Protein 6IUQ (pdb70)

Radius of gyration: 29.86 Å; Cα contacts (8 Å, |Δi|>4): 1003; chains: 2; bounding box: 59×80×82 Å

Solvent-accessible surface area: 28101 Å² total

InterPro domains:
  IPR005123 Oxoglutarate/iron-dependent dioxygenase domain [PS51471] (136-233)
  IPR006620 Prolyl 4-hydroxylase, alpha subunit [SM00702] (35-232)
  IPR044862 Prolyl 4-hydroxylase alpha subunit, Fe(2+) 2OG dioxygenase domain [PF13640] (144-231)
  IPR051559 Hypoxia-inducible factor prolyl hydroxylases [PTHR12907] (19-246)

B-factor: mean 32.0, std 11.7, range [10.01, 155.34]

Nearest PDB structures (foldseek):
  6iuq-assembly1_A  TM=1.003E+00  e=2.948E-60  Phytophthora capsici LT1534
  6zbo-assembly3_C  TM=8.404E-01  e=3.182E-13  Homo sapiens
  4j25-assembly1_A  TM=8.307E-01  e=2.463E-11  Pseudomonas putida KT2440
  4j25-assembly3_C  TM=8.058E-01  e=2.183E-11  Pseudomonas putida KT2440
  4j25-assembly4_D  TM=7.288E-01  e=6.876E-11  Pseudomonas putida KT2440

Organism: NCBI:txid763924

Sequence (579 aa):
KFPGVYKESFTRDYERLHNKISKEVCDQLDDKGYVVIDDCFGHGWASALLEERWLNENDHFKPIFEVDLHDAALRTKVPELDALFHSTELLQALTTHLPQYDLQFSTSDRTLKLQRNAGHGGCFPCHYDNPGAPNKRKVTCLLYLNEGWKEGDGGEVQLFPFLQQPVTVAPKDRVVLFQSDWLHRVLPSHAERYVLTIWLDGAKVNAPEDAQLRLTQSDLADWFGFLERLRRSPVQRLLSRGVYEEEYYESLECQCVELLKSHETHVENVKRNGPLYGFIQRLRDVRANNKFPGVYKESFTRDYERLHNKISKEVCDQLDDKGYVVIDDCFGHGWASALLEERWLNENDHFKPIFEVDLHDAALRTKVPELDALFHSTELLQALTTHLPQYDLQFSTSDRTLKLQRNAGHGGCFPCHYDNPGAPNKRKVTCLLYLNEGWKEGDGGEVQLFPFLQQPVTVAPKDRVVLFQSDWLHRVLPSHAERYVLTIWLDGAKVNAPEDAQLRLTQSDLADWFGFLERLRRSPVQRLLSRGVYEEEYYESLECQCVELLKSHETHVENVKRNGPLYGFIQRLRDVRAN

Secondary structure (DSSP, 8-state):
------SS-----HHHHHHHS-HHHHHHHHHHSEEEETT-S-HHHHHHHHH--HHHHTT--B--EEEE---HHHHTT-HHHHHHHH--HHHHHHHHH-GGG-B--SGGGEEEEEEEE-SS------B-SS-STT--EEEEEEEE--TT--TTSB--EEE--TTS--EEE----EEEEEES---EEEPPBSS-EEEEEEEEEBTTTT-GGGG-----GGGGG-HHHHHHHHHT-GGGGGTHHHHTHHHHHHH-----HHHHHHHHHHHHHHHHSHHHHHHHHHHHHHH--/-------SS-----HHHHHHHS-HHHHHHHHHHSEEEESSSS-HHHHHHHHH--HHHHTT--B--EEEE---HHHHTT-HHHHHHHH--HHHHHHHHH-GGG-B--SGGGEEEEEEEE-S-------B-SS-STT--EEEEEEEE--TT--TTSB-PEEE--TTS--EEE----EEEEEETT--EEEPPBSS-EEEEEEEEEBTTTT-GGGG-----GGGGG-HHHHHHHHHTSGGGGGTHHHHTHHHHHHH-----HHHHHHHHHHHHHHHHSHHHHHHHHHHHHHH--

Structure (mmCIF, N/CA/C/O backbone):
data_6IUQ
#
_entry.id   6IUQ
#
_cell.length_a   61.724
_cell.length_b   63.782
_cell.length_c   72.845
_cell.angle_alpha   80.18
_cell.angle_beta   65.27
_cell.angle_gamma   71.17
#
_symmetry.space_group_name_H-M   'P 1'
#
loop_
_entity.id
_entity.type
_entity.pdbx_description
1 polymer 'Prolyl 4-hydroxylase'
2 non-polymer 'FE (II) ION'
3 water water
#
loop_
_atom_site.group_PDB
_atom_site.id
_atom_site.type_symbol
_atom_site.label_atom_id
_atom_site.label_alt_id
_atom_site.label_comp_id
_atom_site.label_asym_id
_atom_site.label_entity_id
_atom_site.label_seq_id
_atom_site.pdbx_PDB_ins_code
_atom_site.Cartn_x
_atom_site.Cartn_y
_atom_site.Cartn_z
_atom_site.occupancy
_atom_site.B_iso_or_equiv
_atom_site.auth_seq_id
_atom_site.auth_comp_id
_atom_site.auth_asym_id
_atom_site.auth_atom_id
_atom_site.pdbx_PDB_model_num
ATOM 1 N N . LYS A 1 4 ? 46.825 6.127 19.193 1.00 46.29 3 LYS A N 1
ATOM 2 C CA . LYS A 1 4 ? 46.292 5.454 20.381 1.00 40.61 3 LYS A CA 1
ATOM 3 C C . LYS A 1 4 ? 47.308 5.328 21.520 1.00 39.53 3 LYS A C 1
ATOM 4 O O . LYS A 1 4 ? 46.935 5.467 22.679 1.00 41.61 3 LYS A O 1
ATOM 10 N N . PHE A 1 5 ? 48.576 5.043 21.225 1.00 40.49 4 PHE A N 1
ATOM 11 C CA . PHE A 1 5 ? 49.582 5.196 22.277 1.00 36.65 4 PHE A CA 1
ATOM 12 C C . PHE A 1 5 ? 49.618 6.673 22.608 1.00 33.56 4 PHE A C 1
ATOM 13 O O . PHE A 1 5 ? 49.797 7.493 21.713 1.00 37.12 4 PHE A O 1
ATOM 21 N N . PRO A 1 6 ? 49.434 7.011 23.894 1.00 36.36 5 PRO A N 1
ATOM 22 C CA . PRO A 1 6 ? 49.307 8.389 24.386 1.00 36.38 5 PRO A CA 1
ATOM 23 C C . PRO A 1 6 ? 50.389 9.319 23.862 1.00 42.61 5 PRO A C 1
ATOM 24 O O . PRO A 1 6 ? 50.071 10.463 23.540 1.00 44.28 5 PRO A O 1
ATOM 28 N N . GLY A 1 7 ? 51.630 8.847 23.762 1.00 35.35 6 GLY A N 1
ATOM 29 C CA . GLY A 1 7 ? 52.670 9.631 23.112 1.00 35.64 6 GLY A CA 1
ATOM 30 C C . GLY A 1 7 ? 53.652 10.318 24.047 1.00 44.72 6 GLY A C 1
ATOM 31 O O . GLY A 1 7 ? 54.452 11.162 23.622 1.00 41.37 6 GLY A O 1
ATOM 32 N N . VAL A 1 8 ? 53.604 9.957 25.325 1.00 39.98 7 VAL A N 1
ATOM 33 C CA . VAL A 1 8 ? 54.507 10.551 26.297 1.00 45.96 7 VAL A CA 1
ATOM 34 C C . VAL A 1 8 ? 55.405 9.460 26.860 1.00 45.04 7 VAL A C 1
ATOM 35 O O . VAL A 1 8 ? 54.930 8.402 27.274 1.00 45.10 7 VAL A O 1
ATOM 39 N N . TYR A 1 9 ? 56.707 9.719 26.861 1.00 43.09 8 TYR A N 1
ATOM 40 C CA . TYR A 1 9 ? 57.676 8.697 27.222 1.00 42.25 8 TYR A CA 1
ATOM 41 C C . TYR A 1 9 ? 58.364 9.062 28.524 1.00 43.60 8 TYR A C 1
ATOM 42 O O . TYR A 1 9 ? 58.617 10.234 28.792 1.00 42.07 8 TYR A O 1
ATOM 51 N N . LYS A 1 10 ? 58.674 8.049 29.325 1.00 40.03 9 LYS A N 1
ATOM 52 C CA . LYS A 1 10 ? 59.293 8.262 30.631 1.00 43.96 9 LYS A CA 1
ATOM 53 C C . LYS A 1 10 ? 60.681 8.901 30.560 1.00 40.23 9 LYS A C 1
ATOM 54 O O . LYS A 1 10 ? 61.192 9.402 31.564 1.00 46.21 9 LYS A O 1
ATOM 60 N N . GLU A 1 11 ? 61.287 8.881 29.379 1.00 36.55 10 GLU A N 1
ATOM 61 C CA . GLU A 1 11 ? 62.657 9.351 29.221 1.00 36.39 10 GLU A CA 1
ATOM 62 C C . GLU A 1 11 ? 62.870 9.937 27.831 1.00 34.56 10 GLU A C 1
ATOM 63 O O . GLU A 1 11 ? 62.275 9.485 26.860 1.00 38.22 10 GLU A O 1
ATOM 69 N N . SER A 1 12 ? 63.710 10.953 27.732 1.00 32.14 11 SER A N 1
ATOM 70 C CA . SER A 1 12 ? 63.956 11.560 26.444 1.00 40.81 11 SER A CA 1
ATOM 71 C C . SER A 1 12 ? 64.773 10.586 25.593 1.00 36.00 11 SER A C 1
ATOM 72 O O . SER A 1 12 ? 65.581 9.831 26.124 1.00 40.45 11 SER A O 1
ATOM 75 N N . PHE A 1 13 ? 64.549 10.574 24.284 1.00 30.04 12 PHE A N 1
ATOM 76 C CA . PHE A 1 13 ? 65.298 9.659 23.426 1.00 33.60 12 PHE A CA 1
ATOM 77 C C . PHE A 1 13 ? 65.459 10.175 22.008 1.00 31.81 12 PHE A C 1
ATOM 78 O O . PHE A 1 13 ? 64.774 11.095 21.583 1.00 33.15 12 PHE A O 1
ATOM 86 N N . THR A 1 14 ? 66.367 9.548 21.278 1.00 35.58 13 THR A N 1
ATOM 87 C CA . THR A 1 14 ? 66.574 9.857 19.874 1.00 35.94 13 THR A CA 1
ATOM 88 C C . THR A 1 14 ? 66.387 8.610 19.028 1.00 35.76 13 THR A C 1
ATOM 89 O O . THR A 1 14 ? 67.054 7.596 19.250 1.00 35.21 13 THR A O 1
ATOM 93 N N . ARG A 1 15 ? 65.472 8.678 18.069 1.00 35.39 14 ARG A N 1
ATOM 94 C CA . ARG A 1 15 ? 65.372 7.642 17.062 1.00 30.27 14 ARG A CA 1
ATOM 95 C C . ARG A 1 15 ? 66.646 7.722 16.223 1.00 32.95 14 ARG A C 1
ATOM 96 O O . ARG A 1 15 ? 66.699 8.466 15.250 1.00 38.09 14 ARG A O 1
ATOM 104 N N . ASP A 1 16 ? 67.672 6.969 16.617 1.00 34.66 15 ASP A N 1
ATOM 105 C CA . ASP A 1 16 ? 69.021 7.169 16.074 1.00 37.09 15 ASP A CA 1
ATOM 106 C C . ASP A 1 16 ? 69.443 6.076 15.087 1.00 31.31 15 ASP A C 1
ATOM 107 O O . ASP A 1 16 ? 70.208 5.169 15.440 1.00 27.33 15 ASP A O 1
ATOM 112 N N . TYR A 1 17 ? 68.963 6.206 13.851 1.00 26.52 16 TYR A N 1
ATOM 113 C CA . TYR A 1 17 ? 69.207 5.240 12.787 1.00 26.49 16 TYR A CA 1
ATOM 114 C C . TYR A 1 17 ? 70.669 5.017 12.476 1.00 27.57 16 TYR A C 1
ATOM 115 O O . TYR A 1 17 ? 71.069 3.905 12.180 1.00 27.78 16 TYR A O 1
ATOM 124 N N . GLU A 1 18 ? 71.454 6.085 12.497 1.00 28.36 17 GLU A N 1
ATOM 125 C CA . GLU A 1 18 ? 72.877 5.986 12.212 1.00 32.87 17 GLU A CA 1
ATOM 126 C C . GLU A 1 18 ? 73.625 5.190 13.283 1.00 28.35 17 GLU A C 1
ATOM 127 O O . GLU A 1 18 ? 74.526 4.416 12.967 1.00 32.34 17 GLU A O 1
ATOM 133 N N . ARG A 1 19 ? 73.257 5.378 14.546 1.00 26.25 18 ARG A N 1
ATOM 134 C CA . ARG A 1 19 ? 73.827 4.572 15.626 1.00 26.65 18 ARG A CA 1
ATOM 135 C C . ARG A 1 19 ? 73.588 3.087 15.316 1.00 30.04 18 ARG A C 1
ATOM 136 O O . ARG A 1 19 ? 74.509 2.270 15.375 1.00 29.70 18 ARG A O 1
ATOM 144 N N . LEU A 1 20 ? 72.351 2.760 14.947 1.00 27.28 19 LEU A N 1
ATOM 145 C CA . LEU A 1 20 ? 71.970 1.389 14.648 1.00 26.31 19 LEU A CA 1
ATOM 146 C C . LEU A 1 20 ? 72.807 0.853 13.505 1.00 29.02 19 LEU A C 1
ATOM 147 O O . LEU A 1 20 ? 73.410 -0.218 13.608 1.00 26.70 19 LEU A O 1
ATOM 152 N N . HIS A 1 21 ? 72.875 1.616 12.423 1.00 27.43 20 HIS A N 1
ATOM 153 C CA . HIS A 1 21 ? 73.686 1.217 11.289 1.00 29.34 20 HIS A CA 1
ATOM 154 C C . HIS A 1 21 ? 75.147 1.011 11.687 1.00 32.09 20 HIS A C 1
ATOM 155 O O . HIS A 1 21 ? 75.768 0.027 11.277 1.00 39.39 20 HIS A O 1
ATOM 162 N N . ASN A 1 22 ? 75.703 1.917 12.492 1.00 32.39 21 ASN A N 1
ATOM 163 C CA . ASN A 1 22 ? 77.107 1.778 12.887 1.00 32.18 21 ASN A CA 1
ATOM 164 C C . ASN A 1 22 ? 77.327 0.615 13.856 1.00 27.14 21 ASN A C 1
ATOM 165 O O . ASN A 1 22 ? 78.408 0.031 13.903 1.00 26.54 21 ASN A O 1
ATOM 170 N N . LYS A 1 23 ? 76.318 0.283 14.650 1.00 24.78 22 LYS A N 1
ATOM 171 C CA . LYS A 1 23 ? 76.463 -0.868 15.545 1.00 27.94 22 LYS A CA 1
ATOM 172 C C . LYS A 1 23 ? 76.554 -2.157 14.738 1.00 22.94 22 LYS A C 1
ATOM 173 O O . LYS A 1 23 ? 77.271 -3.066 15.117 1.00 22.33 22 LYS A O 1
ATOM 179 N N . ILE A 1 24 ? 75.847 -2.227 13.614 1.00 21.60 23 ILE A N 1
ATOM 180 C CA . ILE A 1 24 ? 75.929 -3.415 12.776 1.00 22.36 23 ILE A CA 1
ATOM 181 C C . ILE A 1 24 ? 77.109 -3.293 11.821 1.00 23.39 23 ILE A C 1
ATOM 182 O O . ILE A 1 24 ? 76.945 -3.061 10.623 1.00 27.13 23 ILE A O 1
ATOM 187 N N . SER A 1 25 ? 78.301 -3.477 12.376 1.00 26.66 24 SER A N 1
ATOM 188 C CA . SER A 1 25 ? 79.555 -3.209 11.678 1.00 27.26 24 SER A CA 1
ATOM 189 C C . SER A 1 25 ? 80.077 -4.403 10.904 1.00 28.91 24 SER A C 1
ATOM 190 O O . SER A 1 25 ? 79.559 -5.516 11.025 1.00 26.71 24 SER A O 1
ATOM 193 N N . LYS A 1 26 ? 81.104 -4.156 10.097 1.00 34.57 25 LYS A N 1
ATOM 194 C CA . LYS A 1 26 ? 81.838 -5.202 9.385 1.00 32.24 25 LYS A CA 1
ATOM 195 C C . LYS A 1 26 ? 82.331 -6.297 10.338 1.00 31.38 25 LYS A C 1
ATOM 196 O O . LYS A 1 26 ? 82.222 -7.485 10.052 1.00 29.89 25 LYS A O 1
ATOM 202 N N . GLU A 1 27 ? 82.861 -5.889 11.482 1.00 29.72 26 GLU A N 1
ATOM 203 C CA . GLU A 1 27 ? 83.367 -6.832 12.474 1.00 33.95 26 GLU A CA 1
ATOM 204 C C . GLU A 1 27 ? 82.257 -7.699 13.061 1.00 30.02 26 GLU A C 1
ATOM 205 O O . GLU A 1 27 ? 82.416 -8.913 13.231 1.00 22.87 26 GLU A O 1
ATOM 211 N N . VAL A 1 28 ? 81.139 -7.055 13.378 1.00 26.28 27 VAL A N 1
ATOM 212 C CA . VAL A 1 28 ? 79.964 -7.737 13.884 1.00 21.61 27 VAL A CA 1
ATOM 213 C C . VAL A 1 28 ? 79.482 -8.760 12.843 1.00 22.87 27 VAL A C 1
ATOM 214 O O . VAL A 1 28 ? 79.253 -9.929 13.160 1.00 26.52 27 VAL A O 1
ATOM 218 N N . CYS A 1 29 ? 79.392 -8.339 11.589 1.00 23.39 28 CYS A N 1
ATOM 219 C CA . CYS A 1 29 ? 78.955 -9.237 10.528 1.00 25.45 28 CYS A CA 1
ATOM 220 C C . CYS A 1 29 ? 79.939 -10.375 10.295 1.00 23.09 28 CYS A C 1
ATOM 221 O O . CYS A 1 29 ? 79.516 -11.500 10.033 1.00 23.87 28 CYS A O 1
ATOM 224 N N . ASP A 1 30 ? 81.238 -10.108 10.399 1.00 24.88 29 ASP A N 1
ATOM 225 C CA . ASP A 1 30 ? 82.225 -11.175 10.231 1.00 25.12 29 ASP A CA 1
ATOM 226 C C . ASP A 1 30 ? 82.091 -12.210 11.345 1.00 25.65 29 ASP A C 1
ATOM 227 O O . ASP A 1 30 ? 82.288 -13.404 11.111 1.00 25.31 29 ASP A O 1
ATOM 232 N N . GLN A 1 31 ? 81.766 -11.758 12.554 1.00 21.53 30 GLN A N 1
ATOM 233 C CA . GLN A 1 31 ? 81.582 -12.689 13.662 1.00 21.15 30 GLN A CA 1
ATOM 234 C C . GLN A 1 31 ? 80.322 -13.525 13.478 1.00 24.93 30 GLN A C 1
ATOM 235 O O . GLN A 1 31 ? 80.325 -14.730 13.724 1.00 20.59 30 GLN A O 1
ATOM 241 N N . LEU A 1 32 ? 79.241 -12.874 13.052 1.00 24.13 31 LEU A N 1
ATOM 242 C CA . LEU A 1 32 ? 77.993 -13.570 12.793 1.00 18.80 31 LEU A CA 1
ATOM 243 C C . LEU A 1 32 ? 78.234 -14.679 11.781 1.00 19.40 31 LEU A C 1
ATOM 244 O O . LEU A 1 32 ? 77.845 -15.834 11.980 1.00 17.50 31 LEU A O 1
ATOM 249 N N . ASP A 1 33 ? 78.915 -14.329 10.704 1.00 18.09 32 ASP A N 1
ATOM 250 C CA . ASP A 1 33 ? 79.200 -15.286 9.659 1.00 19.03 32 ASP A CA 1
ATOM 251 C C . ASP A 1 33 ? 80.148 -16.409 10.101 1.00 21.42 32 ASP A C 1
ATOM 252 O O . ASP A 1 33 ? 79.988 -17.558 9.698 1.00 20.41 32 ASP A O 1
ATOM 257 N N . ASP A 1 34 ? 81.136 -16.081 10.925 1.00 21.48 33 ASP A N 1
ATOM 258 C CA . ASP A 1 34 ? 82.120 -17.072 11.353 1.00 21.82 33 ASP A CA 1
ATOM 259 C C . ASP A 1 34 ? 81.595 -17.926 12.518 1.00 24.84 33 ASP A C 1
ATOM 260 O O . ASP A 1 34 ? 81.495 -19.157 12.410 1.00 24.27 33 ASP A O 1
ATOM 265 N N . LYS A 1 35 ? 81.239 -17.271 13.617 1.00 22.91 34 LYS A N 1
ATOM 266 C CA . LYS A 1 35 ? 80.838 -17.971 14.828 1.00 24.54 34 LYS A CA 1
ATOM 267 C C . LYS A 1 35 ? 79.378 -18.445 14.800 1.00 19.65 34 LYS A C 1
ATOM 268 O O . LYS A 1 35 ? 79.020 -19.383 15.494 1.00 16.44 34 LYS A O 1
ATOM 274 N N . GLY A 1 36 ? 78.542 -17.801 13.995 1.00 20.26 35 GLY A N 1
ATOM 275 C CA . GLY A 1 36 ? 77.153 -18.208 13.882 1.00 14.51 35 GLY A CA 1
ATOM 276 C C . GLY A 1 36 ? 76.223 -17.295 14.658 1.00 15.80 35 GLY A C 1
ATOM 277 O O . GLY A 1 36 ? 75.018 -17.307 14.459 1.00 15.84 35 GLY A O 1
ATOM 278 N N . TYR A 1 37 ? 76.800 -16.481 15.534 1.00 17.57 36 TYR A N 1
ATOM 279 C CA . TYR A 1 37 ? 76.048 -15.564 16.364 1.00 13.05 36 TYR A CA 1
ATOM 280 C C . TYR A 1 37 ? 76.911 -14.379 16.696 1.00 18.84 36 TYR A C 1
ATOM 281 O O . TYR A 1 37 ? 78.133 -14.463 16.632 1.00 19.20 36 TYR A O 1
ATOM 290 N N . VAL A 1 38 ? 76.284 -13.300 17.143 1.00 18.06 37 VAL A N 1
ATOM 291 C CA . VAL A 1 38 ? 77.031 -12.189 17.688 1.00 17.39 37 VAL A CA 1
ATOM 292 C C . VAL A 1 38 ? 76.138 -11.391 18.651 1.00 19.90 37 VAL A C 1
ATOM 293 O O . VAL A 1 38 ? 74.929 -11.289 18.441 1.00 16.64 37 VAL A O 1
ATOM 297 N N . VAL A 1 39 ? 76.736 -10.883 19.732 1.00 16.44 38 VAL A N 1
ATOM 298 C CA . VAL A 1 39 ? 76.031 -10.134 20.762 1.00 15.54 38 VAL A CA 1
ATOM 299 C C . VAL A 1 39 ? 76.427 -8.651 20.724 1.00 23.16 38 VAL A C 1
ATOM 300 O O . VAL A 1 39 ? 77.605 -8.328 20.636 1.00 21.71 38 VAL A O 1
ATOM 304 N N . ILE A 1 40 ? 75.444 -7.755 20.763 1.00 20.52 39 ILE A N 1
ATOM 305 C CA . ILE A 1 40 ? 75.706 -6.320 20.743 1.00 20.12 39 ILE A CA 1
ATOM 306 C C . ILE A 1 40 ? 75.040 -5.624 21.928 1.00 22.20 39 ILE A C 1
ATOM 307 O O . ILE A 1 40 ? 73.810 -5.549 21.998 1.00 24.43 39 ILE A O 1
ATOM 312 N N . ASP A 1 41 ? 75.849 -5.123 22.855 1.00 16.66 40 ASP A N 1
ATOM 313 C CA . ASP A 1 41 ? 75.332 -4.441 24.027 1.00 24.08 40 ASP A CA 1
ATOM 314 C C . ASP A 1 41 ? 75.071 -2.978 23.722 1.00 25.90 40 ASP A C 1
ATOM 315 O O . ASP A 1 41 ? 75.755 -2.384 22.886 1.00 23.71 40 ASP A O 1
ATOM 320 N N . ASP A 1 42 ? 74.057 -2.432 24.394 1.00 25.93 41 ASP A N 1
ATOM 321 C CA . ASP A 1 42 ? 73.655 -1.033 24.297 1.00 25.05 41 ASP A CA 1
ATOM 322 C C . ASP A 1 42 ? 73.498 -0.573 22.845 1.00 25.08 41 ASP A C 1
ATOM 323 O O . ASP A 1 42 ? 74.001 0.469 22.432 1.00 28.08 41 ASP A O 1
ATOM 328 N N . CYS A 1 43 ? 72.767 -1.364 22.077 1.00 25.88 42 CYS A N 1
ATOM 329 C CA . CYS A 1 43 ? 72.699 -1.180 20.639 1.00 25.89 42 CYS A CA 1
ATOM 330 C C . CYS A 1 43 ? 71.877 0.066 20.252 1.00 24.26 42 CYS A C 1
ATOM 331 O O . CYS A 1 43 ? 72.373 0.925 19.539 1.00 29.24 42 CYS A O 1
ATOM 334 N N . PHE A 1 44 ? 70.643 0.185 20.738 1.00 22.32 43 PHE A N 1
ATOM 335 C CA . PHE A 1 44 ? 69.792 1.316 20.368 1.00 23.92 43 PHE A CA 1
ATOM 336 C C . PHE A 1 44 ? 70.051 2.544 21.235 1.00 28.05 43 PHE A C 1
ATOM 337 O O . PHE A 1 44 ? 69.760 3.674 20.829 1.00 28.07 43 PHE A O 1
ATOM 345 N N . GLY A 1 45 ? 70.598 2.322 22.426 1.00 25.02 44 GLY A N 1
ATOM 346 C CA . GLY A 1 45 ? 70.720 3.380 23.410 1.00 25.72 44 GLY A CA 1
ATOM 347 C C . GLY A 1 45 ? 69.557 3.265 24.376 1.00 30.74 44 GLY A C 1
ATOM 348 O O . GLY A 1 45 ? 68.481 2.768 24.025 1.00 27.78 44 GLY A O 1
ATOM 349 N N . HIS A 1 46 ? 69.763 3.730 25.596 1.00 29.44 45 HIS A N 1
ATOM 350 C CA . HIS A 1 46 ? 68.825 3.460 26.667 1.00 28.94 45 HIS A CA 1
ATOM 351 C C . HIS A 1 46 ? 67.471 4.134 26.489 1.00 28.48 45 HIS A C 1
ATOM 352 O O . HIS A 1 46 ? 66.430 3.537 26.784 1.00 28.38 45 HIS A O 1
ATOM 359 N N . GLY A 1 47 ? 67.473 5.375 26.017 1.00 26.56 46 GLY A N 1
ATOM 360 C CA . GLY A 1 47 ? 66.223 6.097 25.833 1.00 24.35 46 GLY A CA 1
ATOM 361 C C . GLY A 1 47 ? 65.367 5.410 24.788 1.00 25.06 46 GLY A C 1
ATOM 362 O O . GLY A 1 47 ? 64.194 5.117 25.020 1.00 24.36 46 GLY A O 1
ATOM 363 N N . TRP A 1 48 ? 65.975 5.130 23.641 1.00 24.75 47 TRP A N 1
ATOM 364 C CA . TRP A 1 48 ? 65.274 4.533 22.507 1.00 24.77 47 TRP A CA 1
ATOM 365 C C . TRP A 1 48 ? 64.748 3.132 22.854 1.00 25.58 47 TRP A C 1
ATOM 366 O O . TRP A 1 48 ? 63.576 2.834 22.616 1.00 23.16 47 TRP A O 1
ATOM 377 N N . ALA A 1 49 ? 65.591 2.287 23.442 1.00 23.07 48 ALA A N 1
ATOM 378 C CA . ALA A 1 49 ? 65.133 0.995 23.958 1.00 23.37 48 ALA A CA 1
ATOM 379 C C . ALA A 1 49 ? 63.982 1.126 24.965 1.00 25.17 48 ALA A C 1
ATOM 380 O O . ALA A 1 49 ? 63.028 0.343 24.926 1.00 27.06 48 ALA A O 1
ATOM 382 N N . SER A 1 50 ? 64.057 2.105 25.860 1.00 23.86 49 SER A N 1
ATOM 383 C CA . SER A 1 50 ? 62.964 2.343 26.812 1.00 25.78 49 SER A CA 1
ATOM 384 C C . SER A 1 50 ? 61.654 2.716 26.128 1.00 24.30 49 SER A C 1
ATOM 385 O O . SER A 1 50 ? 60.576 2.247 26.517 1.00 27.22 49 SER A O 1
ATOM 388 N N . ALA A 1 51 ? 61.752 3.598 25.139 1.00 22.61 50 ALA A N 1
ATOM 389 C CA . ALA A 1 51 ? 60.599 4.000 24.337 1.00 23.09 50 ALA A CA 1
ATOM 390 C C . ALA A 1 51 ? 59.893 2.801 23.685 1.00 23.57 50 ALA A C 1
ATOM 391 O O . ALA A 1 51 ? 58.671 2.709 23.716 1.00 22.27 50 ALA A O 1
ATOM 393 N N . LEU A 1 52 ? 60.664 1.888 23.099 1.00 24.06 51 LEU A N 1
ATOM 394 C CA . LEU A 1 52 ? 60.102 0.712 22.431 1.00 21.09 51 LEU A CA 1
ATOM 395 C C . LEU A 1 52 ? 59.398 -0.180 23.460 1.00 30.00 51 LEU A C 1
ATOM 396 O O . LEU A 1 52 ? 58.300 -0.690 23.199 1.00 26.49 51 LEU A O 1
ATOM 401 N N . LEU A 1 53 ? 60.023 -0.339 24.632 1.00 25.06 52 LEU A N 1
ATOM 402 C CA . LEU A 1 53 ? 59.453 -1.134 25.730 1.00 29.47 52 LEU A CA 1
ATOM 403 C C . LEU A 1 53 ? 58.131 -0.538 26.218 1.00 26.64 52 LEU A C 1
ATOM 404 O O . LEU A 1 53 ? 57.166 -1.268 26.431 1.00 31.09 52 LEU A O 1
ATOM 409 N N . GLU A 1 54 ? 58.086 0.782 26.387 1.00 24.07 53 GLU A N 1
ATOM 410 C CA . GLU A 1 54 ? 56.855 1.449 26.814 1.00 28.33 53 GLU A CA 1
ATOM 411 C C . GLU A 1 54 ? 55.716 1.146 25.843 1.00 30.03 53 GLU A C 1
ATOM 412 O O . GLU A 1 54 ? 54.618 0.771 26.264 1.00 30.17 53 GLU A O 1
ATOM 418 N N . GLU A 1 55 ? 55.984 1.257 24.544 1.00 27.55 54 GLU A N 1
ATOM 419 C CA . GLU A 1 55 ? 54.959 0.957 23.552 1.00 27.65 54 GLU A CA 1
ATOM 420 C C . GLU A 1 55 ? 54.522 -0.503 23.634 1.00 29.68 54 GLU A C 1
ATOM 421 O O . GLU A 1 55 ? 53.351 -0.822 23.466 1.00 30.27 54 GLU A O 1
ATOM 435 N N . ARG A 1 57 ? 54.542 -2.441 26.376 1.00 32.49 56 ARG A N 1
ATOM 436 C CA . ARG A 1 57 ? 53.740 -2.581 27.579 1.00 37.18 56 ARG A CA 1
ATOM 437 C C . ARG A 1 57 ? 52.329 -2.044 27.340 1.00 38.99 56 ARG A C 1
ATOM 438 O O . ARG A 1 57 ? 51.349 -2.603 27.822 1.00 41.41 56 ARG A O 1
ATOM 446 N N . TRP A 1 58 ? 52.235 -0.953 26.588 1.00 35.75 57 TRP A N 1
ATOM 447 C CA . TRP A 1 58 ? 50.945 -0.393 26.244 1.00 34.39 57 TRP A CA 1
ATOM 448 C C . TRP A 1 58 ? 50.121 -1.375 25.423 1.00 40.44 57 TRP A C 1
ATOM 449 O O . TRP A 1 58 ? 48.937 -1.574 25.685 1.00 43.92 57 TRP A O 1
ATOM 460 N N . LEU A 1 59 ? 50.748 -1.982 24.423 1.00 38.26 58 LEU A N 1
ATOM 461 C CA . LEU A 1 59 ? 50.076 -2.975 23.599 1.00 40.86 58 LEU A CA 1
ATOM 462 C C . LEU A 1 59 ? 49.531 -4.096 24.464 1.00 43.25 58 LEU A C 1
ATOM 463 O O . LEU A 1 59 ? 48.440 -4.617 24.220 1.00 42.03 58 LEU A O 1
ATOM 468 N N . ASN A 1 60 ? 50.303 -4.453 25.483 1.00 42.72 59 ASN A N 1
ATOM 469 C CA . ASN A 1 60 ? 49.915 -5.506 26.409 1.00 49.29 59 ASN A CA 1
ATOM 470 C C . ASN A 1 60 ? 48.774 -5.106 27.362 1.00 48.05 59 ASN A C 1
ATOM 471 O O . ASN A 1 60 ? 47.947 -5.946 27.731 1.00 48.67 59 ASN A O 1
ATOM 476 N N . GLU A 1 61 ? 48.746 -3.838 27.768 1.00 43.05 60 GLU A N 1
ATOM 477 C CA . GLU A 1 61 ? 47.664 -3.315 28.605 1.00 46.34 60 GLU A CA 1
ATOM 478 C C . GLU A 1 61 ? 46.358 -3.273 27.831 1.00 47.22 60 GLU A C 1
ATOM 479 O O . GLU A 1 61 ? 45.280 -3.430 28.395 1.00 50.13 60 GLU A O 1
ATOM 485 N N . ASN A 1 62 ? 46.452 -3.037 26.531 1.00 45.00 61 ASN A N 1
ATOM 486 C CA . ASN A 1 62 ? 45.255 -2.924 25.727 1.00 42.52 61 ASN A CA 1
ATOM 487 C C . ASN A 1 62 ? 44.992 -4.210 24.963 1.00 47.66 61 ASN A C 1
ATOM 488 O O . ASN A 1 62 ? 44.444 -4.212 23.860 1.00 49.24 61 ASN A O 1
ATOM 493 N N . ASP A 1 63 ? 45.394 -5.307 25.594 1.00 46.67 62 ASP A N 1
ATOM 494 C CA . ASP A 1 63 ? 45.022 -6.655 25.193 1.00 48.75 62 ASP A CA 1
ATOM 495 C C . ASP A 1 63 ? 45.283 -6.971 23.724 1.00 54.99 62 ASP A C 1
ATOM 496 O O . ASP A 1 63 ? 44.481 -7.641 23.075 1.00 60.22 62 ASP A O 1
ATOM 501 N N . HIS A 1 64 ? 46.421 -6.511 23.210 1.00 53.08 63 HIS A N 1
ATOM 502 C CA . HIS A 1 64 ? 46.814 -6.836 21.844 1.00 48.35 63 HIS A CA 1
ATOM 503 C C . HIS A 1 64 ? 47.730 -8.064 21.784 1.00 48.32 63 HIS A C 1
ATOM 504 O O . HIS A 1 64 ? 47.878 -8.674 20.727 1.00 50.52 63 HIS A O 1
ATOM 511 N N . PHE A 1 65 ? 48.300 -8.446 22.915 1.00 45.98 64 PHE A N 1
ATOM 512 C CA . PHE A 1 65 ? 49.115 -9.639 22.967 1.00 46.33 64 PHE A CA 1
ATOM 513 C C . PHE A 1 65 ? 48.105 -10.749 23.026 1.00 53.88 64 PHE A C 1
ATOM 514 O O . PHE A 1 65 ? 47.191 -10.738 23.805 1.00 52.83 64 PHE A O 1
ATOM 522 N N . LYS A 1 66 ? 48.377 -11.806 22.294 1.00 49.40 65 LYS A N 1
ATOM 523 C CA . LYS A 1 66 ? 47.490 -12.934 22.263 1.00 52.64 65 LYS A CA 1
ATOM 524 C C . LYS A 1 66 ? 48.204 -14.228 22.479 1.00 62.07 65 LYS A C 1
ATOM 525 O O . LYS A 1 66 ? 49.287 -14.390 21.983 1.00 59.00 65 LYS A O 1
ATOM 531 N N . PRO A 1 67 ? 47.634 -15.154 23.240 1.00 68.53 66 PRO A N 1
ATOM 532 C CA . PRO A 1 67 ? 48.292 -16.467 23.346 1.00 62.40 66 PRO A CA 1
ATOM 533 C C . PRO A 1 67 ? 48.569 -17.099 22.002 1.00 57.29 66 PRO A C 1
ATOM 534 O O . PRO A 1 67 ? 49.498 -17.874 21.954 1.00 55.89 66 PRO A O 1
ATOM 538 N N . ILE A 1 93 ? 53.173 -16.960 28.221 1.00 48.66 92 ILE A N 1
ATOM 539 C CA . ILE A 1 93 ? 53.747 -16.567 26.930 1.00 57.99 92 ILE A CA 1
ATOM 540 C C . ILE A 1 93 ? 52.772 -15.997 25.908 1.00 56.06 92 ILE A C 1
ATOM 541 O O . ILE A 1 93 ? 51.933 -16.682 25.396 1.00 56.65 92 ILE A O 1
ATOM 546 N N . PHE A 1 94 ? 52.952 -14.737 25.576 1.00 50.17 93 PHE A N 1
ATOM 547 C CA . PHE A 1 94 ? 52.022 -14.045 24.684 1.00 48.97 93 PHE A CA 1
ATOM 548 C C . PHE A 1 94 ? 52.774 -13.277 23.587 1.00 49.53 93 PHE A C 1
ATOM 549 O O . PHE A 1 94 ? 53.867 -12.747 23.813 1.00 41.38 93 PHE A O 1
ATOM 557 N N . GLU A 1 95 ? 52.180 -13.215 22.401 1.00 45.14 94 GLU A N 1
ATOM 558 C CA . GLU A 1 95 ? 52.867 -12.680 21.239 1.00 42.12 94 GLU A CA 1
ATOM 559 C C . GLU A 1 95 ? 51.982 -11.779 20.392 1.00 40.54 94 GLU A C 1
ATOM 560 O O . GLU A 1 95 ? 50.764 -11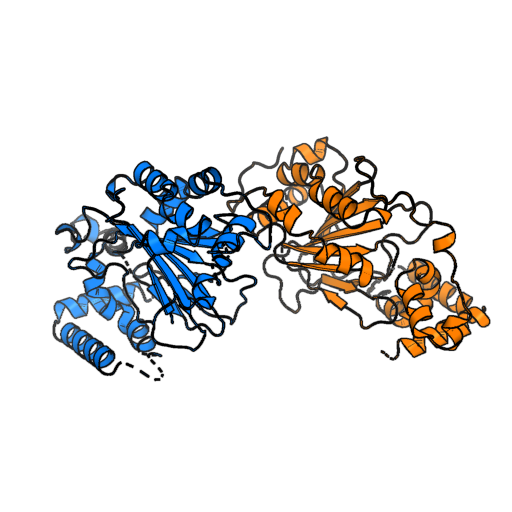.890 20.420 1.00 41.00 94 GLU A O 1
ATOM 566 N N . VAL A 1 96 ? 52.608 -10.879 19.643 1.00 36.84 95 VAL A N 1
ATOM 567 C CA . VAL A 1 96 ? 51.901 -10.112 18.630 1.00 34.49 95 VAL A CA 1
ATOM 568 C C . VAL A 1 96 ? 52.817 -9.898 17.418 1.00 36.22 95 VAL A C 1
ATOM 569 O O . VAL A 1 96 ? 54.012 -9.676 17.549 1.00 38.09 95 VAL A O 1
ATOM 573 N N . ASP A 1 97 ? 52.249 -10.031 16.233 1.00 39.95 96 ASP A N 1
ATOM 574 C CA . ASP A 1 97 ? 52.965 -9.794 15.000 1.00 39.74 96 ASP A CA 1
ATOM 575 C C . ASP A 1 97 ? 52.626 -8.384 14.536 1.00 39.53 96 ASP A C 1
ATOM 576 O O . ASP A 1 97 ? 51.471 -7.976 14.604 1.00 48.41 96 ASP A O 1
ATOM 581 N N . LEU A 1 98 ? 53.619 -7.629 14.085 1.00 36.67 97 LEU A N 1
ATOM 582 C CA . LEU A 1 98 ? 53.364 -6.244 13.688 1.00 36.80 97 LEU A CA 1
ATOM 583 C C . LEU A 1 98 ? 53.229 -6.075 12.171 1.00 38.97 97 LEU A C 1
ATOM 584 O O . LEU A 1 98 ? 53.467 -4.988 11.642 1.00 39.64 97 LEU A O 1
ATOM 589 N N . HIS A 1 99 ? 52.836 -7.145 11.478 1.00 38.53 98 HIS A N 1
ATOM 590 C CA . HIS A 1 99 ? 52.620 -7.098 10.030 1.00 41.38 98 HIS A CA 1
ATOM 591 C C . HIS A 1 99 ? 51.416 -6.210 9.685 1.00 41.55 98 HIS A C 1
ATOM 592 O O . HIS A 1 99 ? 51.339 -5.636 8.599 1.00 36.99 98 HIS A O 1
ATOM 599 N N . ASP A 1 100 ? 50.495 -6.105 10.637 1.00 45.97 99 ASP A N 1
ATOM 600 C CA . ASP A 1 100 ? 49.267 -5.316 10.510 1.00 46.50 99 ASP A CA 1
ATOM 601 C C . ASP A 1 100 ? 49.512 -3.815 10.651 1.00 45.52 99 ASP A C 1
ATOM 602 O O . ASP A 1 100 ? 49.809 -3.352 11.748 1.00 45.27 99 ASP A O 1
ATOM 607 N N . ALA A 1 101 ? 49.379 -3.063 9.553 1.00 43.78 100 ALA A N 1
ATOM 608 C CA . ALA A 1 101 ? 49.551 -1.604 9.570 1.00 42.85 100 ALA A CA 1
ATOM 609 C C . ALA A 1 101 ? 48.577 -0.906 10.523 1.00 47.98 100 ALA A C 1
ATOM 610 O O . ALA A 1 101 ? 48.882 0.161 11.063 1.00 42.73 100 ALA A O 1
ATOM 612 N N . ALA A 1 102 ? 47.406 -1.508 10.713 1.00 45.60 101 ALA A N 1
ATOM 613 C CA . ALA A 1 102 ? 46.387 -0.959 11.594 1.00 49.70 101 ALA A CA 1
ATOM 614 C C . ALA A 1 102 ? 46.898 -0.924 13.022 1.00 48.40 101 ALA A C 1
ATOM 615 O O . ALA A 1 102 ? 46.636 0.014 13.773 1.00 49.36 101 ALA A O 1
ATOM 617 N N . LEU A 1 103 ? 47.630 -1.969 13.382 1.00 47.91 102 LEU A N 1
ATOM 618 C CA . LEU A 1 103 ? 48.209 -2.106 14.707 1.00 42.93 102 LEU A CA 1
ATOM 619 C C . LEU A 1 103 ? 49.413 -1.179 14.850 1.00 44.68 102 LEU A C 1
ATOM 620 O O . LEU A 1 103 ? 49.589 -0.500 15.866 1.00 39.55 102 LEU A O 1
ATOM 625 N N . ARG A 1 104 ? 50.224 -1.143 13.801 1.00 42.23 103 ARG A N 1
ATOM 626 C CA . ARG A 1 104 ? 51.481 -0.424 13.834 1.00 40.90 103 ARG A CA 1
ATOM 627 C C . ARG A 1 104 ? 51.274 1.060 13.998 1.00 40.74 103 ARG A C 1
ATOM 628 O O . ARG A 1 104 ? 52.079 1.736 14.637 1.00 40.73 103 ARG A O 1
ATOM 636 N N . THR A 1 105 ? 50.182 1.560 13.428 1.00 46.03 104 THR A N 1
ATOM 637 C CA . THR A 1 105 ? 49.822 2.975 13.529 1.00 42.66 104 THR A CA 1
ATOM 638 C C . THR A 1 105 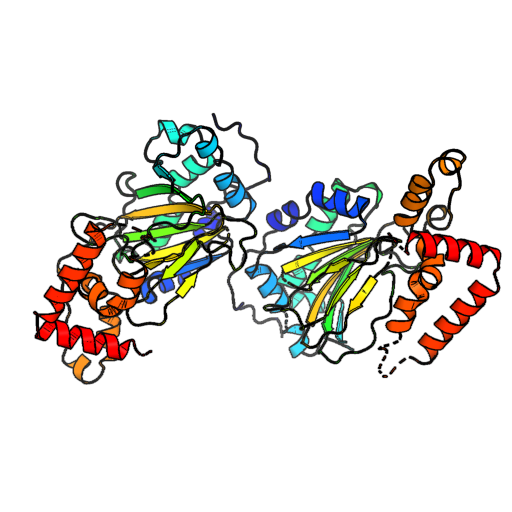? 49.597 3.417 14.978 1.00 37.64 104 THR A C 1
ATOM 639 O O . THR A 1 105 ? 49.702 4.603 15.296 1.00 38.33 104 THR A O 1
ATOM 643 N N . LYS A 1 106 ? 49.310 2.468 15.863 1.00 37.81 105 LYS A N 1
ATOM 644 C CA . LYS A 1 106 ? 49.127 2.804 17.271 1.00 37.37 105 LYS A CA 1
ATOM 645 C C . LYS A 1 106 ? 50.446 3.039 17.993 1.00 36.94 105 LYS A C 1
ATOM 646 O O . LYS A 1 106 ? 50.456 3.668 19.042 1.00 33.94 105 LYS A O 1
ATOM 652 N N . VAL A 1 107 ? 51.554 2.539 17.437 1.00 40.49 106 VAL A N 1
ATOM 653 C CA . VAL A 1 107 ? 52.846 2.557 18.140 1.00 26.63 106 VAL A CA 1
ATOM 654 C C . VAL A 1 107 ? 54.002 3.065 17.273 1.00 28.11 106 VAL A C 1
ATOM 655 O O . VAL A 1 107 ? 54.739 2.282 16.662 1.00 27.57 106 VAL A O 1
ATOM 659 N N . PRO A 1 108 ? 54.183 4.392 17.244 1.00 30.89 107 PRO A N 1
ATOM 660 C CA . PRO A 1 108 ? 55.096 5.074 16.311 1.00 28.19 107 PRO A CA 1
ATOM 661 C C . PRO A 1 108 ? 56.553 4.596 16.323 1.00 29.40 107 PRO A C 1
ATOM 662 O O . PRO A 1 108 ? 57.165 4.489 15.245 1.00 25.87 107 PRO A O 1
ATOM 666 N N . GLU A 1 109 ? 57.119 4.335 17.498 1.00 24.78 108 GLU A N 1
ATOM 667 C CA . GLU A 1 109 ? 58.497 3.870 17.532 1.00 24.69 108 GLU A CA 1
ATOM 668 C C . GLU A 1 109 ? 58.588 2.432 17.027 1.00 22.14 108 GLU A C 1
ATOM 669 O O . GLU A 1 109 ? 59.558 2.058 16.366 1.00 17.93 108 GLU A O 1
ATOM 675 N N . LEU A 1 110 ? 57.592 1.614 17.345 1.00 23.59 109 LEU A N 1
ATOM 676 C CA . LEU A 1 110 ? 57.598 0.247 16.828 1.00 24.42 109 LEU A CA 1
ATOM 677 C C . LEU A 1 110 ? 57.329 0.254 15.328 1.00 26.67 109 LEU A C 1
ATOM 678 O O . LEU A 1 110 ? 57.888 -0.561 14.603 1.00 24.70 109 LEU A O 1
ATOM 683 N N . ASP A 1 111 ? 56.500 1.189 14.859 1.00 26.61 110 ASP A N 1
ATOM 684 C CA . ASP A 1 111 ? 56.208 1.301 13.435 1.00 23.54 110 ASP A CA 1
ATOM 685 C C . ASP A 1 111 ? 57.462 1.731 12.673 1.00 23.16 110 ASP A C 1
ATOM 686 O O . ASP A 1 111 ? 57.799 1.160 11.645 1.00 26.40 110 ASP A O 1
ATOM 691 N N . ALA A 1 112 ? 58.160 2.733 13.187 1.00 22.53 111 ALA A N 1
ATOM 692 C CA . ALA A 1 112 ? 59.434 3.159 12.616 1.00 23.90 111 ALA A CA 1
ATOM 693 C C . ALA A 1 112 ? 60.483 2.047 12.648 1.00 24.23 111 ALA A C 1
ATOM 694 O O . ALA A 1 112 ? 61.310 1.936 11.742 1.00 22.96 111 ALA A O 1
ATOM 696 N N . LEU A 1 113 ? 60.467 1.224 13.689 1.00 20.63 112 LEU A N 1
ATOM 697 C CA . LEU A 1 113 ? 61.412 0.114 13.718 1.00 23.32 112 LEU A CA 1
ATOM 698 C C . LEU A 1 113 ? 61.020 -0.882 12.638 1.00 21.32 112 LEU A C 1
ATOM 699 O O . LEU A 1 113 ? 61.873 -1.425 11.970 1.00 15.89 112 LEU A O 1
ATOM 704 N N . PHE A 1 114 ? 59.725 -1.088 12.441 1.00 21.74 113 PHE A N 1
ATOM 705 C CA . PHE A 1 114 ? 59.282 -2.018 11.410 1.00 25.29 113 PHE A CA 1
ATOM 706 C C . PHE A 1 114 ? 59.743 -1.573 10.022 1.00 22.47 113 PHE A C 1
ATOM 707 O O . PHE A 1 114 ? 60.122 -2.391 9.212 1.00 21.05 113 PHE A O 1
ATOM 715 N N . HIS A 1 115 ? 59.724 -0.273 9.768 1.00 24.52 114 HIS A N 1
ATOM 716 C CA . HIS A 1 115 ? 60.064 0.271 8.459 1.00 22.36 114 HIS A CA 1
ATOM 717 C C . HIS A 1 115 ? 61.547 0.544 8.286 1.00 23.13 114 HIS A C 1
ATOM 718 O O . HIS A 1 115 ? 62.023 0.810 7.185 1.00 24.35 114 HIS A O 1
ATOM 725 N N . SER A 1 116 ? 62.289 0.490 9.376 1.00 23.69 115 SER A N 1
ATOM 726 C CA . SER A 1 116 ? 63.725 0.706 9.285 1.00 26.86 115 SER A CA 1
ATOM 727 C C . SER A 1 116 ? 64.410 -0.379 8.450 1.00 26.24 115 SER A C 1
ATOM 728 O O . SER A 1 116 ? 64.067 -1.561 8.534 1.00 27.23 115 SER A O 1
ATOM 731 N N . THR A 1 117 ? 65.371 0.026 7.630 1.00 25.08 116 THR A N 1
ATOM 732 C CA . THR A 1 117 ? 66.125 -0.927 6.823 1.00 28.21 116 THR A CA 1
ATOM 733 C C . THR A 1 117 ? 67.608 -0.940 7.156 1.00 25.85 116 THR A C 1
ATOM 734 O O . THR A 1 117 ? 68.412 -1.464 6.370 1.00 26.38 116 THR A O 1
ATOM 738 N N . GLU A 1 118 ? 67.975 -0.356 8.296 1.00 24.49 117 GLU A N 1
ATOM 739 C CA . GLU A 1 118 ? 69.387 -0.248 8.673 1.00 24.44 117 GLU A CA 1
ATOM 740 C C . GLU A 1 118 ? 70.015 -1.633 8.796 1.00 26.16 117 GLU A C 1
ATOM 741 O O . GLU A 1 118 ? 71.102 -1.886 8.266 1.00 29.53 117 GLU A O 1
ATOM 747 N N . LEU A 1 119 ? 69.298 -2.538 9.453 1.00 15.39 118 LEU A N 1
ATOM 748 C CA . LEU A 1 119 ? 69.763 -3.893 9.635 1.00 24.85 118 LEU A CA 1
ATOM 749 C C . LEU A 1 119 ? 69.940 -4.590 8.293 1.00 26.76 118 LEU A C 1
ATOM 750 O O . LEU A 1 119 ? 70.983 -5.174 8.027 1.00 24.06 118 LEU A O 1
ATOM 755 N N . LEU A 1 120 ? 68.919 -4.500 7.443 1.00 26.08 119 LEU A N 1
ATOM 756 C CA . LEU A 1 120 ? 68.974 -5.078 6.108 1.00 24.74 119 LEU A CA 1
ATOM 757 C C . LEU A 1 120 ? 70.128 -4.506 5.304 1.00 23.02 119 LEU A C 1
ATOM 758 O O . LEU A 1 120 ? 70.799 -5.244 4.604 1.00 26.19 119 LEU A O 1
ATOM 763 N N . GLN A 1 121 ? 70.363 -3.198 5.410 1.00 21.46 120 GLN A N 1
ATOM 764 C CA . GLN A 1 121 ? 71.423 -2.556 4.636 1.00 25.16 120 GLN A CA 1
ATOM 765 C C . GLN A 1 121 ? 72.805 -3.047 5.074 1.00 25.36 120 GLN A C 1
ATOM 766 O O . GLN A 1 121 ? 73.612 -3.429 4.241 1.00 23.36 120 GLN A O 1
ATOM 772 N N . ALA A 1 122 ? 73.075 -3.034 6.380 1.00 22.39 121 ALA A N 1
ATOM 773 C CA . ALA A 1 122 ? 74.380 -3.457 6.885 1.00 22.20 121 ALA A CA 1
ATOM 774 C C . ALA A 1 122 ? 74.655 -4.881 6.497 1.00 24.97 121 ALA A C 1
ATOM 775 O O . ALA A 1 122 ? 75.708 -5.179 5.932 1.00 30.60 121 ALA A O 1
ATOM 777 N N . LEU A 1 123 ? 73.697 -5.763 6.761 1.00 22.12 122 LEU A N 1
ATOM 778 C CA . LEU A 1 123 ? 73.892 -7.178 6.442 1.00 23.68 122 LEU A CA 1
ATOM 779 C C . LEU A 1 123 ? 74.071 -7.407 4.941 1.00 23.95 122 LEU A C 1
ATOM 780 O O . LEU A 1 123 ? 74.950 -8.159 4.544 1.00 23.52 122 LEU A O 1
ATOM 785 N N . THR A 1 124 ? 73.267 -6.763 4.097 1.00 21.97 123 THR A N 1
ATOM 786 C CA . THR A 1 124 ? 73.418 -7.001 2.663 1.00 27.98 123 THR A CA 1
ATOM 787 C C . THR A 1 124 ? 74.704 -6.359 2.134 1.00 28.41 123 THR A C 1
ATOM 788 O O . THR A 1 124 ? 75.255 -6.831 1.156 1.00 28.37 123 THR A O 1
ATOM 792 N N . THR A 1 125 ? 75.204 -5.316 2.795 1.00 27.58 124 THR A N 1
ATOM 793 C CA . THR A 1 125 ? 76.481 -4.741 2.396 1.00 25.95 124 THR A CA 1
ATOM 794 C C . THR A 1 125 ? 77.622 -5.698 2.759 1.00 32.03 124 THR A C 1
ATOM 795 O O . THR A 1 125 ? 78.456 -6.019 1.920 1.00 36.96 124 THR A O 1
ATOM 799 N N . HIS A 1 126 ? 77.658 -6.154 4.011 1.00 27.24 125 HIS A N 1
ATOM 800 C CA . HIS A 1 126 ? 78.780 -6.957 4.482 1.00 26.23 125 HIS A CA 1
ATOM 801 C C . HIS A 1 126 ? 78.631 -8.443 4.195 1.00 22.70 125 HIS A C 1
ATOM 802 O O . HIS A 1 126 ? 79.632 -9.149 4.109 1.00 27.73 125 HIS A O 1
ATOM 809 N N . LEU A 1 127 ? 77.397 -8.916 4.037 1.00 26.76 126 LEU A N 1
ATOM 810 C CA . LEU A 1 127 ? 77.145 -10.331 3.740 1.00 22.46 126 LEU A CA 1
ATOM 811 C C . LEU A 1 127 ? 76.203 -10.547 2.559 1.00 27.84 126 LEU A C 1
ATOM 812 O O . LEU A 1 127 ? 75.134 -11.135 2.716 1.00 27.96 126 LEU A O 1
ATOM 817 N N . PRO A 1 128 ? 76.613 -10.106 1.358 1.00 32.32 127 PRO A N 1
ATOM 818 C CA . PRO A 1 128 ? 75.757 -10.194 0.166 1.00 26.77 127 PRO A CA 1
ATOM 819 C C . PRO A 1 128 ? 75.327 -11.624 -0.142 1.00 28.03 127 PRO A C 1
ATOM 820 O O . PRO A 1 128 ? 74.282 -11.836 -0.744 1.00 25.21 127 PRO A O 1
ATOM 824 N N . GLN A 1 129 ? 76.129 -12.599 0.265 1.00 29.61 128 GLN A N 1
ATOM 825 C CA . GLN A 1 129 ? 75.850 -13.981 -0.096 1.00 30.23 128 GLN A CA 1
ATOM 826 C C . GLN A 1 129 ? 74.566 -14.528 0.540 1.00 31.58 128 GLN A C 1
ATOM 827 O O . GLN A 1 129 ? 74.025 -15.525 0.059 1.00 30.15 128 GLN A O 1
ATOM 833 N N . TYR A 1 130 ? 74.071 -13.887 1.601 1.00 24.85 129 TYR A N 1
ATOM 834 C CA . TYR A 1 130 ? 72.871 -14.387 2.280 1.00 26.39 129 TYR A CA 1
ATOM 835 C C . TYR A 1 130 ? 71.610 -14.065 1.483 1.00 24.26 129 TYR A C 1
ATOM 836 O O . TYR A 1 130 ? 70.553 -14.653 1.722 1.00 23.19 129 TYR A O 1
ATOM 845 N N . ASP A 1 131 ? 71.721 -13.098 0.580 1.00 24.89 130 ASP A N 1
ATOM 846 C CA . ASP A 1 131 ? 70.629 -12.753 -0.323 1.00 27.48 130 ASP A CA 1
ATOM 847 C C . ASP A 1 131 ? 69.366 -12.336 0.425 1.00 25.30 130 ASP A C 1
ATOM 848 O O . ASP A 1 131 ? 68.276 -12.826 0.135 1.00 27.63 130 ASP A O 1
ATOM 853 N N . LEU A 1 132 ? 69.512 -11.437 1.393 1.00 21.28 131 LEU A N 1
ATOM 854 C CA . LEU A 1 132 ? 68.377 -11.022 2.210 1.00 24.66 131 LEU A CA 1
ATOM 855 C C . LEU A 1 132 ? 67.420 -10.137 1.404 1.00 26.88 131 LEU A C 1
ATOM 856 O O . LEU A 1 132 ? 67.809 -9.486 0.438 1.00 29.76 131 LEU A O 1
ATOM 861 N N . GLN A 1 133 ? 66.162 -10.124 1.813 1.00 30.36 132 GLN A N 1
ATOM 862 C CA . GLN A 1 133 ? 65.127 -9.468 1.046 1.00 29.85 132 GLN A CA 1
ATOM 863 C C . GLN A 1 133 ? 64.562 -8.226 1.734 1.00 30.54 132 GLN A C 1
ATOM 864 O O . GLN A 1 133 ? 64.280 -8.234 2.934 1.00 25.35 132 GLN A O 1
ATOM 870 N N . PHE A 1 134 ? 64.368 -7.168 0.951 1.00 32.27 133 PHE A N 1
ATOM 871 C CA . PHE A 1 134 ? 63.844 -5.917 1.460 1.00 24.39 133 PHE A CA 1
ATOM 872 C C . PHE A 1 134 ? 62.316 -5.852 1.499 1.00 30.12 133 PHE A C 1
ATOM 873 O O . PHE A 1 134 ? 61.732 -5.017 2.197 1.00 24.99 133 PHE A O 1
ATOM 881 N N . SER A 1 135 ? 61.664 -6.746 0.773 1.00 27.87 134 SER A N 1
ATOM 882 C CA . SER A 1 135 ? 60.214 -6.720 0.707 1.00 29.24 134 SER A CA 1
ATOM 883 C C . SER A 1 135 ? 59.627 -6.919 2.100 1.00 29.66 134 SER A C 1
ATOM 884 O O . SER A 1 135 ? 60.193 -7.642 2.915 1.00 35.57 134 SER A O 1
ATOM 887 N N . THR A 1 136 ? 58.497 -6.282 2.377 1.00 26.85 135 THR A N 1
ATOM 888 C CA . THR A 1 136 ? 57.922 -6.342 3.711 1.00 29.69 135 THR A CA 1
ATOM 889 C C . THR A 1 136 ? 57.349 -7.720 3.967 1.00 38.84 135 THR A C 1
ATOM 890 O O . THR A 1 136 ? 57.035 -8.075 5.105 1.00 42.58 135 THR A O 1
ATOM 894 N N . SER A 1 137 ? 57.220 -8.493 2.896 1.00 38.85 136 SER A N 1
ATOM 895 C CA . SER A 1 137 ? 56.731 -9.861 2.982 1.00 46.49 136 SER A CA 1
ATOM 896 C C . SER A 1 137 ? 57.798 -10.789 3.558 1.00 46.44 136 SER A C 1
ATOM 897 O O . SER A 1 137 ? 57.477 -11.848 4.105 1.00 47.65 136 SER A O 1
ATOM 900 N N . ASP A 1 138 ? 59.062 -10.382 3.430 1.00 34.18 137 ASP A N 1
ATOM 901 C CA . ASP A 1 138 ? 60.190 -11.222 3.809 1.00 34.25 137 ASP A CA 1
ATOM 902 C C . ASP A 1 138 ? 60.878 -10.754 5.102 1.00 37.52 137 ASP A C 1
ATOM 903 O O . ASP A 1 138 ? 62.073 -10.994 5.312 1.00 32.27 137 ASP A O 1
ATOM 908 N N . ARG A 1 139 ? 60.127 -10.054 5.945 1.00 34.35 138 ARG A N 1
ATOM 909 C CA . ARG A 1 139 ? 60.584 -9.702 7.282 1.00 36.02 138 ARG A CA 1
ATOM 910 C C . ARG A 1 139 ? 59.404 -9.980 8.207 1.00 33.28 138 ARG A C 1
ATOM 911 O O . ARG A 1 139 ? 58.245 -9.847 7.808 1.00 35.11 138 ARG A O 1
ATOM 919 N N . THR A 1 140 ? 59.702 -10.397 9.429 1.00 29.51 139 THR A N 1
ATOM 920 C CA . THR A 1 140 ? 58.681 -10.602 10.448 1.00 27.85 139 THR A CA 1
ATOM 921 C C . THR A 1 140 ? 59.137 -9.872 11.677 1.00 25.99 139 THR A C 1
ATOM 922 O O . THR A 1 140 ? 60.292 -10.005 12.067 1.00 28.04 139 THR A O 1
ATOM 926 N N . LEU A 1 141 ? 58.250 -9.118 12.305 1.00 25.68 140 LEU A N 1
ATOM 927 C CA . LEU A 1 141 ? 58.599 -8.478 13.560 1.00 27.90 140 LEU A CA 1
ATOM 928 C C . LEU A 1 141 ? 57.643 -8.961 14.640 1.00 28.91 140 LEU A C 1
ATOM 929 O O . LEU A 1 141 ? 56.461 -8.623 14.640 1.00 30.44 140 LEU A O 1
ATOM 934 N N . LYS A 1 142 ? 58.158 -9.758 15.564 1.00 28.04 141 LYS A N 1
ATOM 935 C CA . LYS A 1 142 ? 57.316 -10.359 16.593 1.00 29.14 141 LYS A CA 1
ATOM 936 C C . LYS A 1 142 ? 57.638 -9.794 17.988 1.00 33.27 141 LYS A C 1
ATOM 937 O O . LYS A 1 142 ? 58.804 -9.625 18.350 1.00 29.14 141 LYS A O 1
ATOM 943 N N . LEU A 1 143 ? 56.593 -9.473 18.748 1.00 30.23 142 LEU A N 1
ATOM 944 C CA . LEU A 1 143 ? 56.736 -9.092 20.144 1.00 28.88 142 LEU A CA 1
ATOM 945 C C . LEU A 1 143 ? 56.336 -10.259 21.034 1.00 34.31 142 LEU A C 1
ATOM 946 O O . LEU A 1 143 ? 55.369 -10.956 20.748 1.00 30.96 142 LEU A O 1
ATOM 951 N N . GLN A 1 144 ? 57.086 -10.475 22.110 1.00 33.80 143 GLN A N 1
ATOM 952 C CA . GLN A 1 144 ? 56.807 -11.585 23.003 1.00 32.41 143 GLN A CA 1
ATOM 953 C C . GLN A 1 144 ? 56.906 -11.188 24.465 1.00 34.94 143 GLN A C 1
ATOM 954 O O . GLN A 1 144 ? 57.896 -10.595 24.892 1.00 32.94 143 GLN A O 1
ATOM 960 N N . ARG A 1 145 ? 55.864 -11.513 25.227 1.00 36.15 144 ARG A N 1
ATOM 961 C CA . ARG A 1 145 ? 55.904 -11.378 26.674 1.00 38.83 144 ARG A CA 1
ATOM 962 C C . ARG A 1 145 ? 55.859 -12.767 27.297 1.00 41.93 144 ARG A C 1
ATOM 963 O O . ARG A 1 145 ? 55.000 -13.586 26.966 1.00 41.85 144 ARG A O 1
ATOM 971 N N . ASN A 1 146 ? 56.816 -13.037 28.172 1.00 37.65 145 ASN A N 1
ATOM 972 C CA . ASN A 1 146 ? 56.833 -14.263 28.947 1.00 42.89 145 ASN A CA 1
ATOM 973 C C . ASN A 1 146 ? 56.552 -13.911 30.400 1.00 45.98 145 ASN A C 1
ATOM 974 O O . ASN A 1 146 ? 57.337 -13.197 31.033 1.00 39.54 145 ASN A O 1
ATOM 979 N N . ALA A 1 147 ? 55.430 -14.412 30.914 1.00 46.08 146 ALA A N 1
ATOM 980 C CA . ALA A 1 147 ? 54.967 -14.100 32.263 1.00 50.78 146 ALA A CA 1
ATOM 981 C C . ALA A 1 147 ? 56.003 -14.369 33.346 1.00 55.82 146 ALA A C 1
ATOM 982 O O . ALA A 1 147 ? 56.055 -13.648 34.351 1.00 58.22 146 ALA A O 1
ATOM 984 N N . GLY A 1 148 ? 56.829 -15.394 33.132 1.00 55.30 147 GLY A N 1
ATOM 985 C CA . GLY A 1 148 ? 57.805 -15.828 34.120 1.00 55.70 147 GLY A CA 1
ATOM 986 C C . GLY A 1 148 ? 57.284 -17.047 34.839 1.00 64.73 147 GLY A C 1
ATOM 987 O O . GLY A 1 148 ? 57.396 -17.167 36.038 1.00 74.27 147 GLY A O 1
ATOM 988 N N . HIS A 1 149 ? 56.665 -17.965 34.139 1.00 57.84 148 HIS A N 1
ATOM 989 C CA . HIS A 1 149 ? 56.088 -19.096 34.834 1.00 66.88 148 HIS A CA 1
ATOM 990 C C . HIS A 1 149 ? 56.663 -20.450 34.449 1.00 66.59 148 HIS A C 1
ATOM 991 O O . HIS A 1 149 ? 55.942 -21.411 34.296 1.00 68.41 148 HIS A O 1
ATOM 998 N N . GLY A 1 150 ? 57.955 -20.540 34.236 1.00 63.28 149 GLY A N 1
ATOM 999 C CA . GLY A 1 150 ? 58.427 -21.791 33.674 1.00 62.09 149 GLY A CA 1
ATOM 1000 C C . GLY A 1 150 ? 57.760 -21.918 32.306 1.00 60.78 149 GLY A C 1
ATOM 1001 O O . GLY A 1 150 ? 57.469 -20.892 31.693 1.00 60.98 149 GLY A O 1
ATOM 1002 N N . GLY A 1 151 ? 57.501 -23.139 31.832 1.00 53.00 150 GLY A N 1
ATOM 1003 C CA . GLY A 1 151 ? 56.906 -23.351 30.514 1.00 43.38 150 GLY A CA 1
ATOM 1004 C C . GLY A 1 151 ? 57.635 -24.355 29.622 1.00 45.89 150 GLY A C 1
ATOM 1005 O O . GLY A 1 151 ? 58.456 -25.145 30.103 1.00 44.28 150 GLY A O 1
ATOM 1006 N N . CYS A 1 152 ? 57.339 -24.330 28.320 1.00 40.92 151 CYS A N 1
ATOM 1007 C CA . CYS A 1 152 ? 57.956 -25.262 27.361 1.00 42.84 151 CYS A CA 1
ATOM 1008 C C . CYS A 1 152 ? 58.840 -24.554 26.318 1.00 39.70 151 CYS A C 1
ATOM 1009 O O . CYS A 1 152 ? 58.353 -23.747 25.533 1.00 38.91 151 CYS A O 1
ATOM 1012 N N . PHE A 1 153 ? 60.132 -24.877 26.309 1.00 36.93 152 PHE A N 1
ATOM 1013 C CA . PHE A 1 153 ? 61.081 -24.269 25.376 1.00 37.08 152 PHE A CA 1
ATOM 1014 C C . PHE A 1 153 ? 61.996 -25.321 24.755 1.00 33.72 152 PHE A C 1
ATOM 1015 O O . PHE A 1 153 ? 63.110 -25.550 25.220 1.00 29.60 152 PHE A O 1
ATOM 1023 N N . PRO A 1 154 ? 61.535 -25.971 23.694 1.00 28.04 153 PRO A N 1
ATOM 1024 C CA . PRO A 1 154 ? 62.401 -27.030 23.175 1.00 26.15 153 PRO A CA 1
ATOM 1025 C C . PRO A 1 154 ? 63.651 -26.494 22.480 1.00 25.79 153 PRO A C 1
ATOM 1026 O O . PRO A 1 154 ? 63.698 -25.315 22.082 1.00 21.84 153 PRO A O 1
ATOM 1030 N N . CYS A 1 155 ? 64.681 -27.338 22.390 1.00 22.35 154 CYS A N 1
ATOM 1031 C CA . CYS A 1 155 ? 65.844 -27.037 21.550 1.00 19.62 154 CYS A CA 1
ATOM 1032 C C . CYS A 1 155 ? 65.376 -26.964 20.122 1.00 18.28 154 CYS A C 1
ATOM 1033 O O . CYS A 1 155 ? 64.599 -27.822 19.702 1.00 17.14 154 CYS A O 1
ATOM 1036 N N . HIS A 1 156 ? 65.820 -25.958 19.368 1.00 15.68 155 HIS A N 1
ATOM 1037 C CA . HIS A 1 156 ? 65.362 -25.852 17.992 1.00 15.42 155 HIS A CA 1
ATOM 1038 C C . HIS A 1 156 ? 66.264 -24.970 17.154 1.00 15.17 155 HIS A C 1
ATOM 1039 O O . HIS A 1 156 ? 67.091 -24.233 17.689 1.00 16.31 155 HIS A O 1
ATOM 1046 N N . TYR A 1 157 ? 66.060 -25.030 15.840 1.00 14.27 156 TYR A N 1
ATOM 1047 C CA . TYR A 1 157 ? 66.576 -24.035 14.894 1.00 14.11 156 TYR A CA 1
ATOM 1048 C C . TYR A 1 157 ? 65.409 -23.132 14.475 1.00 16.04 156 TYR A C 1
ATOM 1049 O O . TYR A 1 157 ? 64.298 -23.619 14.295 1.00 15.77 156 TYR A O 1
ATOM 1058 N N . ASP A 1 158 ? 65.650 -21.827 14.346 1.00 18.22 157 ASP A N 1
ATOM 1059 C CA . ASP A 1 158 ? 64.610 -20.880 13.919 1.00 19.11 157 ASP A CA 1
ATOM 1060 C C . ASP A 1 158 ? 64.091 -21.177 12.515 1.00 14.78 157 ASP A C 1
ATOM 1061 O O . ASP A 1 158 ? 62.928 -20.916 12.210 1.00 14.55 157 ASP A O 1
ATOM 1066 N N . ASN A 1 159 ? 64.961 -21.736 11.676 1.00 15.23 158 ASN A N 1
ATOM 1067 C CA . ASN A 1 159 ? 64.581 -22.333 10.407 1.00 16.30 158 ASN A CA 1
ATOM 1068 C C . ASN A 1 159 ? 64.911 -23.818 10.480 1.00 17.97 158 ASN A C 1
ATOM 1069 O O . ASN A 1 159 ? 66.060 -24.202 10.287 1.00 18.41 158 ASN A O 1
ATOM 1074 N N . PRO A 1 160 ? 63.900 -24.653 10.766 1.00 21.15 159 PRO A N 1
ATOM 1075 C CA . PRO A 1 160 ? 64.070 -26.119 10.869 1.00 18.93 159 PRO A CA 1
ATOM 1076 C C . PRO A 1 160 ? 64.117 -26.842 9.523 1.00 21.97 159 PRO A C 1
ATOM 1077 O O . PRO A 1 160 ? 64.434 -28.020 9.457 1.00 30.27 159 PRO A O 1
ATOM 1081 N N . GLY A 1 161 ? 63.831 -26.118 8.472 1.00 26.66 160 GLY A N 1
ATOM 1082 C CA . GLY A 1 161 ? 63.868 -26.594 7.127 1.00 17.78 160 GLY A CA 1
ATOM 1083 C C . GLY A 1 161 ? 62.585 -26.314 6.430 1.00 24.71 160 GLY A C 1
ATOM 1084 O O . GLY A 1 161 ? 61.882 -25.412 6.743 1.00 23.11 160 GLY A O 1
ATOM 1085 N N . ALA A 1 162 ? 62.342 -27.118 5.421 1.00 30.00 161 ALA A N 1
ATOM 1086 C CA . ALA A 1 162 ? 61.104 -27.191 4.638 1.00 30.00 161 ALA A CA 1
ATOM 1087 C C . ALA A 1 162 ? 60.879 -26.023 3.829 1.00 30.00 161 ALA A C 1
ATOM 1088 O O . ALA A 1 162 ? 61.643 -25.790 2.937 1.00 30.00 161 ALA A O 1
ATOM 1090 N N . PRO A 1 163 ? 59.802 -25.330 4.144 1.00 30.00 162 PRO A N 1
ATOM 1091 C CA . PRO A 1 163 ? 59.400 -24.103 3.494 1.00 30.00 162 PRO A CA 1
ATOM 1092 C C . PRO A 1 163 ? 59.871 -22.887 4.282 1.00 30.00 162 PRO A C 1
ATOM 1093 O O . PRO A 1 163 ? 59.810 -21.835 3.715 1.00 30.00 162 PRO A O 1
ATOM 1097 N N . ASN A 1 164 ? 60.312 -23.026 5.528 1.00 30.11 163 ASN A N 1
ATOM 1098 C CA . ASN A 1 164 ? 60.777 -21.868 6.277 1.00 26.22 163 ASN A CA 1
ATOM 1099 C C . ASN A 1 164 ? 61.821 -21.048 5.517 1.00 21.94 163 ASN A C 1
ATOM 1100 O O . ASN A 1 164 ? 62.723 -21.557 4.982 1.00 18.45 163 ASN A O 1
ATOM 1105 N N . LYS A 1 165 ? 61.652 -19.751 5.500 1.00 21.95 164 LYS A N 1
ATOM 1106 C CA . LYS A 1 165 ? 62.489 -18.837 4.773 1.00 27.06 164 LYS A CA 1
ATOM 1107 C C . LYS A 1 165 ? 63.492 -18.016 5.569 1.00 25.18 164 LYS A C 1
ATOM 1108 O O . LYS A 1 165 ? 64.267 -17.309 5.000 1.00 21.04 164 LYS A O 1
ATOM 1114 N N . ARG A 1 166 ? 63.475 -18.148 6.875 1.00 20.62 165 ARG A N 1
ATOM 1115 C CA . ARG A 1 166 ? 64.332 -17.361 7.757 1.00 19.91 165 ARG A CA 1
ATOM 1116 C C . ARG A 1 166 ? 65.807 -17.648 7.592 1.00 17.74 165 ARG A C 1
ATOM 1117 O O . ARG A 1 166 ? 66.232 -18.799 7.529 1.00 17.30 165 ARG A O 1
ATOM 1125 N N . LYS A 1 167 ? 66.583 -16.573 7.518 1.00 22.21 166 LYS A N 1
ATOM 1126 C CA . LYS A 1 167 ? 68.032 -16.652 7.392 1.00 17.82 166 LYS A CA 1
ATOM 1127 C C . LYS A 1 167 ? 68.736 -16.046 8.625 1.00 15.82 166 LYS A C 1
ATOM 1128 O O . LYS A 1 167 ? 69.592 -16.684 9.213 1.00 20.66 166 LYS A O 1
ATOM 1134 N N . VAL A 1 168 ? 68.390 -14.822 9.003 1.00 13.30 167 VAL A N 1
ATOM 1135 C CA . VAL A 1 168 ? 68.972 -14.174 10.184 1.00 13.88 167 VAL A CA 1
ATOM 1136 C C . VAL A 1 168 ? 67.951 -13.923 11.283 1.00 14.97 167 VAL A C 1
ATOM 1137 O O . VAL A 1 168 ? 66.880 -13.377 11.031 1.00 17.06 167 VAL A O 1
ATOM 1141 N N . THR A 1 169 ? 68.278 -14.329 12.506 1.00 16.19 168 THR A N 1
ATOM 1142 C CA . THR A 1 169 ? 67.450 -14.019 13.657 1.00 15.77 168 THR A CA 1
ATOM 1143 C C . THR A 1 169 ? 68.024 -12.829 14.408 1.00 18.73 168 THR A C 1
ATOM 1144 O O . THR A 1 169 ? 69.219 -12.784 14.688 1.00 16.46 168 THR A O 1
ATOM 1148 N N . CYS A 1 170 ? 67.166 -11.861 14.721 1.00 20.89 169 CYS A N 1
ATOM 1149 C CA . CYS A 1 170 ? 67.591 -10.671 15.431 1.00 20.73 169 CYS A CA 1
ATOM 1150 C C . CYS A 1 170 ? 66.739 -10.464 16.667 1.00 23.63 169 CYS A C 1
ATOM 1151 O O . CYS A 1 170 ? 65.534 -10.207 16.574 1.00 28.15 169 CYS A O 1
ATOM 1154 N N . LEU A 1 171 ? 67.374 -10.593 17.825 1.00 19.57 170 LEU A N 1
ATOM 1155 C CA . LEU A 1 171 ? 66.678 -10.494 19.101 1.00 19.57 170 LEU A CA 1
ATOM 1156 C C . LEU A 1 171 ? 67.050 -9.206 19.825 1.00 18.93 170 LEU A C 1
ATOM 1157 O O . LEU A 1 171 ? 68.226 -8.927 20.031 1.00 20.13 170 LEU A O 1
ATOM 1162 N N . LEU A 1 172 ? 66.048 -8.418 20.196 1.00 15.91 171 LEU A N 1
ATOM 1163 C CA . LEU A 1 172 ? 66.257 -7.261 21.051 1.00 16.79 171 LEU A CA 1
ATOM 1164 C C . LEU A 1 172 ? 65.660 -7.499 22.428 1.00 23.20 171 LEU A C 1
ATOM 1165 O O . LEU A 1 172 ? 64.440 -7.673 22.572 1.00 19.21 171 LEU A O 1
ATOM 1170 N N . TYR A 1 173 ? 66.528 -7.507 23.437 1.00 21.36 172 TYR A N 1
ATOM 1171 C CA . TYR A 1 173 ? 66.111 -7.765 24.807 1.00 21.78 172 TYR A CA 1
ATOM 1172 C C . TYR A 1 173 ? 65.858 -6.457 25.562 1.00 25.91 172 TYR A C 1
ATOM 1173 O O . TYR A 1 173 ? 66.547 -5.452 25.360 1.00 21.13 172 TYR A O 1
ATOM 1182 N N . LEU A 1 174 ? 64.856 -6.487 26.433 1.00 25.67 173 LEU A N 1
ATOM 1183 C CA . LEU A 1 174 ? 64.310 -5.275 27.008 1.00 31.33 173 LEU A CA 1
ATOM 1184 C C . LEU A 1 174 ? 63.928 -5.458 28.474 1.00 33.10 173 LEU A C 1
ATOM 1185 O O . LEU A 1 174 ? 62.848 -5.054 28.893 1.00 34.11 173 LEU A O 1
ATOM 1190 N N . ASN A 1 175 ? 64.821 -6.068 29.248 1.00 31.10 174 ASN A N 1
ATOM 1191 C CA . ASN A 1 175 ? 64.579 -6.288 30.670 1.00 31.74 174 ASN A CA 1
ATOM 1192 C C . ASN A 1 175 ? 65.579 -5.499 31.520 1.00 33.69 174 ASN A C 1
ATOM 1193 O O . ASN A 1 175 ? 66.756 -5.870 31.617 1.00 31.74 174 ASN A O 1
ATOM 1198 N N . GLU A 1 176 ? 65.131 -4.400 32.123 1.00 41.26 175 GLU A N 1
ATOM 1199 C CA . GLU A 1 176 ? 66.069 -3.522 32.829 1.00 38.70 175 GLU A CA 1
ATOM 1200 C C . GLU A 1 176 ? 66.431 -4.043 34.211 1.00 40.65 175 GLU A C 1
ATOM 1201 O O . GLU A 1 176 ? 65.581 -4.526 34.955 1.00 39.24 175 GLU A O 1
ATOM 1207 N N . GLY A 1 177 ? 67.713 -3.953 34.538 1.00 40.78 176 GLY A N 1
ATOM 1208 C CA . GLY A 1 177 ? 68.196 -4.446 35.809 1.00 47.22 176 GLY A CA 1
ATOM 1209 C C . GLY A 1 177 ? 68.003 -5.943 35.937 1.00 48.73 176 GLY A C 1
ATOM 1210 O O . GLY A 1 177 ? 67.751 -6.438 37.041 1.00 50.94 176 GLY A O 1
ATOM 1211 N N . TRP A 1 178 ? 68.094 -6.659 34.813 1.00 46.40 177 TRP A N 1
ATOM 1212 C CA . TRP A 1 178 ? 68.113 -8.119 34.836 1.00 38.04 177 TRP A CA 1
ATOM 1213 C C . TRP A 1 178 ? 69.224 -8.542 35.789 1.00 34.51 177 TRP A C 1
ATOM 1214 O O . TRP A 1 178 ? 70.281 -7.916 35.818 1.00 36.65 177 TRP A O 1
ATOM 1225 N N . LYS A 1 179 ? 68.979 -9.580 36.584 1.00 31.91 178 LYS A N 1
ATOM 1226 C CA . LYS A 1 179 ? 69.973 -10.052 37.543 1.00 38.46 178 LYS A CA 1
ATOM 1227 C C . LYS A 1 179 ? 70.090 -11.562 37.437 1.00 38.90 178 LYS A C 1
ATOM 1228 O O . LYS A 1 179 ? 69.148 -12.233 36.998 1.00 34.88 178 LYS A O 1
ATOM 1234 N N . GLU A 1 180 ? 71.247 -12.089 37.832 1.00 40.59 179 GLU A N 1
ATOM 1235 C CA . GLU A 1 180 ? 71.444 -13.532 37.915 1.00 44.48 179 GLU A CA 1
ATOM 1236 C C . GLU A 1 180 ? 70.303 -14.161 38.706 1.00 43.45 179 GLU A C 1
ATOM 1237 O O . GLU A 1 180 ? 69.939 -13.668 39.772 1.00 44.65 179 GLU A O 1
ATOM 1243 N N . GLY A 1 181 ? 69.705 -15.213 38.156 1.00 41.93 180 GLY A N 1
ATOM 1244 C CA . GLY A 1 181 ? 68.555 -15.837 38.783 1.00 35.11 180 GLY A CA 1
ATOM 1245 C C . GLY A 1 181 ? 67.237 -15.431 38.153 1.00 38.10 180 GLY A C 1
ATOM 1246 O O . GLY A 1 181 ? 66.247 -16.159 38.277 1.00 38.91 180 GLY A O 1
ATOM 1247 N N . ASP A 1 182 ? 67.203 -14.280 37.478 1.00 36.94 181 ASP A N 1
ATOM 1248 C CA . ASP A 1 182 ? 65.995 -13.883 36.746 1.00 32.29 181 ASP A CA 1
ATOM 1249 C C . ASP A 1 182 ? 65.701 -14.883 35.639 1.00 33.28 181 ASP A C 1
ATOM 1250 O O . ASP A 1 182 ? 64.557 -15.027 35.219 1.00 35.90 181 ASP A O 1
ATOM 1255 N N . GLY A 1 183 ? 66.740 -15.572 35.169 1.00 32.84 182 GLY A N 1
ATOM 1256 C CA . GLY A 1 183 ? 66.583 -16.554 34.109 1.00 30.12 182 GLY A CA 1
ATOM 1257 C C . GLY A 1 183 ? 66.235 -15.883 32.795 1.00 31.42 182 GLY A C 1
ATOM 1258 O O . GLY A 1 183 ? 66.500 -14.688 32.607 1.00 27.91 182 GLY A O 1
ATOM 1259 N N . GLY A 1 184 ? 65.623 -16.643 31.894 1.00 32.63 183 GLY A N 1
ATOM 1260 C CA . GLY A 1 184 ? 65.265 -16.134 30.585 1.00 29.93 183 GLY A CA 1
ATOM 1261 C C . GLY A 1 184 ? 66.402 -15.967 29.582 1.00 26.92 183 GLY A C 1
ATOM 1262 O O . GLY A 1 184 ? 66.195 -15.367 28.520 1.00 22.76 183 GLY A O 1
ATOM 1263 N N . GLU A 1 185 ? 67.589 -16.487 29.900 1.00 22.70 184 GLU A N 1
ATOM 1264 C CA . GLU A 1 185 ? 68.704 -16.434 28.961 1.00 24.83 184 GLU A CA 1
ATOM 1265 C C . GLU A 1 185 ? 68.420 -17.273 27.722 1.00 25.21 184 GLU A C 1
ATOM 1266 O O . GLU A 1 185 ? 67.646 -18.247 27.762 1.00 22.76 184 GLU A O 1
ATOM 1272 N N . VAL A 1 186 ? 69.052 -16.888 26.621 1.00 19.94 185 VAL A N 1
ATOM 1273 C CA . VAL A 1 186 ? 69.058 -17.727 25.445 1.00 21.59 185 VAL A CA 1
ATOM 1274 C C . VAL A 1 186 ? 70.367 -18.492 25.496 1.00 19.18 185 VAL A C 1
ATOM 1275 O O . VAL A 1 186 ? 71.424 -17.907 25.742 1.00 17.90 185 VAL A O 1
ATOM 1279 N N . GLN A 1 187 ? 70.275 -19.814 25.357 1.00 18.25 186 GLN A N 1
ATOM 1280 C CA . GLN A 1 187 ? 71.454 -20.666 25.323 1.00 15.57 186 GLN A CA 1
ATOM 1281 C C . GLN A 1 187 ? 71.681 -21.100 23.887 1.00 17.00 186 GLN A C 1
ATOM 1282 O O . GLN A 1 187 ? 70.804 -21.711 23.264 1.00 18.41 186 GLN A O 1
ATOM 1288 N N . LEU A 1 188 ? 72.853 -20.751 23.362 1.00 17.11 187 LEU A N 1
ATOM 1289 C CA . LEU A 1 188 ? 73.243 -21.071 22.003 1.00 20.77 187 LEU A CA 1
ATOM 1290 C C . LEU A 1 188 ? 74.123 -22.299 22.015 1.00 20.11 187 LEU A C 1
ATOM 1291 O O . LEU A 1 188 ? 74.906 -22.488 22.948 1.00 18.33 187 LEU A O 1
ATOM 1296 N N . PHE A 1 189 ? 74.000 -23.125 20.976 1.00 15.07 188 PHE A N 1
ATOM 1297 C CA . PHE A 1 189 ? 74.855 -24.300 20.832 1.00 20.15 188 PHE A CA 1
ATOM 1298 C C . PHE A 1 189 ? 75.584 -24.287 19.495 1.00 17.26 188 PHE A C 1
ATOM 1299 O O . PHE A 1 189 ? 75.201 -25.018 18.582 1.00 19.46 188 PHE A O 1
ATOM 1307 N N . PRO A 1 190 ? 76.615 -23.444 19.362 1.00 21.55 189 PRO A N 1
ATOM 1308 C CA . PRO A 1 190 ? 77.441 -23.532 18.147 1.00 23.01 189 PRO A CA 1
ATOM 1309 C C . PRO A 1 190 ? 77.900 -24.987 18.006 1.00 22.14 189 PRO A C 1
ATOM 1310 O O . PRO A 1 190 ? 78.429 -25.535 18.979 1.00 20.66 189 PRO A O 1
ATOM 1314 N N . PHE A 1 191 ? 77.665 -25.602 16.848 1.00 16.57 190 PHE A N 1
ATOM 1315 C CA . PHE A 1 191 ? 77.623 -27.061 16.755 1.00 20.09 190 PHE A CA 1
ATOM 1316 C C . PHE A 1 191 ? 78.954 -27.687 17.190 1.00 23.39 190 PHE A C 1
ATOM 1317 O O . PHE A 1 191 ? 80.015 -27.365 16.642 1.00 22.14 190 PHE A O 1
ATOM 1325 N N . LEU A 1 192 ? 78.869 -28.564 18.196 1.00 22.21 191 LEU A N 1
ATOM 1326 C CA . LEU A 1 192 ? 80.010 -29.279 18.795 1.00 25.27 191 LEU A CA 1
ATOM 1327 C C . LEU A 1 192 ? 80.952 -28.392 19.626 1.00 23.81 191 LEU A C 1
ATOM 1328 O O . LEU A 1 192 ? 81.976 -28.868 20.072 1.00 24.51 191 LEU A O 1
ATOM 1333 N N . GLN A 1 193 ? 80.614 -27.122 19.844 1.00 25.99 192 GLN A N 1
ATOM 1334 C CA . GLN A 1 193 ? 81.444 -26.246 20.678 1.00 21.39 192 GLN A CA 1
ATOM 1335 C C . GLN A 1 193 ? 80.876 -26.178 22.071 1.00 23.34 192 GLN A C 1
ATOM 1336 O O . GLN A 1 193 ? 79.871 -26.802 22.362 1.00 26.64 192 GLN A O 1
ATOM 1342 N N . GLN A 1 194 ? 81.503 -25.393 22.931 1.00 22.45 193 GLN A N 1
ATOM 1343 C CA . GLN A 1 194 ? 80.931 -25.098 24.231 1.00 31.29 193 GLN A CA 1
ATOM 1344 C C . GLN A 1 194 ? 79.694 -24.245 24.039 1.00 30.51 193 GLN A C 1
ATOM 1345 O O . GLN A 1 194 ? 79.696 -23.347 23.203 1.00 25.09 193 GLN A O 1
ATOM 1351 N N . PRO A 1 195 ? 78.633 -24.525 24.800 1.00 26.28 194 PRO A N 1
ATOM 1352 C CA . PRO A 1 195 ? 77.421 -23.702 24.724 1.00 24.88 194 PRO A CA 1
ATOM 1353 C C . PRO A 1 195 ? 77.688 -22.270 25.185 1.00 28.32 194 PRO A C 1
ATOM 1354 O O . PRO A 1 195 ? 78.623 -22.005 25.950 1.00 29.64 194 PRO A O 1
ATOM 1358 N N . VAL A 1 196 ? 76.845 -21.355 24.730 1.00 23.70 195 VAL A N 1
ATOM 1359 C CA . VAL A 1 196 ? 76.950 -19.969 25.125 1.00 25.05 195 VAL A CA 1
ATOM 1360 C C . VAL A 1 196 ? 75.633 -19.476 25.721 1.00 24.81 195 VAL A C 1
ATOM 1361 O O . VAL A 1 196 ? 74.576 -19.537 25.088 1.00 23.06 195 VAL A O 1
ATOM 1365 N N . THR A 1 197 ? 75.704 -18.985 26.950 1.00 27.04 196 THR A N 1
ATOM 1366 C CA . THR A 1 197 ? 74.514 -18.499 27.616 1.00 24.24 196 THR A CA 1
ATOM 1367 C C . THR A 1 197 ? 74.540 -16.976 27.652 1.00 24.71 196 THR A C 1
ATOM 1368 O O . THR A 1 197 ? 75.502 -16.366 28.114 1.00 26.71 196 THR A O 1
ATOM 1372 N N . VAL A 1 198 ? 73.479 -16.381 27.123 1.00 19.80 197 VAL A N 1
ATOM 1373 C CA . VAL A 1 198 ? 73.394 -14.948 26.913 1.00 23.52 197 VAL A CA 1
ATOM 1374 C C . VAL A 1 198 ? 72.226 -14.361 27.712 1.00 21.53 197 VAL A C 1
ATOM 1375 O O . VAL A 1 198 ? 71.063 -14.667 27.444 1.00 21.71 197 VAL A O 1
ATOM 1379 N N . ALA A 1 199 ? 72.535 -13.537 28.705 1.00 23.96 198 ALA A N 1
ATOM 1380 C CA . ALA A 1 199 ? 71.501 -12.930 29.535 1.00 24.56 198 ALA A CA 1
ATOM 1381 C C . ALA A 1 199 ? 70.673 -11.956 28.707 1.00 20.75 198 ALA A C 1
ATOM 1382 O O . ALA A 1 199 ? 71.210 -11.263 27.851 1.00 25.30 198 ALA A O 1
ATOM 1384 N N . PRO A 1 200 ? 69.364 -11.890 28.954 1.00 20.04 199 PRO A N 1
ATOM 1385 C CA . PRO A 1 200 ? 68.521 -10.980 28.171 1.00 25.99 199 PRO A CA 1
ATOM 1386 C C . PRO A 1 200 ? 68.534 -9.537 28.711 1.00 24.92 199 PRO A C 1
ATOM 1387 O O . PRO A 1 200 ? 67.503 -9.000 29.104 1.00 21.59 199 PRO A O 1
ATOM 1391 N N . LYS A 1 201 ? 69.705 -8.914 28.722 1.00 23.88 200 LYS A N 1
ATOM 1392 C CA . LYS A 1 201 ? 69.823 -7.563 29.251 1.00 25.22 200 LYS A CA 1
ATOM 1393 C C . LYS A 1 201 ? 69.176 -6.516 28.361 1.00 26.52 200 LYS A C 1
ATOM 1394 O O . LYS A 1 201 ? 69.131 -6.660 27.136 1.00 24.15 200 LYS A O 1
ATOM 1408 N N . ASP A 1 203 ? 68.418 -3.597 26.094 1.00 20.97 202 ASP A N 1
ATOM 1409 C CA . ASP A 1 203 ? 69.105 -2.971 24.970 1.00 23.62 202 ASP A CA 1
ATOM 1410 C C . ASP A 1 203 ? 70.266 -3.833 24.452 1.00 24.83 202 ASP A C 1
ATOM 1411 O O . ASP A 1 203 ? 71.199 -3.340 23.812 1.00 26.30 202 ASP A O 1
ATOM 1416 N N . ARG A 1 204 ? 70.192 -5.131 24.714 1.00 20.84 203 ARG A N 1
ATOM 1417 C CA . ARG A 1 204 ? 71.120 -6.078 24.119 1.00 22.17 203 ARG A CA 1
ATOM 1418 C C . ARG A 1 204 ? 70.516 -6.715 22.873 1.00 18.79 203 ARG A C 1
ATOM 1419 O O . ARG A 1 204 ? 69.371 -7.160 22.886 1.00 21.23 203 ARG A O 1
ATOM 1427 N N . VAL A 1 205 ? 71.303 -6.761 21.807 1.00 17.18 204 VAL A N 1
ATOM 1428 C CA . VAL A 1 205 ? 70.898 -7.378 20.553 1.00 19.18 204 VAL A CA 1
ATOM 1429 C C . VAL A 1 205 ? 71.696 -8.667 20.309 1.00 19.79 204 VAL A C 1
ATOM 1430 O O . VAL A 1 205 ? 72.928 -8.670 20.420 1.00 18.92 204 VAL A O 1
ATOM 1434 N N . VAL A 1 206 ? 71.000 -9.762 20.004 1.00 18.99 205 VAL A N 1
ATOM 1435 C CA . VAL A 1 206 ? 71.667 -10.984 19.551 1.00 14.44 205 VAL A CA 1
ATOM 1436 C C . VAL A 1 206 ? 71.271 -11.248 18.101 1.00 17.66 205 VAL A C 1
ATOM 1437 O O . VAL A 1 206 ? 70.093 -11.188 17.757 1.00 18.69 205 VAL A O 1
ATOM 1441 N N . LEU A 1 207 ? 72.261 -11.479 17.248 1.00 15.41 206 LEU A N 1
ATOM 1442 C CA . LEU A 1 207 ? 72.025 -11.909 15.882 1.00 15.27 206 LEU A CA 1
ATOM 1443 C C . LEU A 1 207 ? 72.565 -13.298 15.806 1.00 18.58 206 LEU A C 1
ATOM 1444 O O . LEU A 1 207 ? 73.658 -13.550 16.336 1.00 13.90 206 LEU A O 1
ATOM 1449 N N . PHE A 1 208 ? 71.813 -14.200 15.175 1.00 11.82 207 PHE A N 1
ATOM 1450 C CA . PHE A 1 208 ? 72.360 -15.503 14.867 1.00 11.98 207 PHE A CA 1
ATOM 1451 C C . PHE A 1 208 ? 71.757 -16.124 13.593 1.00 14.81 207 PHE A C 1
ATOM 1452 O O . PHE A 1 208 ? 70.803 -15.609 13.024 1.00 12.08 207 PHE A O 1
ATOM 1460 N N . GLN A 1 209 ? 72.366 -17.205 13.127 1.00 13.46 208 GLN A N 1
ATOM 1461 C CA . GLN A 1 209 ? 71.932 -17.876 11.903 1.00 14.94 208 GLN A CA 1
ATOM 1462 C C . GLN A 1 209 ? 70.644 -18.660 12.141 1.00 16.92 208 GLN A C 1
ATOM 1463 O O . GLN A 1 209 ? 70.625 -19.576 12.945 1.00 16.11 208 GLN A O 1
ATOM 1469 N N . SER A 1 210 ? 69.567 -18.311 11.453 1.00 13.40 209 SER A N 1
ATOM 1470 C CA . SER A 1 210 ? 68.321 -19.032 11.655 1.00 16.02 209 SER A CA 1
ATOM 1471 C C . SER A 1 210 ? 68.442 -20.508 11.225 1.00 18.87 209 SER A C 1
ATOM 1472 O O . SER A 1 210 ? 67.872 -21.384 11.887 1.00 14.34 209 SER A O 1
ATOM 1475 N N . ASP A 1 211 ? 69.198 -20.795 10.155 1.00 16.58 210 ASP A N 1
ATOM 1476 C CA . ASP A 1 211 ? 69.259 -22.168 9.644 1.00 16.33 210 ASP A CA 1
ATOM 1477 C C . ASP A 1 211 ? 70.436 -23.014 10.138 1.00 19.06 210 ASP A C 1
ATOM 1478 O O . ASP A 1 211 ? 70.473 -24.212 9.848 1.00 21.53 210 ASP A O 1
ATOM 1483 N N . TRP A 1 212 ? 71.385 -22.453 10.880 1.00 16.88 211 TRP A N 1
ATOM 1484 C CA . TRP A 1 212 ? 72.374 -23.341 11.498 1.00 16.63 211 TRP A CA 1
ATOM 1485 C C . TRP A 1 212 ? 72.857 -22.971 12.889 1.00 17.45 211 TRP A C 1
ATOM 1486 O O . TRP A 1 212 ? 73.978 -23.317 13.251 1.00 20.58 211 TRP A O 1
ATOM 1505 N N . LEU A 1 214 ? 71.677 -23.836 16.618 1.00 15.14 213 LEU A N 1
ATOM 1506 C CA . LEU A 1 214 ? 70.815 -24.518 17.583 1.00 18.30 213 LEU A CA 1
ATOM 1507 C C . LEU A 1 214 ? 70.712 -23.666 18.845 1.00 15.72 213 LEU A C 1
ATOM 1508 O O . LEU A 1 214 ? 71.709 -23.076 19.287 1.00 18.35 213 LEU A O 1
ATOM 1513 N N . HIS A 1 215 ? 69.516 -23.562 19.418 1.00 13.91 214 HIS A N 1
ATOM 1514 C CA . HIS A 1 215 ? 69.357 -22.774 20.650 1.00 15.46 214 HIS A CA 1
ATOM 1515 C C . HIS A 1 215 ? 68.114 -23.180 21.412 1.00 14.40 214 HIS A C 1
ATOM 1516 O O . HIS A 1 215 ? 67.297 -23.951 20.926 1.00 15.07 214 HIS A O 1
ATOM 1523 N N . ARG A 1 216 ? 68.009 -22.673 22.631 1.00 17.24 215 ARG A N 1
ATOM 1524 C CA . ARG A 1 216 ? 66.802 -22.784 23.425 1.00 16.28 215 ARG A CA 1
ATOM 1525 C C . ARG A 1 216 ? 66.778 -21.593 24.354 1.00 21.82 215 ARG A C 1
ATOM 1526 O O . ARG A 1 216 ? 67.803 -20.923 24.577 1.00 19.66 215 ARG A O 1
ATOM 1534 N N . VAL A 1 217 ? 65.602 -21.337 24.911 1.00 27.99 216 VAL A N 1
ATOM 1535 C CA . VAL A 1 217 ? 65.437 -20.312 25.920 1.00 19.04 216 VAL A CA 1
ATOM 1536 C C . VAL A 1 217 ? 65.338 -20.986 27.293 1.00 26.02 216 VAL A C 1
ATOM 1537 O O . VAL A 1 217 ? 64.618 -21.964 27.453 1.00 26.29 216 VAL A O 1
ATOM 1541 N N . LEU A 1 218 ? 66.082 -20.483 28.278 1.00 26.80 217 LEU A N 1
ATOM 1542 C CA . LEU A 1 218 ? 66.013 -21.028 29.639 1.00 30.03 217 LEU A CA 1
ATOM 1543 C C . LEU A 1 218 ? 64.802 -20.444 30.371 1.00 30.20 217 LEU A C 1
ATOM 1544 O O . LEU A 1 218 ? 64.300 -19.381 29.993 1.00 28.11 217 LEU A O 1
ATOM 1549 N N . PRO A 1 219 ? 64.298 -21.165 31.391 1.00 36.19 218 PRO A N 1
ATOM 1550 C CA . PRO A 1 219 ? 63.126 -20.707 32.148 1.00 29.25 218 PRO A CA 1
ATOM 1551 C C . PRO A 1 219 ? 63.355 -19.354 32.783 1.00 32.88 218 PRO A C 1
ATOM 1552 O O . PRO A 1 219 ? 64.438 -19.078 33.299 1.00 32.30 218 PRO A O 1
ATOM 1556 N N . SER A 1 220 ? 62.321 -18.528 32.746 1.00 35.13 219 SER A N 1
ATOM 1557 C CA . SER A 1 220 ? 62.349 -17.221 33.352 1.00 40.05 219 SER A CA 1
ATOM 1558 C C . SER A 1 220 ? 61.565 -17.239 34.662 1.00 43.31 219 SER A C 1
ATOM 1559 O O . SER A 1 220 ? 60.506 -17.860 34.753 1.00 45.08 219 SER A O 1
ATOM 1562 N N . HIS A 1 221 ? 62.090 -16.548 35.668 1.00 42.66 220 HIS A N 1
ATOM 1563 C CA . HIS A 1 221 ? 61.420 -16.431 36.954 1.00 46.53 220 HIS A CA 1
ATOM 1564 C C . HIS A 1 221 ? 60.892 -15.021 37.149 1.00 48.46 220 HIS A C 1
ATOM 1565 O O . HIS A 1 221 ? 60.424 -14.667 38.227 1.00 62.18 220 HIS A O 1
ATOM 1572 N N . ALA A 1 222 ? 60.971 -14.226 36.088 1.00 46.00 221 ALA A N 1
ATOM 1573 C CA . ALA A 1 222 ? 60.493 -12.849 36.092 1.00 47.12 221 ALA A CA 1
ATOM 1574 C C . ALA A 1 222 ? 59.852 -12.544 34.746 1.00 47.10 221 ALA A C 1
ATOM 1575 O O . ALA A 1 222 ? 60.040 -13.299 33.790 1.00 46.45 221 ALA A O 1
ATOM 1577 N N . GLU A 1 223 ? 59.083 -11.458 34.680 1.00 48.61 222 GLU A N 1
ATOM 1578 C CA . GLU A 1 223 ? 58.507 -10.992 33.420 1.00 46.33 222 GLU A CA 1
ATOM 1579 C C . GLU A 1 223 ? 59.640 -10.700 32.430 1.00 43.13 222 GLU A C 1
ATOM 1580 O O . GLU A 1 223 ? 60.656 -10.111 32.799 1.00 38.58 222 GLU A O 1
ATOM 1586 N N . ARG A 1 224 ? 59.461 -11.135 31.186 1.00 35.70 223 ARG A N 1
ATOM 1587 C CA . ARG A 1 224 ? 60.502 -11.060 30.162 1.00 37.44 223 ARG A CA 1
ATOM 1588 C C . ARG A 1 224 ? 59.888 -10.599 28.847 1.00 34.46 223 ARG A C 1
ATOM 1589 O O . ARG A 1 224 ? 58.990 -11.251 28.307 1.00 31.78 223 ARG A O 1
ATOM 1597 N N . TYR A 1 225 ? 60.362 -9.462 28.349 1.00 33.90 224 TYR A N 1
ATOM 1598 C CA . TYR A 1 225 ? 59.968 -8.969 27.033 1.00 29.19 224 TYR A CA 1
ATOM 1599 C C . TYR A 1 225 ? 61.106 -9.156 26.049 1.00 30.56 224 TYR A C 1
ATOM 1600 O O . TYR A 1 225 ? 62.278 -8.952 26.393 1.00 28.67 224 TYR A O 1
ATOM 1609 N N . VAL A 1 226 ? 60.759 -9.547 24.826 1.00 25.30 225 VAL A N 1
ATOM 1610 C CA . VAL A 1 226 ? 61.738 -9.633 23.761 1.00 26.12 225 VAL A CA 1
ATOM 1611 C C . VAL A 1 226 ? 61.113 -9.225 22.429 1.00 25.32 225 VAL A C 1
ATOM 1612 O O . VAL A 1 226 ? 59.955 -9.516 22.151 1.00 29.97 225 VAL A O 1
ATOM 1616 N N . LEU A 1 227 ? 61.876 -8.513 21.615 1.00 24.42 226 LEU A N 1
ATOM 1617 C CA . LEU A 1 227 ? 61.428 -8.146 20.280 1.00 23.61 226 LEU A CA 1
ATOM 1618 C C . LEU A 1 227 ? 62.241 -8.959 19.293 1.00 21.87 226 LEU A C 1
ATOM 1619 O O . LEU A 1 227 ? 63.459 -8.974 19.361 1.00 22.81 226 LEU A O 1
ATOM 1624 N N . THR A 1 228 ? 61.572 -9.657 18.386 1.00 23.90 227 THR A N 1
ATOM 1625 C CA . THR A 1 228 ? 62.276 -10.483 17.412 1.00 23.49 227 THR A CA 1
ATOM 1626 C C . THR A 1 228 ? 62.069 -9.991 15.991 1.00 21.44 227 THR A C 1
ATOM 1627 O O . THR A 1 228 ? 60.955 -9.747 15.582 1.00 24.17 227 THR A O 1
ATOM 1631 N N . ILE A 1 229 ? 63.156 -9.851 15.246 1.00 18.62 228 ILE A N 1
ATOM 1632 C CA . ILE A 1 229 ? 63.086 -9.587 13.817 1.00 21.62 228 ILE A CA 1
ATOM 1633 C C . ILE A 1 229 ? 63.741 -10.743 13.064 1.00 18.54 228 ILE A C 1
ATOM 1634 O O . ILE A 1 229 ? 64.866 -11.156 13.386 1.00 21.88 228 ILE A O 1
ATOM 1639 N N . TRP A 1 230 ? 63.035 -11.298 12.097 1.00 16.87 229 TRP A N 1
ATOM 1640 C CA . TRP A 1 230 ? 63.604 -12.335 11.258 1.00 15.75 229 TRP A CA 1
ATOM 1641 C C . TRP A 1 230 ? 63.770 -11.807 9.862 1.00 16.12 229 TRP A C 1
ATOM 1642 O O . TRP A 1 230 ? 62.853 -11.219 9.309 1.00 19.83 229 TRP A O 1
ATOM 1653 N N . LEU A 1 231 ? 64.944 -12.027 9.286 1.00 19.20 230 LEU A N 1
ATOM 1654 C CA . LEU A 1 231 ? 65.186 -11.644 7.905 1.00 17.11 230 LEU A CA 1
ATOM 1655 C C . LEU A 1 231 ? 65.257 -12.880 7.017 1.00 20.56 230 LEU A C 1
ATOM 1656 O O . LEU A 1 231 ? 66.049 -13.796 7.278 1.00 22.70 230 LEU A O 1
ATOM 1661 N N . ASP A 1 232 ? 64.423 -12.936 5.981 1.00 19.85 231 ASP A N 1
ATOM 1662 C CA . ASP A 1 232 ? 64.430 -14.106 5.088 1.00 25.10 231 ASP A CA 1
ATOM 1663 C C . ASP A 1 232 ? 65.552 -14.077 4.051 1.00 23.51 231 ASP A C 1
ATOM 1664 O O . ASP A 1 232 ? 65.996 -13.019 3.632 1.00 26.04 231 ASP A O 1
ATOM 1669 N N . GLY A 1 233 ? 66.001 -15.259 3.636 1.00 23.15 232 GLY A N 1
ATOM 1670 C CA . GLY A 1 233 ? 67.001 -15.371 2.594 1.00 25.69 232 GLY A CA 1
ATOM 1671 C C . GLY A 1 233 ? 66.437 -16.130 1.405 1.00 28.19 232 GLY A C 1
ATOM 1672 O O . GLY A 1 233 ? 65.708 -17.115 1.574 1.00 30.14 232 GLY A O 1
ATOM 1673 N N . ALA A 1 234 ? 66.775 -15.686 0.199 1.00 28.08 233 ALA A N 1
ATOM 1674 C CA . ALA A 1 234 ? 66.253 -16.313 -1.011 1.00 30.67 233 ALA A CA 1
ATOM 1675 C C . ALA A 1 234 ? 66.816 -17.730 -1.250 1.00 32.13 233 ALA A C 1
ATOM 1676 O O . ALA A 1 234 ? 66.206 -18.530 -1.957 1.00 40.34 233 ALA A O 1
ATOM 1678 N N . LYS A 1 235 ? 67.972 -18.035 -0.666 1.00 29.86 234 LYS A N 1
ATOM 1679 C CA . LYS A 1 235 ? 68.695 -19.273 -0.984 1.00 33.81 234 LYS A CA 1
ATOM 1680 C C . LYS A 1 235 ? 68.713 -20.267 0.157 1.00 35.70 234 LYS A C 1
ATOM 1681 O O . LYS A 1 235 ? 69.491 -21.222 0.140 1.00 34.94 234 LYS A O 1
ATOM 1687 N N . VAL A 1 236 ? 67.863 -20.045 1.150 1.00 30.64 235 VAL A N 1
ATOM 1688 C CA . VAL A 1 236 ? 67.863 -20.901 2.320 1.00 29.33 235 VAL A CA 1
ATOM 1689 C C . VAL A 1 236 ? 67.198 -22.251 1.992 1.00 29.41 235 VAL A C 1
ATOM 1690 O O . VAL A 1 236 ? 66.355 -22.343 1.102 1.00 32.39 235 VAL A O 1
ATOM 1694 N N . ASN A 1 237 ? 67.616 -23.294 2.703 1.00 30.67 236 ASN A N 1
ATOM 1695 C CA . ASN A 1 237 ? 67.143 -24.667 2.497 1.00 34.43 236 ASN A CA 1
ATOM 1696 C C . ASN A 1 237 ? 67.410 -25.199 1.076 1.00 32.35 236 ASN A C 1
ATOM 1697 O O . ASN A 1 237 ? 66.651 -25.994 0.545 1.00 32.78 236 ASN A O 1
ATOM 1702 N N . ALA A 1 238 ? 68.530 -24.763 0.511 1.00 28.49 237 ALA A N 1
ATOM 1703 C CA . ALA A 1 238 ? 69.026 -25.203 -0.784 1.00 39.15 237 ALA A CA 1
ATOM 1704 C C . ALA A 1 238 ? 69.484 -26.663 -0.753 1.00 38.93 237 ALA A C 1
ATOM 1705 O O . ALA A 1 238 ? 69.710 -27.220 0.324 1.00 33.59 237 ALA A O 1
ATOM 1707 N N . PRO A 1 239 ? 69.624 -27.285 -1.940 1.00 43.64 238 PRO A N 1
ATOM 1708 C CA . PRO A 1 239 ? 70.137 -28.663 -2.032 1.00 47.07 238 PRO A CA 1
ATOM 1709 C C . PRO A 1 239 ? 71.537 -28.845 -1.425 1.00 39.89 238 PRO A C 1
ATOM 1710 O O . PRO A 1 239 ? 71.748 -29.835 -0.712 1.00 33.18 238 PRO A O 1
ATOM 1714 N N . GLU A 1 240 ? 72.464 -27.922 -1.681 1.00 28.32 239 GLU A N 1
ATOM 1715 C CA . GLU A 1 240 ? 73.811 -28.072 -1.136 1.00 37.13 239 GLU A CA 1
ATOM 1716 C C . GLU A 1 240 ? 73.825 -27.906 0.384 1.00 39.69 239 GLU A C 1
ATOM 1717 O O . GLU A 1 240 ? 74.789 -28.296 1.046 1.00 38.56 239 GLU A O 1
ATOM 1723 N N . ASP A 1 241 ? 72.760 -27.335 0.938 1.00 37.70 240 ASP A N 1
ATOM 1724 C CA . ASP A 1 241 ? 72.630 -27.246 2.389 1.00 37.65 240 ASP A CA 1
ATOM 1725 C C . ASP A 1 241 ? 72.191 -28.575 2.983 1.00 32.66 240 ASP A C 1
ATOM 1726 O O . ASP A 1 241 ? 72.250 -28.755 4.195 1.00 31.34 240 ASP A O 1
ATOM 1731 N N . ALA A 1 242 ? 71.733 -29.500 2.144 1.00 31.36 241 ALA A N 1
ATOM 1732 C CA . ALA A 1 242 ? 71.243 -30.784 2.655 1.00 33.41 241 ALA A CA 1
ATOM 1733 C C . ALA A 1 242 ? 72.221 -31.928 2.390 1.00 32.47 241 ALA A C 1
ATOM 1734 O O . ALA A 1 242 ? 71.824 -33.092 2.255 1.00 31.16 241 ALA A O 1
ATOM 1736 N N . GLN A 1 243 ? 73.502 -31.599 2.322 1.00 29.78 242 GLN A N 1
ATOM 1737 C CA . GLN A 1 243 ? 74.517 -32.614 2.113 1.00 32.09 242 GLN A CA 1
ATOM 1738 C C . GLN A 1 243 ? 75.829 -32.217 2.768 1.00 32.38 242 GLN A C 1
ATOM 1739 O O . GLN A 1 243 ? 76.060 -31.046 3.066 1.00 32.50 242 GLN A O 1
ATOM 1745 N N . LEU A 1 244 ? 76.682 -33.207 2.981 1.00 29.34 243 LEU A N 1
ATOM 1746 C CA . LEU A 1 244 ? 78.005 -33.017 3.545 1.00 28.37 243 LEU A CA 1
ATOM 1747 C C . LEU A 1 244 ? 79.062 -33.510 2.563 1.00 30.19 243 LEU A C 1
ATOM 1748 O O . LEU A 1 244 ? 78.864 -34.535 1.922 1.00 25.67 243 LEU A O 1
ATOM 1753 N N . ARG A 1 245 ? 80.188 -32.815 2.459 1.00 31.89 244 ARG A N 1
ATOM 1754 C CA . ARG A 1 245 ? 81.284 -33.329 1.642 1.00 32.16 244 ARG A CA 1
ATOM 1755 C C . ARG A 1 245 ? 82.344 -33.963 2.519 1.00 34.54 244 ARG A C 1
ATOM 1756 O O . ARG A 1 245 ? 82.740 -33.383 3.526 1.00 35.01 244 ARG A O 1
ATOM 1764 N N . LEU A 1 246 ? 82.803 -35.147 2.126 1.00 31.37 245 LEU A N 1
ATOM 1765 C CA . LEU A 1 246 ? 84.062 -35.691 2.630 1.00 35.28 245 LEU A CA 1
ATOM 1766 C C . LEU A 1 246 ? 85.121 -35.629 1.529 1.00 35.60 245 LEU A C 1
ATOM 1767 O O . LEU A 1 246 ? 84.949 -36.211 0.461 1.00 34.40 245 LEU A O 1
ATOM 1772 N N . THR A 1 247 ? 86.219 -34.935 1.791 1.00 29.46 246 THR A N 1
ATOM 1773 C CA . THR A 1 247 ? 87.222 -34.718 0.771 1.00 28.91 246 THR A CA 1
ATOM 1774 C C . THR A 1 247 ? 88.511 -35.399 1.173 1.00 34.41 246 THR A C 1
ATOM 1775 O O . THR A 1 247 ? 88.667 -35.785 2.325 1.00 39.91 246 THR A O 1
ATOM 1779 N N . GLN A 1 248 ? 89.447 -35.508 0.238 1.00 32.36 247 GLN A N 1
ATOM 1780 C CA . GLN A 1 248 ? 90.746 -36.119 0.508 1.00 36.53 247 GLN A CA 1
ATOM 1781 C C . GLN A 1 248 ? 91.551 -35.358 1.562 1.00 36.96 247 GLN A C 1
ATOM 1782 O O . GLN A 1 248 ? 92.222 -35.977 2.390 1.00 35.10 247 GLN A O 1
ATOM 1788 N N . SER A 1 249 ? 91.481 -34.025 1.528 1.00 37.09 248 SER A N 1
ATOM 1789 C CA . SER A 1 249 ? 92.156 -33.166 2.520 1.00 39.41 248 SER A CA 1
ATOM 1790 C C . SER A 1 249 ? 91.639 -33.380 3.944 1.00 34.82 248 SER A C 1
ATOM 1791 O O . SER A 1 249 ? 92.370 -33.185 4.915 1.00 36.49 248 SER A O 1
ATOM 1794 N N . ASP A 1 250 ? 90.367 -33.747 4.065 1.00 30.22 249 ASP A N 1
ATOM 1795 C CA . ASP A 1 250 ? 89.776 -33.991 5.377 1.00 33.83 249 ASP A CA 1
ATOM 1796 C C . ASP A 1 250 ? 90.489 -35.116 6.106 1.00 36.44 249 ASP A C 1
ATOM 1797 O O . ASP A 1 250 ? 90.609 -35.086 7.331 1.00 35.49 249 ASP A O 1
ATOM 1802 N N . LEU A 1 251 ? 90.975 -36.094 5.342 1.00 31.53 250 LEU A N 1
ATOM 1803 C CA . LEU A 1 251 ? 91.628 -37.260 5.909 1.00 31.09 250 LEU A CA 1
ATOM 1804 C C . LEU A 1 251 ? 92.817 -36.881 6.774 1.00 34.72 250 LEU A C 1
ATOM 1805 O O . LEU A 1 251 ? 93.140 -37.595 7.710 1.00 35.91 250 LEU A O 1
ATOM 1810 N N . ALA A 1 252 ? 93.463 -35.757 6.460 1.00 38.01 251 ALA A N 1
ATOM 1811 C CA . ALA A 1 252 ? 94.628 -35.309 7.224 1.00 44.22 251 ALA A CA 1
ATOM 1812 C C . ALA A 1 252 ? 94.319 -34.079 8.072 1.00 46.43 251 ALA A C 1
ATOM 1813 O O . ALA A 1 252 ? 95.216 -33.513 8.694 1.00 52.01 251 ALA A O 1
ATOM 1815 N N . ASP A 1 253 ? 93.044 -33.683 8.095 1.00 46.78 252 ASP A N 1
ATOM 1816 C CA . ASP A 1 253 ? 92.596 -32.446 8.745 1.00 44.00 252 ASP A CA 1
ATOM 1817 C C . ASP A 1 253 ? 91.100 -32.526 9.042 1.00 40.46 252 ASP A C 1
ATOM 1818 O O . ASP A 1 253 ? 90.294 -31.871 8.366 1.00 40.40 252 ASP A O 1
ATOM 1823 N N . TRP A 1 254 ? 90.729 -33.323 10.045 1.00 32.32 253 TRP A N 1
ATOM 1824 C CA . TRP A 1 254 ? 89.324 -33.470 10.404 1.00 34.32 253 TRP A CA 1
ATOM 1825 C C . TRP A 1 254 ? 88.695 -32.175 10.869 1.00 33.99 253 TRP A C 1
ATOM 1826 O O . TRP A 1 254 ? 87.482 -32.008 10.766 1.00 34.89 253 TRP A O 1
ATOM 1837 N N . PHE A 1 255 ? 89.521 -31.262 11.373 1.00 36.28 254 PHE A N 1
ATOM 1838 C CA . PHE A 1 255 ? 89.044 -29.982 11.860 1.00 35.14 254 PHE 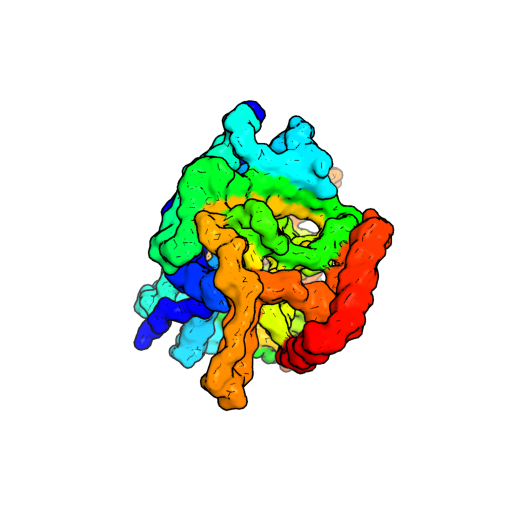A CA 1
ATOM 1839 C C . PHE A 1 255 ? 88.291 -29.252 10.748 1.00 33.06 254 PHE A C 1
ATOM 1840 O O . PHE A 1 255 ? 87.209 -28.708 10.973 1.00 31.87 254 PHE A O 1
ATOM 1848 N N . GLY A 1 256 ? 88.852 -29.274 9.545 1.00 32.38 255 GLY A N 1
ATOM 1849 C CA . GLY A 1 256 ? 88.241 -28.603 8.409 1.00 33.29 255 GLY A CA 1
ATOM 1850 C C . GLY A 1 256 ? 86.867 -29.155 8.086 1.00 28.36 255 GLY A C 1
ATOM 1851 O O . GLY A 1 256 ? 85.942 -28.417 7.776 1.00 31.05 255 GLY A O 1
ATOM 1852 N N . PHE A 1 257 ? 86.747 -30.471 8.166 1.00 27.24 256 PHE A N 1
ATOM 1853 C CA . PHE A 1 257 ? 85.490 -31.165 7.984 1.00 27.41 256 PHE A CA 1
ATOM 1854 C C . PHE A 1 257 ? 84.484 -30.812 9.090 1.00 25.80 256 PHE A C 1
ATOM 1855 O O . PHE A 1 257 ? 83.313 -30.571 8.805 1.00 22.49 256 PHE A O 1
ATOM 1863 N N . LEU A 1 258 ? 84.927 -30.810 10.345 1.00 20.46 257 LEU A N 1
ATOM 1864 C CA . LEU A 1 258 ? 84.041 -30.440 11.451 1.00 23.03 257 LEU A CA 1
ATOM 1865 C C . LEU A 1 258 ? 83.612 -28.982 11.326 1.00 28.47 257 LEU A C 1
ATOM 1866 O O . LEU A 1 258 ? 82.466 -28.640 11.617 1.00 18.55 257 LEU A O 1
ATOM 1871 N N . GLU A 1 259 ? 84.534 -28.137 10.858 1.00 26.61 258 GLU A N 1
ATOM 1872 C CA . GLU A 1 259 ? 84.277 -26.716 10.696 1.00 27.23 258 GLU A CA 1
ATOM 1873 C C . GLU A 1 259 ? 83.212 -26.438 9.615 1.00 24.31 258 GLU A C 1
ATOM 1874 O O . GLU A 1 259 ? 82.341 -25.590 9.815 1.00 24.62 258 GLU A O 1
ATOM 1880 N N . ARG A 1 260 ? 83.239 -27.168 8.500 1.00 17.72 259 ARG A N 1
ATOM 1881 C CA . ARG A 1 260 ? 82.167 -27.038 7.500 1.00 23.15 259 ARG A CA 1
ATOM 1882 C C . ARG A 1 260 ? 80.820 -27.513 8.065 1.00 22.68 259 ARG A C 1
ATOM 1883 O O . ARG A 1 260 ? 79.766 -26.954 7.749 1.00 21.85 259 ARG A O 1
ATOM 1891 N N . LEU A 1 261 ? 80.863 -28.545 8.900 1.00 18.51 260 LEU A N 1
ATOM 1892 C CA . LEU A 1 261 ? 79.666 -29.073 9.548 1.00 19.63 260 LEU A CA 1
ATOM 1893 C C . LEU A 1 261 ? 79.062 -28.037 10.484 1.00 19.53 260 LEU A C 1
ATOM 1894 O O . LEU A 1 261 ? 77.854 -27.803 10.461 1.00 17.17 260 LEU A O 1
ATOM 1899 N N . ARG A 1 262 ? 79.922 -27.401 11.282 1.00 15.22 261 ARG A N 1
ATOM 1900 C CA . ARG A 1 262 ? 79.497 -26.413 12.251 1.00 15.93 261 ARG A CA 1
ATOM 1901 C C . ARG A 1 262 ? 78.694 -25.281 11.605 1.00 18.43 261 ARG A C 1
ATOM 1902 O O . ARG A 1 262 ? 77.757 -24.751 12.219 1.00 16.19 261 ARG A O 1
ATOM 1910 N N . ARG A 1 263 ? 79.042 -24.937 10.361 1.00 16.03 262 ARG A N 1
ATOM 1911 C CA . ARG A 1 263 ? 78.451 -23.788 9.672 1.00 17.95 262 ARG A CA 1
ATOM 1912 C C . ARG A 1 263 ? 77.461 -24.189 8.599 1.00 20.53 262 ARG A C 1
ATOM 1913 O O . ARG A 1 263 ? 77.102 -23.385 7.745 1.00 17.51 262 ARG A O 1
ATOM 1921 N N . SER A 1 264 ? 77.025 -25.438 8.638 1.00 21.27 263 SER A N 1
ATOM 1922 C CA . SER A 1 264 ? 76.136 -25.953 7.611 1.00 21.75 263 SER A CA 1
ATOM 1923 C C . SER A 1 264 ? 74.798 -26.336 8.200 1.00 20.22 263 SER A C 1
ATOM 1924 O O . SER A 1 264 ? 74.761 -26.950 9.263 1.00 18.27 263 SER A O 1
ATOM 1927 N N . PRO A 1 265 ? 73.695 -25.979 7.515 1.00 20.35 264 PRO A N 1
ATOM 1928 C CA . PRO A 1 265 ? 72.343 -26.346 7.948 1.00 19.38 264 PRO A CA 1
ATOM 1929 C C . PRO A 1 265 ? 72.092 -27.851 7.972 1.00 20.53 264 PRO A C 1
ATOM 1930 O O . PRO A 1 265 ? 71.099 -28.285 8.557 1.00 18.51 264 PRO A O 1
ATOM 1934 N N . VAL A 1 266 ? 72.977 -28.641 7.375 1.00 18.43 265 VAL A N 1
ATOM 1935 C CA . VAL A 1 266 ? 72.790 -30.084 7.355 1.00 22.72 265 VAL A CA 1
ATOM 1936 C C . VAL A 1 266 ? 72.865 -30.635 8.789 1.00 24.43 265 VAL A C 1
ATOM 1937 O O . VAL A 1 266 ? 72.344 -31.715 9.085 1.00 24.68 265 VAL A O 1
ATOM 1941 N N . GLN A 1 267 ? 73.455 -29.859 9.693 1.00 18.66 266 GLN A N 1
ATOM 1942 C CA . GLN A 1 267 ? 73.548 -30.268 11.091 1.00 21.73 266 GLN A CA 1
ATOM 1943 C C . GLN A 1 267 ? 72.182 -30.514 11.732 1.00 20.94 266 GLN A C 1
ATOM 1944 O O . GLN A 1 267 ? 72.084 -31.261 12.705 1.00 19.08 266 GLN A O 1
ATOM 1950 N N . ARG A 1 268 ? 71.141 -29.881 11.191 1.00 16.19 267 ARG A N 1
ATOM 1951 C CA . ARG A 1 268 ? 69.772 -30.032 11.696 1.00 22.58 267 ARG A CA 1
ATOM 1952 C C . ARG A 1 268 ? 69.276 -31.489 11.629 1.00 24.56 267 ARG A C 1
ATOM 1953 O O . ARG A 1 268 ? 68.367 -31.891 12.375 1.00 21.84 267 ARG A O 1
ATOM 1961 N N . LEU A 1 269 ? 69.884 -32.270 10.741 1.00 22.79 268 LEU A N 1
ATOM 1962 C CA . LEU A 1 269 ? 69.570 -33.683 10.610 1.00 22.33 268 LEU A CA 1
ATOM 1963 C C . LEU A 1 269 ? 70.285 -34.506 11.657 1.00 26.10 268 LEU A C 1
ATOM 1964 O O . LEU A 1 269 ? 70.076 -35.708 11.728 1.00 25.02 268 LEU A O 1
ATOM 1969 N N . LEU A 1 270 ? 71.141 -33.871 12.455 1.00 20.32 269 LEU A N 1
ATOM 1970 C CA . LEU A 1 270 ? 72.000 -34.618 13.361 1.00 21.37 269 LEU A CA 1
ATOM 1971 C C . LEU A 1 270 ? 71.902 -34.119 14.775 1.00 20.32 269 LEU A C 1
ATOM 1972 O O . LEU A 1 270 ? 72.378 -34.785 15.697 1.00 20.12 269 LEU A O 1
ATOM 1977 N N . SER A 1 271 ? 71.279 -32.955 14.949 1.00 17.65 270 SER A N 1
ATOM 1978 C CA . SER A 1 271 ? 71.333 -32.250 16.234 1.00 22.64 270 SER A CA 1
ATOM 1979 C C . SER A 1 271 ? 70.622 -32.990 17.361 1.00 17.88 270 SER A C 1
ATOM 1980 O O . SER A 1 271 ? 71.074 -32.950 18.505 1.00 20.76 270 SER A O 1
ATOM 1983 N N . ARG A 1 272 ? 69.512 -33.656 17.055 1.00 19.11 271 ARG A N 1
ATOM 1984 C CA . ARG A 1 272 ? 68.770 -34.322 18.123 1.00 22.30 271 ARG A CA 1
ATOM 1985 C C . ARG A 1 272 ? 69.587 -35.493 18.653 1.00 18.13 271 ARG A C 1
ATOM 1986 O O . ARG A 1 272 ? 69.606 -35.744 19.857 1.00 22.04 271 ARG A O 1
ATOM 1994 N N . GLY A 1 273 ? 70.293 -36.182 17.763 1.00 17.80 272 GLY A N 1
ATOM 1995 C CA . GLY A 1 273 ? 71.246 -37.212 18.159 1.00 14.40 272 GLY A CA 1
ATOM 1996 C C . GLY A 1 273 ? 72.441 -36.660 18.913 1.00 19.04 272 GLY A C 1
ATOM 1997 O O . GLY A 1 273 ? 72.763 -37.107 20.003 1.00 20.95 272 GLY A O 1
ATOM 1998 N N . VAL A 1 274 ? 73.106 -35.657 18.353 1.00 24.36 273 VAL A N 1
ATOM 1999 C CA . VAL A 1 274 ? 74.285 -35.124 19.023 1.00 20.76 273 VAL A CA 1
ATOM 2000 C C . VAL A 1 274 ? 73.912 -34.480 20.366 1.00 20.33 273 VAL A C 1
ATOM 2001 O O . VAL A 1 274 ? 74.616 -34.637 21.357 1.00 25.06 273 VAL A O 1
ATOM 2005 N N . TYR A 1 275 ? 72.780 -33.792 20.425 1.00 22.51 274 TYR A N 1
ATOM 2006 C CA . TYR A 1 275 ? 72.405 -33.101 21.657 1.00 21.78 274 TYR A CA 1
ATOM 2007 C C . TYR A 1 275 ? 71.199 -33.737 22.357 1.00 24.15 274 TYR A C 1
ATOM 2008 O O . TYR A 1 275 ? 70.406 -33.040 22.978 1.00 27.03 274 TYR A O 1
ATOM 2017 N N . GLU A 1 276 ? 71.068 -35.055 22.259 1.00 24.04 275 GLU A N 1
ATOM 2018 C CA . GLU A 1 276 ? 69.975 -35.777 22.899 1.00 25.43 275 GLU A CA 1
ATOM 2019 C C . GLU A 1 276 ? 69.710 -35.362 24.342 1.00 22.21 275 GLU A C 1
ATOM 2020 O O . GLU A 1 276 ? 68.567 -35.138 24.724 1.00 23.91 275 GLU A O 1
ATOM 2026 N N . GLU A 1 277 ? 70.759 -35.247 25.144 1.00 22.78 276 GLU A N 1
ATOM 2027 C CA . GLU A 1 277 ? 70.592 -34.925 26.555 1.00 22.78 276 GLU A CA 1
ATOM 2028 C C . GLU A 1 277 ? 69.922 -33.563 26.711 1.00 28.65 276 GLU A C 1
ATOM 2029 O O . GLU A 1 277 ? 68.975 -33.410 27.496 1.00 21.84 276 GLU A O 1
ATOM 2035 N N . GLU A 1 278 ? 70.407 -32.579 25.951 1.00 26.34 277 GLU A N 1
ATOM 2036 C CA . GLU A 1 278 ? 69.836 -31.232 25.987 1.00 23.14 277 GLU A CA 1
ATOM 2037 C C . GLU A 1 278 ? 68.383 -31.182 25.489 1.00 19.18 277 GLU A C 1
ATOM 2038 O O . GLU A 1 278 ? 67.523 -30.571 26.129 1.00 21.37 277 GLU A O 1
ATOM 2044 N N . TYR A 1 279 ? 68.107 -31.804 24.350 1.00 18.32 278 TYR A N 1
ATOM 2045 C CA . TYR A 1 279 ? 66.734 -31.926 23.867 1.00 18.79 278 TYR A CA 1
ATOM 2046 C C . TYR A 1 279 ? 65.824 -32.607 24.900 1.00 19.46 278 TYR A C 1
ATOM 2047 O O . TYR A 1 279 ? 64.722 -32.130 25.188 1.00 17.14 278 TYR A O 1
ATOM 2056 N N . TYR A 1 280 ? 66.285 -33.721 25.456 1.00 21.21 279 TYR A N 1
ATOM 2057 C CA . TYR A 1 280 ? 65.488 -34.456 26.435 1.00 19.64 279 TYR A CA 1
ATOM 2058 C C . TYR A 1 280 ? 65.243 -33.626 27.700 1.00 20.55 279 TYR A C 1
ATOM 2059 O O . TYR A 1 280 ? 64.108 -33.552 28.195 1.00 24.31 279 TYR A O 1
ATOM 2068 N N . GLU A 1 281 ? 66.274 -32.980 28.225 1.00 20.58 280 GLU A N 1
ATOM 2069 C CA . GLU A 1 281 ? 66.066 -32.154 29.415 1.00 22.99 280 GLU A CA 1
ATOM 2070 C C . GLU A 1 281 ? 65.063 -31.032 29.168 1.00 25.12 280 GLU A C 1
ATOM 2071 O O . GLU A 1 281 ? 64.217 -30.760 30.023 1.00 25.37 280 GLU A O 1
ATOM 2077 N N . SER A 1 282 ? 65.121 -30.405 27.994 1.00 24.78 281 SER A N 1
ATOM 2078 C CA . SER A 1 282 ? 64.134 -29.372 27.679 1.00 23.69 281 SER A CA 1
ATOM 2079 C C . SER A 1 282 ? 62.744 -29.980 27.691 1.00 21.50 281 SER A C 1
ATOM 2080 O O . SER A 1 282 ? 61.817 -29.373 28.195 1.00 22.44 281 SER A O 1
ATOM 2083 N N . LEU A 1 283 ? 62.596 -31.192 27.163 1.00 20.65 282 LEU A N 1
ATOM 2084 C CA . LEU A 1 283 ? 61.273 -31.811 27.137 1.00 22.20 282 LEU A CA 1
ATOM 2085 C C . LEU A 1 283 ? 60.791 -32.166 28.553 1.00 25.61 282 LEU A C 1
ATOM 2086 O O . LEU A 1 283 ? 59.592 -32.179 28.801 1.00 27.42 282 LEU A O 1
ATOM 2099 N N . GLU A 1 285 ? 61.239 -30.256 31.225 1.00 29.99 284 GLU A N 1
ATOM 2100 C CA . GLU A 1 285 ? 60.636 -28.994 31.666 1.00 25.16 284 GLU A CA 1
ATOM 2101 C C . GLU A 1 285 ? 59.233 -28.813 31.063 1.00 29.35 284 GLU A C 1
ATOM 2102 O O . GLU A 1 285 ? 58.303 -28.411 31.755 1.00 34.59 284 GLU A O 1
ATOM 2108 N N . CYS A 1 286 ? 59.085 -29.129 29.778 1.00 29.74 285 CYS A N 1
ATOM 2109 C CA . CYS A 1 286 ? 57.772 -29.150 29.128 1.00 32.25 285 CYS A CA 1
ATOM 2110 C C . CYS A 1 286 ? 56.796 -30.072 29.861 1.00 36.98 285 CYS A C 1
ATOM 2111 O O . CYS A 1 286 ? 55.610 -29.740 30.006 1.00 36.81 285 CYS A O 1
ATOM 2122 N N . GLN A 1 288 ? 57.120 -30.976 33.043 1.00 29.62 287 GLN A N 1
ATOM 2123 C CA . GLN A 1 288 ? 56.893 -30.355 34.329 1.00 34.77 287 GLN A CA 1
ATOM 2124 C C . GLN A 1 288 ? 55.942 -29.184 34.168 1.00 34.58 287 GLN A C 1
ATOM 2125 O O . GLN A 1 288 ? 55.268 -28.818 35.115 1.00 44.75 287 GLN A O 1
ATOM 2131 N N . CYS A 1 295 ? 52.496 -32.040 24.667 1.00 34.51 294 CYS A N 1
ATOM 2132 C CA . CYS A 1 295 ? 53.721 -32.325 25.435 1.00 45.33 294 CYS A CA 1
ATOM 2133 C C . CYS A 1 295 ? 54.084 -33.810 25.436 1.00 34.00 294 CYS A C 1
ATOM 2134 O O . CYS A 1 295 ? 55.226 -34.185 25.135 1.00 34.05 294 CYS A O 1
ATOM 2137 N N . VAL A 1 296 ? 53.110 -34.661 25.736 1.00 32.59 295 VAL A N 1
ATOM 2138 C CA . VAL A 1 296 ? 53.307 -36.097 25.566 1.00 30.41 295 VAL A CA 1
ATOM 2139 C C . VAL A 1 296 ? 53.597 -36.434 24.098 1.00 34.46 295 VAL A C 1
ATOM 2140 O O . VAL A 1 296 ? 54.404 -37.328 23.815 1.00 33.66 295 VAL A O 1
ATOM 2144 N N . GLU A 1 297 ? 52.970 -35.720 23.161 1.00 29.58 296 GLU A N 1
ATOM 2145 C CA . GLU A 1 297 ? 53.235 -35.989 21.751 1.00 28.11 296 GLU A CA 1
ATOM 2146 C C . GLU A 1 297 ? 54.635 -35.522 21.336 1.00 30.45 296 GLU A C 1
ATOM 2147 O O . GLU A 1 297 ? 55.303 -36.191 20.563 1.00 28.64 296 GLU A O 1
ATOM 2153 N N . LEU A 1 298 ? 55.088 -34.392 21.872 1.00 27.62 297 LEU A N 1
ATOM 2154 C CA . LEU A 1 298 ? 56.438 -33.922 21.603 1.00 29.97 297 LEU A CA 1
ATOM 2155 C C . LEU A 1 298 ? 57.486 -34.897 22.126 1.00 30.63 297 LEU A C 1
ATOM 2156 O O . LEU A 1 298 ? 58.520 -35.122 21.485 1.00 32.36 297 LEU A O 1
ATOM 2161 N N . LEU A 1 299 ? 57.234 -35.456 23.303 1.00 28.67 298 LEU A N 1
ATOM 2162 C CA . LEU A 1 299 ? 58.172 -36.406 23.889 1.00 27.04 298 LEU A CA 1
ATOM 2163 C C . LEU A 1 299 ? 58.197 -37.706 23.099 1.00 26.19 298 LEU A C 1
ATOM 2164 O O . LEU A 1 299 ? 59.273 -38.247 22.829 1.00 27.00 298 LEU A O 1
ATOM 2169 N N . LYS A 1 300 ? 57.023 -38.215 22.728 1.00 27.05 299 LYS A N 1
ATOM 2170 C CA . LYS A 1 300 ? 56.966 -39.462 21.970 1.00 29.42 299 LYS A CA 1
ATOM 2171 C C . LYS A 1 300 ? 57.670 -39.275 20.629 1.00 27.36 299 LYS A C 1
ATOM 2172 O O . LYS A 1 300 ? 58.302 -40.183 20.116 1.00 28.20 299 LYS A O 1
ATOM 2178 N N . SER A 1 301 ? 57.566 -38.073 20.081 1.00 28.19 300 SER A N 1
ATOM 2179 C CA . SER A 1 301 ? 58.187 -37.754 18.805 1.00 28.58 300 SER A CA 1
ATOM 2180 C C . SER A 1 301 ? 59.708 -37.831 18.931 1.00 23.66 300 SER A C 1
ATOM 2181 O O . SER A 1 301 ? 60.391 -38.412 18.089 1.00 25.94 300 SER A O 1
ATOM 2184 N N . HIS A 1 302 ? 60.235 -37.280 20.020 1.00 24.31 301 HIS A N 1
ATOM 2185 C CA . HIS A 1 302 ? 61.672 -37.331 20.303 1.00 24.15 301 HIS A CA 1
ATOM 2186 C C . HIS A 1 302 ? 62.148 -38.771 20.483 1.00 25.65 301 HIS A C 1
ATOM 2187 O O . HIS A 1 302 ? 63.125 -39.233 19.869 1.00 23.18 301 HIS A O 1
ATOM 2194 N N . GLU A 1 303 ? 61.435 -39.466 21.353 1.00 22.98 302 GLU A N 1
ATOM 2195 C CA . GLU A 1 303 ? 61.665 -40.866 21.656 1.00 25.20 302 GLU A CA 1
ATOM 2196 C C . GLU A 1 303 ? 61.739 -41.732 20.398 1.00 23.75 302 GLU A C 1
ATOM 2197 O O . GLU A 1 303 ? 62.650 -42.547 20.239 1.00 27.60 302 GLU A O 1
ATOM 2203 N N . THR A 1 304 ? 60.781 -41.542 19.501 1.00 22.41 303 THR A N 1
ATOM 2204 C CA . THR A 1 304 ? 60.760 -42.245 18.218 1.00 23.81 303 THR A CA 1
ATOM 2205 C C . THR A 1 304 ? 61.942 -41.886 17.304 1.00 23.25 303 THR A C 1
ATOM 2206 O O . THR A 1 304 ? 62.538 -42.764 16.684 1.00 22.15 303 THR A O 1
ATOM 2210 N N . HIS A 1 305 ? 62.266 -40.597 17.215 1.00 23.76 304 HIS A N 1
ATOM 2211 C CA . HIS A 1 305 ? 63.385 -40.142 16.395 1.00 23.36 304 HIS A CA 1
ATOM 2212 C C . HIS A 1 305 ? 64.710 -40.719 16.894 1.00 26.84 304 HIS A C 1
ATOM 2213 O O . HIS A 1 305 ? 65.531 -41.203 16.114 1.00 25.78 304 HIS A O 1
ATOM 2220 N N . VAL A 1 306 ? 64.905 -40.689 18.202 1.00 27.64 305 VAL A N 1
ATOM 2221 C CA . VAL A 1 306 ? 66.127 -41.197 18.809 1.00 28.42 305 VAL A CA 1
ATOM 2222 C C . VAL A 1 306 ? 66.316 -42.686 18.514 1.00 28.34 305 VAL A C 1
ATOM 2223 O O . VAL A 1 306 ? 67.441 -43.152 18.283 1.00 24.67 305 VAL A O 1
ATOM 2227 N N . GLU A 1 307 ? 65.220 -43.441 18.523 1.00 28.40 306 GLU A N 1
ATOM 2228 C CA . GLU A 1 307 ? 65.315 -44.877 18.272 1.00 26.63 306 GLU A CA 1
ATOM 2229 C C . GLU A 1 307 ? 65.538 -45.163 16.779 1.00 25.90 306 GLU A C 1
ATOM 2230 O O . GLU A 1 307 ? 66.291 -46.062 16.441 1.00 28.38 306 GLU A O 1
ATOM 2236 N N . ASN A 1 308 ? 64.890 -44.394 15.901 1.00 24.75 307 ASN A N 1
ATOM 2237 C CA . ASN A 1 308 ? 65.142 -44.461 14.450 1.00 24.70 307 ASN A CA 1
ATOM 2238 C C . ASN A 1 308 ? 66.606 -44.212 14.104 1.00 28.89 307 ASN A C 1
ATOM 2239 O O . ASN A 1 308 ? 67.179 -44.896 13.265 1.00 28.98 307 ASN A O 1
ATOM 2244 N N . VAL A 1 309 ? 67.214 -43.232 14.762 1.00 25.20 308 VAL A N 1
ATOM 2245 C CA . VAL A 1 309 ? 68.627 -43.006 14.583 1.00 23.88 308 VAL A CA 1
ATOM 2246 C C . VAL A 1 309 ? 69.406 -44.230 15.024 1.00 26.63 308 VAL A C 1
ATOM 2247 O O . VAL A 1 309 ? 70.267 -44.698 14.283 1.00 29.26 308 VAL A O 1
ATOM 2251 N N . LYS A 1 310 ? 69.101 -44.772 16.204 1.00 24.85 309 LYS A N 1
ATOM 2252 C CA . LYS A 1 310 ? 69.860 -45.918 16.723 1.00 25.33 309 LYS A CA 1
ATOM 2253 C C . LYS A 1 310 ? 69.730 -47.164 15.835 1.00 30.14 309 LYS A C 1
ATOM 2254 O O . LYS A 1 310 ? 70.661 -47.967 15.750 1.00 36.30 309 LYS A O 1
ATOM 2260 N N . ARG A 1 311 ? 68.582 -47.327 15.182 1.00 24.31 310 ARG A N 1
ATOM 2261 C CA . ARG A 1 311 ? 68.398 -48.414 14.222 1.00 29.26 310 ARG A CA 1
ATOM 2262 C C . ARG A 1 311 ? 69.153 -48.195 12.903 1.00 37.05 310 ARG A C 1
ATOM 2263 O O . ARG A 1 311 ? 69.404 -49.144 12.167 1.00 37.59 310 ARG A O 1
ATOM 2271 N N . ASN A 1 312 ? 69.484 -46.941 12.596 1.00 34.17 311 ASN A N 1
ATOM 2272 C CA . ASN A 1 312 ? 70.280 -46.620 11.412 1.00 28.30 311 ASN A CA 1
ATOM 2273 C C . ASN A 1 312 ? 71.761 -46.697 11.759 1.00 28.89 311 ASN A C 1
ATOM 2274 O O . ASN A 1 312 ? 72.391 -45.675 12.048 1.00 34.45 311 ASN A O 1
ATOM 2279 N N . GLY A 1 313 ? 72.305 -47.911 11.760 1.00 28.64 312 GLY A N 1
ATOM 2280 C CA . GLY A 1 313 ? 73.671 -48.154 12.213 1.00 26.85 312 GLY A CA 1
ATOM 2281 C C . GLY A 1 313 ? 74.739 -47.144 11.801 1.00 33.55 312 GLY A C 1
ATOM 2282 O O . GLY A 1 313 ? 75.423 -46.596 12.666 1.00 33.17 312 GLY A O 1
ATOM 2283 N N . PRO A 1 314 ? 74.906 -46.902 10.481 1.00 34.79 313 PRO A N 1
ATOM 2284 C CA . PRO A 1 314 ? 75.938 -45.953 10.016 1.00 33.35 313 PRO A CA 1
ATOM 2285 C C . PRO A 1 314 ? 75.710 -44.528 10.512 1.00 27.20 313 PRO A C 1
ATOM 2286 O O . PRO A 1 314 ? 76.643 -43.875 10.986 1.00 32.57 313 PRO A O 1
ATOM 2290 N N . LEU A 1 315 ? 74.478 -44.053 10.421 1.00 23.96 314 LEU A N 1
ATOM 2291 C CA . LEU A 1 315 ? 74.141 -42.744 10.968 1.00 30.26 314 LEU A CA 1
ATOM 2292 C C . LEU A 1 315 ? 74.487 -42.659 12.463 1.00 28.86 314 LEU A C 1
ATOM 2293 O O . LEU A 1 315 ? 75.092 -41.681 12.903 1.00 29.17 314 LEU A O 1
ATOM 2298 N N . TYR A 1 316 ? 74.141 -43.697 13.226 1.00 27.13 315 TYR A N 1
ATOM 2299 C CA . TYR A 1 316 ? 74.430 -43.733 14.660 1.00 26.22 315 TYR A CA 1
ATOM 2300 C C . TYR A 1 316 ? 75.922 -43.684 14.980 1.00 24.74 315 TYR A C 1
ATOM 2301 O O . TYR A 1 316 ? 76.324 -42.938 15.866 1.00 26.47 315 TYR A O 1
ATOM 2310 N N . GLY A 1 317 ? 76.734 -44.489 14.296 1.00 20.67 316 GLY A N 1
ATOM 2311 C CA . GLY A 1 317 ? 78.181 -44.435 14.483 1.00 20.31 316 GLY A CA 1
ATOM 2312 C C . GLY A 1 317 ? 78.725 -43.034 14.199 1.00 24.29 316 GLY A C 1
ATOM 2313 O O . GLY A 1 317 ? 79.608 -42.532 14.893 1.00 23.58 316 GLY A O 1
ATOM 2314 N N . PHE A 1 318 ? 78.166 -42.385 13.182 1.00 23.99 317 PHE A N 1
ATOM 2315 C CA . PHE A 1 318 ? 78.579 -41.038 12.827 1.00 22.96 317 PHE A CA 1
ATOM 2316 C C . PHE A 1 318 ? 78.209 -40.071 13.946 1.00 24.52 317 PHE A C 1
ATOM 2317 O O . PHE A 1 318 ? 79.052 -39.299 14.382 1.00 26.29 317 PHE A O 1
ATOM 2325 N N . ILE A 1 319 ? 76.962 -40.138 14.422 1.00 21.86 318 ILE A N 1
ATOM 2326 C CA . ILE A 1 319 ? 76.486 -39.300 15.527 1.00 21.30 318 ILE A CA 1
ATOM 2327 C C . ILE A 1 319 ? 77.369 -39.448 16.765 1.00 25.66 318 ILE A C 1
ATOM 2328 O O . ILE A 1 319 ? 77.710 -38.457 17.417 1.00 27.00 318 ILE A O 1
ATOM 2333 N N . GLN A 1 320 ? 77.723 -40.689 17.094 1.00 22.57 319 GLN A N 1
ATOM 2334 C CA . GLN A 1 320 ? 78.549 -40.979 18.274 1.00 26.62 319 GLN A CA 1
ATOM 2335 C C . GLN A 1 320 ? 79.959 -40.390 18.157 1.00 24.61 319 GLN A C 1
ATOM 2336 O O . GLN A 1 320 ? 80.523 -39.938 19.147 1.00 26.61 319 GLN A O 1
ATOM 2342 N N . ARG A 1 321 ? 80.534 -40.415 16.958 1.00 22.34 320 ARG A N 1
ATOM 2343 C CA . ARG A 1 321 ? 81.822 -39.756 16.721 1.00 27.82 320 ARG A CA 1
ATOM 2344 C C . ARG A 1 321 ? 81.706 -38.252 16.904 1.00 27.57 320 ARG A C 1
ATOM 2345 O O . ARG A 1 321 ? 82.601 -37.620 17.455 1.00 28.17 320 ARG A O 1
ATOM 2353 N N . LEU A 1 322 ? 80.597 -37.674 16.457 1.00 22.63 321 LEU A N 1
ATOM 2354 C CA . LEU A 1 322 ? 80.383 -36.247 16.682 1.00 19.89 321 LEU A CA 1
ATOM 2355 C C . LEU A 1 322 ? 80.223 -35.970 18.155 1.00 20.18 321 LEU A C 1
ATOM 2356 O O . LEU A 1 322 ? 80.724 -34.966 18.654 1.00 25.77 321 LEU A O 1
ATOM 2361 N N . ARG A 1 323 ? 79.534 -36.853 18.868 1.00 22.84 322 ARG A N 1
ATOM 2362 C CA . ARG A 1 323 ? 79.354 -36.656 20.302 1.00 23.74 322 ARG A CA 1
ATOM 2363 C C . ARG A 1 323 ? 80.702 -36.735 21.015 1.00 27.98 322 ARG A C 1
ATOM 2364 O O . ARG A 1 323 ? 80.951 -36.002 21.965 1.00 30.67 322 ARG A O 1
ATOM 2372 N N . ASP A 1 324 ? 81.585 -37.602 20.528 1.00 29.95 323 ASP A N 1
ATOM 2373 C CA . ASP A 1 324 ? 82.948 -37.691 21.055 1.00 32.10 323 ASP A CA 1
ATOM 2374 C C . ASP A 1 324 ? 83.771 -36.403 20.836 1.00 34.41 323 ASP A C 1
ATOM 2375 O O . ASP A 1 324 ? 84.530 -35.983 21.707 1.00 39.05 323 ASP A O 1
ATOM 2380 N N . VAL A 1 325 ? 83.626 -35.787 19.669 1.00 29.80 324 VAL A N 1
ATOM 2381 C CA . VAL A 1 325 ? 84.273 -34.510 19.390 1.00 30.89 324 VAL A CA 1
ATOM 2382 C C . VAL A 1 325 ? 83.784 -33.436 20.358 1.00 33.63 324 VAL A C 1
ATOM 2383 O O . VAL A 1 325 ? 84.561 -32.638 20.885 1.00 38.70 324 VAL A O 1
ATOM 2387 N N . ARG A 1 326 ? 82.480 -33.433 20.590 1.00 27.45 325 ARG A N 1
ATOM 2388 C CA . ARG A 1 326 ? 81.862 -32.510 21.519 1.00 27.37 325 ARG A CA 1
ATOM 2389 C C . ARG A 1 326 ? 82.417 -32.670 22.938 1.00 34.58 325 ARG A C 1
ATOM 2390 O O . ARG A 1 326 ? 82.745 -31.685 23.604 1.00 31.41 325 ARG A O 1
ATOM 2398 N N . ALA A 1 327 ? 82.507 -33.918 23.397 1.00 33.17 326 ALA A N 1
ATOM 2399 C CA . ALA A 1 327 ? 83.034 -34.220 24.722 1.00 32.77 326 ALA A CA 1
ATOM 2400 C C . ALA A 1 327 ? 84.504 -33.811 24.863 1.00 42.86 326 ALA A C 1
ATOM 2401 O O . ALA A 1 327 ? 84.949 -33.502 25.962 1.00 45.86 326 ALA A O 1
ATOM 2411 N N . ASN A 1 329 ? 85.843 -31.167 23.309 1.00 46.23 328 ASN A N 1
ATOM 2412 C CA . ASN A 1 329 ? 85.816 -29.712 23.436 1.00 46.39 328 ASN A CA 1
ATOM 2413 C C . ASN A 1 329 ? 85.171 -29.306 24.763 1.00 47.69 328 ASN A C 1
ATOM 2414 O O . ASN A 1 329 ? 84.936 -28.128 25.016 1.00 56.83 328 ASN A O 1
ATOM 2419 N N . ASN B 1 3 ? 103.476 7.144 23.115 1.00 52.88 2 ASN B N 1
ATOM 2420 C CA . ASN B 1 3 ? 103.331 7.807 24.392 1.00 56.52 2 ASN B CA 1
ATOM 2421 C C . ASN B 1 3 ? 101.948 8.364 24.561 1.00 53.27 2 ASN B C 1
ATOM 2422 O O . ASN B 1 3 ? 101.700 9.021 25.526 1.00 49.38 2 ASN B O 1
ATOM 2427 N N . LYS B 1 4 ? 101.033 8.106 23.647 1.00 50.78 3 LYS B N 1
ATOM 2428 C CA . LYS B 1 4 ? 99.661 8.142 24.153 1.00 45.05 3 LYS B CA 1
ATOM 2429 C C . LYS B 1 4 ? 99.020 6.779 24.444 1.00 45.38 3 LYS B C 1
ATOM 2430 O O . LYS B 1 4 ? 99.640 5.743 24.241 1.00 41.25 3 LYS B O 1
ATOM 2436 N N . PHE B 1 5 ? 97.772 6.785 24.924 1.00 42.74 4 PHE B N 1
ATOM 2437 C CA . PHE B 1 5 ? 96.986 5.557 24.919 1.00 33.76 4 PHE B CA 1
ATOM 2438 C C . PHE B 1 5 ? 96.883 5.107 23.465 1.00 37.55 4 PHE B C 1
ATOM 2439 O O . PHE B 1 5 ? 96.493 5.899 22.602 1.00 34.56 4 PHE B O 1
ATOM 2447 N N . PRO B 1 6 ? 97.244 3.839 23.189 1.00 35.75 5 PRO B N 1
ATOM 2448 C CA . PRO B 1 6 ? 97.344 3.343 21.806 1.00 38.58 5 PRO B CA 1
ATOM 2449 C C . PRO B 1 6 ? 96.044 3.453 21.005 1.00 42.47 5 PRO B C 1
ATOM 2450 O O . PRO B 1 6 ? 96.102 3.542 19.779 1.00 39.35 5 PRO B O 1
ATOM 2454 N N . GLY B 1 7 ? 94.895 3.456 21.676 1.00 37.18 6 GLY B N 1
ATOM 2455 C CA . GLY B 1 7 ? 93.645 3.763 20.998 1.00 36.27 6 GLY B CA 1
ATOM 2456 C C . GLY B 1 7 ? 92.785 2.578 20.588 1.00 42.62 6 GLY B C 1
ATOM 2457 O O . GLY B 1 7 ? 91.817 2.730 19.838 1.00 38.81 6 GLY B O 1
ATOM 2458 N N . VAL B 1 8 ? 93.124 1.390 21.077 1.00 42.08 7 VAL B N 1
ATOM 2459 C CA . VAL B 1 8 ? 92.324 0.213 20.762 1.00 41.59 7 VAL B CA 1
ATOM 2460 C C . VAL B 1 8 ? 91.742 -0.364 22.049 1.00 41.16 7 VAL B C 1
ATOM 2461 O O . VAL B 1 8 ? 92.472 -0.662 22.997 1.00 42.66 7 VAL B O 1
ATOM 2465 N N . TYR B 1 9 ? 90.417 -0.495 22.078 1.00 33.95 8 TYR B N 1
ATOM 2466 C CA . TYR B 1 9 ? 89.714 -0.911 23.282 1.00 34.64 8 TYR B CA 1
ATOM 2467 C C . TYR B 1 9 ? 89.214 -2.344 23.145 1.00 37.69 8 TYR B C 1
ATOM 2468 O O . TYR B 1 9 ? 88.775 -2.745 22.075 1.00 37.78 8 TYR B O 1
ATOM 2477 N N . LYS B 1 10 ? 89.280 -3.107 24.232 1.00 36.69 9 LYS B N 1
ATOM 2478 C CA . LYS B 1 10 ? 88.917 -4.522 24.213 1.00 40.81 9 LYS B CA 1
ATOM 2479 C C . LYS B 1 10 ? 87.431 -4.734 23.879 1.00 43.85 9 LYS B C 1
ATOM 2480 O O . LYS B 1 10 ? 87.005 -5.846 23.558 1.00 49.81 9 LYS B O 1
ATOM 2486 N N . GLU B 1 11 ? 86.651 -3.659 23.929 1.00 39.51 10 GLU B N 1
ATOM 2487 C CA . GLU B 1 11 ? 85.195 -3.754 23.841 1.00 36.15 10 GLU B CA 1
ATOM 2488 C C . GLU B 1 11 ? 84.631 -2.541 23.105 1.00 38.49 10 GLU B C 1
ATOM 2489 O O . GLU B 1 11 ? 85.103 -1.425 23.310 1.00 43.13 10 GLU B O 1
ATOM 2495 N N . SER B 1 12 ? 83.651 -2.745 22.231 1.00 33.26 11 SER B N 1
ATOM 2496 C CA . SER B 1 12 ? 83.108 -1.629 21.462 1.00 35.53 11 SER B CA 1
ATOM 2497 C C . SER B 1 12 ? 82.180 -0.828 22.361 1.00 31.97 11 SER B C 1
ATOM 2498 O O . SER B 1 12 ? 81.590 -1.390 23.279 1.00 37.22 11 SER B O 1
ATOM 2501 N N . PHE B 1 13 ? 82.056 0.477 22.117 1.00 28.02 12 PHE B N 1
ATOM 2502 C CA . PHE B 1 13 ? 81.276 1.319 23.021 1.00 30.64 12 PHE B CA 1
ATOM 2503 C C . PHE B 1 13 ? 80.831 2.613 22.371 1.00 25.65 12 PHE B C 1
ATOM 2504 O O . PHE B 1 13 ? 81.399 3.049 21.376 1.00 31.01 12 PHE B O 1
ATOM 2512 N N . THR B 1 14 ? 79.824 3.233 22.967 1.00 27.88 13 THR B N 1
ATOM 2513 C CA . THR B 1 14 ? 79.325 4.527 22.526 1.00 29.78 13 THR B CA 1
ATOM 2514 C C . THR B 1 14 ? 79.590 5.568 23.615 1.00 32.26 13 THR B C 1
ATOM 2515 O O . THR B 1 14 ? 79.173 5.385 24.762 1.00 30.39 13 THR B O 1
ATOM 2519 N N . ARG B 1 15 ? 80.279 6.651 23.277 1.00 22.67 14 ARG B N 1
ATOM 2520 C CA . ARG B 1 15 ? 80.441 7.741 24.234 1.00 27.53 14 ARG B CA 1
ATOM 2521 C C . ARG B 1 15 ? 79.111 8.490 24.333 1.00 31.99 14 ARG B C 1
ATOM 2522 O O . ARG B 1 15 ? 78.884 9.443 23.594 1.00 38.89 14 ARG B O 1
ATOM 2530 N N . ASP B 1 16 ? 78.226 8.056 25.233 1.00 30.67 15 ASP B N 1
ATOM 2531 C CA . ASP B 1 16 ? 76.805 8.452 25.156 1.00 31.51 15 ASP B CA 1
ATOM 2532 C C . ASP B 1 16 ? 76.358 9.505 26.194 1.00 25.50 15 ASP B C 1
ATOM 2533 O O . ASP B 1 16 ? 75.829 9.164 27.249 1.00 25.75 15 ASP B O 1
ATOM 2538 N N . TYR B 1 17 ? 76.543 10.777 25.861 1.00 25.65 16 TYR B N 1
ATOM 2539 C CA . TYR B 1 17 ? 76.143 11.894 26.720 1.00 28.79 16 TYR B CA 1
ATOM 2540 C C . TYR B 1 17 ? 74.660 11.948 27.121 1.00 31.24 16 TYR B C 1
ATOM 2541 O O . TYR B 1 17 ? 74.344 12.341 28.235 1.00 27.65 16 TYR B O 1
ATOM 2550 N N . GLU B 1 18 ? 73.759 11.600 26.208 1.00 25.87 17 GLU B N 1
ATOM 2551 C CA . GLU B 1 18 ? 72.322 11.612 26.496 1.00 32.73 17 GLU B CA 1
ATOM 2552 C C . GLU B 1 18 ? 71.971 10.589 27.566 1.00 29.04 17 GLU B C 1
ATOM 2553 O O . GLU B 1 18 ? 71.134 10.844 28.431 1.00 28.59 17 GLU B O 1
ATOM 2559 N N . ARG B 1 19 ? 72.606 9.427 27.492 1.00 23.93 18 ARG B N 1
ATOM 2560 C CA . ARG B 1 19 ? 72.450 8.406 28.517 1.00 24.72 18 ARG B CA 1
ATOM 2561 C C . ARG B 1 19 ? 72.822 8.967 29.885 1.00 25.79 18 ARG B C 1
ATOM 2562 O O . ARG B 1 19 ? 72.071 8.842 30.856 1.00 27.96 18 ARG B O 1
ATOM 2570 N N . LEU B 1 20 ? 73.989 9.600 29.948 1.00 30.30 19 LEU B N 1
ATOM 2571 C CA . LEU B 1 20 ? 74.510 10.153 31.197 1.00 28.07 19 LEU B CA 1
ATOM 2572 C C . LEU B 1 20 ? 73.560 11.224 31.721 1.00 31.72 19 LEU B C 1
ATOM 2573 O O . LEU B 1 20 ? 73.166 11.227 32.903 1.00 29.93 19 LEU B O 1
ATOM 2578 N N . HIS B 1 21 ? 73.149 12.104 30.817 1.00 28.74 20 HIS B N 1
ATOM 2579 C CA . HIS B 1 21 ? 72.180 13.130 31.140 1.00 31.73 20 HIS B CA 1
ATOM 2580 C C . HIS B 1 21 ? 70.871 12.550 31.687 1.00 32.05 20 HIS B C 1
ATOM 2581 O O . HIS B 1 21 ? 70.376 13.014 32.708 1.00 30.89 20 HIS B O 1
ATOM 2588 N N . ASN B 1 22 ? 70.323 11.535 31.021 1.00 31.88 21 ASN B N 1
ATOM 2589 C CA . ASN B 1 22 ? 69.082 10.901 31.481 1.00 27.28 21 ASN B CA 1
ATOM 2590 C C . ASN B 1 22 ? 69.221 10.175 32.822 1.00 25.00 21 ASN B C 1
ATOM 2591 O O . ASN B 1 22 ? 68.291 10.197 33.619 1.00 25.33 21 ASN B O 1
ATOM 2596 N N . LYS B 1 23 ? 70.361 9.521 33.060 1.00 23.86 22 LYS B N 1
ATOM 2597 C CA . LYS B 1 23 ? 70.613 8.847 34.341 1.00 24.00 22 LYS B CA 1
ATOM 2598 C C . LYS B 1 23 ? 70.503 9.811 35.524 1.00 24.10 22 LYS B C 1
ATOM 2599 O O . LYS B 1 23 ? 69.980 9.448 36.572 1.00 28.58 22 LYS B O 1
ATOM 2605 N N . ILE B 1 24 ? 70.997 11.037 35.358 1.00 22.43 23 ILE B N 1
ATOM 2606 C CA . ILE B 1 24 ? 70.939 12.035 36.422 1.00 21.41 23 ILE B CA 1
ATOM 2607 C C . ILE B 1 24 ? 69.629 12.808 36.341 1.00 24.50 23 ILE B C 1
ATOM 2608 O O . ILE B 1 24 ? 69.615 14.011 36.041 1.00 23.20 23 ILE B O 1
ATOM 2613 N N . SER B 1 25 ? 68.537 12.105 36.625 1.00 23.89 24 SER B N 1
ATOM 2614 C CA . SER B 1 25 ? 67.183 12.632 36.488 1.00 24.47 24 SER B CA 1
ATOM 2615 C C . SER B 1 25 ? 66.767 13.424 37.712 1.00 27.18 24 SER B C 1
ATOM 2616 O O . SER B 1 25 ? 67.469 13.437 38.717 1.00 26.20 24 SER B O 1
ATOM 2619 N N . LYS B 1 26 ? 65.614 14.074 37.627 1.00 33.27 25 LYS B N 1
ATOM 2620 C CA . LYS B 1 26 ? 65.083 14.871 38.726 1.00 31.31 25 LYS B CA 1
ATOM 2621 C C . LYS B 1 26 ? 64.855 14.016 39.966 1.00 28.94 25 LYS B C 1
ATOM 2622 O O . LYS B 1 26 ? 65.050 14.460 41.096 1.00 32.13 25 LYS B O 1
ATOM 2628 N N . GLU B 1 27 ? 64.450 12.776 39.729 1.00 28.30 26 GLU B N 1
ATOM 2629 C CA . GLU B 1 27 ? 64.215 11.807 40.781 1.00 31.62 26 GLU B CA 1
ATOM 2630 C C . GLU B 1 27 ? 65.505 11.535 41.547 1.00 29.79 26 GLU B C 1
ATOM 2631 O O . GLU B 1 27 ? 65.519 11.548 42.779 1.00 27.61 26 GLU B O 1
ATOM 2637 N N . VAL B 1 28 ? 66.579 11.292 40.798 1.00 27.01 27 VAL B N 1
ATOM 2638 C CA . VAL B 1 28 ? 67.909 11.065 41.352 1.00 24.13 27 VAL B CA 1
ATOM 2639 C C . VAL B 1 28 ? 68.372 12.285 42.148 1.00 25.73 27 VAL B C 1
ATOM 2640 O O . VAL B 1 28 ? 68.889 12.159 43.266 1.00 25.12 27 VAL B O 1
ATOM 2644 N N . CYS B 1 29 ? 68.163 13.467 41.579 1.00 22.84 28 CYS B N 1
ATOM 2645 C CA . CYS B 1 29 ? 68.547 14.699 42.255 1.00 26.77 28 CYS B CA 1
ATOM 2646 C C . CYS B 1 29 ? 67.748 14.954 43.535 1.00 30.49 28 CYS B C 1
ATOM 2647 O O . CYS B 1 29 ? 68.311 15.422 44.530 1.00 26.07 28 CYS B O 1
ATOM 2650 N N . ASP B 1 30 ? 66.454 14.634 43.530 1.00 28.35 29 ASP B N 1
ATOM 2651 C CA . ASP B 1 30 ? 65.652 14.842 44.736 1.00 29.95 29 ASP B CA 1
ATOM 2652 C C . ASP B 1 30 ? 66.020 13.829 45.816 1.00 26.61 29 ASP B C 1
ATOM 2653 O O . ASP B 1 30 ? 65.913 14.135 46.997 1.00 25.04 29 ASP B O 1
ATOM 2658 N N . GLN B 1 31 ? 66.470 12.637 45.439 1.00 25.47 30 GLN B N 1
ATOM 2659 C CA . GLN B 1 31 ? 66.930 11.726 46.483 1.00 26.75 30 GLN B CA 1
ATOM 2660 C C . GLN B 1 31 ? 68.235 12.208 47.081 1.00 25.54 30 GLN B C 1
ATOM 2661 O O . GLN B 1 31 ? 68.430 12.115 48.293 1.00 24.27 30 GLN B O 1
ATOM 2667 N N . LEU B 1 32 ? 69.114 12.750 46.237 1.00 25.52 31 LEU B N 1
ATOM 2668 C CA . LEU B 1 32 ? 70.399 13.268 46.692 1.00 20.29 31 LEU B CA 1
ATOM 2669 C C . LEU B 1 32 ? 70.164 14.400 47.677 1.00 23.43 31 LEU B C 1
ATOM 2670 O O . LEU B 1 32 ? 70.783 14.477 48.733 1.00 20.78 31 LEU B O 1
ATOM 2675 N N . ASP B 1 33 ? 69.247 15.282 47.321 1.00 22.82 32 ASP B N 1
ATOM 2676 C CA . ASP B 1 33 ? 68.950 16.416 48.169 1.00 25.79 32 ASP B CA 1
ATOM 2677 C C . ASP B 1 33 ? 68.256 15.998 49.479 1.00 23.76 32 ASP B C 1
ATOM 2678 O O . ASP B 1 33 ? 68.479 16.597 50.523 1.00 22.88 32 ASP B O 1
ATOM 2683 N N . ASP B 1 34 ? 67.415 14.973 49.411 1.00 25.02 33 ASP B N 1
ATOM 2684 C CA . ASP B 1 34 ? 66.636 14.551 50.564 1.00 25.87 33 ASP B CA 1
ATOM 2685 C C . ASP B 1 34 ? 67.431 13.599 51.475 1.00 25.08 33 ASP B C 1
ATOM 2686 O O . ASP B 1 34 ? 67.603 13.875 52.659 1.00 23.69 33 ASP B O 1
ATOM 2691 N N . LYS B 1 35 ? 67.918 12.495 50.911 1.00 23.37 34 LYS B N 1
ATOM 2692 C CA . LYS B 1 35 ? 68.620 11.463 51.668 1.00 22.23 34 LYS B CA 1
ATOM 2693 C C . LYS B 1 35 ? 70.092 11.782 51.889 1.00 22.44 34 LYS B C 1
ATOM 2694 O O . LYS B 1 35 ? 70.708 11.269 52.821 1.00 21.18 34 LYS B O 1
ATOM 2700 N N . GLY B 1 36 ? 70.673 12.610 51.028 1.00 19.47 35 GLY B N 1
ATOM 2701 C CA . GLY B 1 36 ? 72.071 12.978 51.196 1.00 16.90 35 GLY B CA 1
ATOM 2702 C C . GLY B 1 36 ? 73.011 12.213 50.275 1.00 20.88 35 GLY B C 1
ATOM 2703 O O . GLY B 1 36 ? 74.178 12.583 50.117 1.00 17.94 35 GLY B O 1
ATOM 2704 N N . TYR B 1 37 ? 72.491 11.147 49.666 1.00 18.43 36 TYR B N 1
ATOM 2705 C CA . TYR B 1 37 ? 73.241 10.308 48.748 1.00 17.57 36 TYR B CA 1
ATOM 2706 C C . TYR B 1 37 ? 72.269 9.695 47.746 1.00 21.52 36 TYR B C 1
ATOM 2707 O O . TYR B 1 37 ? 71.063 9.686 47.974 1.00 21.18 36 TYR B O 1
ATOM 2716 N N . VAL B 1 38 ? 72.800 9.141 46.663 1.00 17.27 37 VAL B N 1
ATOM 2717 C CA . VAL B 1 38 ? 71.980 8.371 45.734 1.00 23.04 37 VAL B CA 1
ATOM 2718 C C . VAL B 1 38 ? 72.871 7.435 44.920 1.00 21.74 37 VAL B C 1
ATOM 2719 O O . VAL B 1 38 ? 73.983 7.790 44.526 1.00 19.53 37 VAL B O 1
ATOM 2723 N N . VAL B 1 39 ? 72.387 6.216 44.721 1.00 20.84 38 VAL B N 1
ATOM 2724 C CA . VAL B 1 39 ? 73.102 5.188 43.981 1.00 18.05 38 VAL B CA 1
ATOM 2725 C C . VAL B 1 39 ? 72.479 4.978 42.598 1.00 23.94 38 VAL B C 1
ATOM 2726 O O . VAL B 1 39 ? 71.270 4.776 42.479 1.00 22.93 38 VAL B O 1
ATOM 2730 N N . ILE B 1 40 ? 73.307 5.048 41.559 1.00 20.66 39 ILE B N 1
ATOM 2731 C CA . ILE B 1 40 ? 72.863 4.853 40.181 1.00 20.29 39 ILE B CA 1
ATOM 2732 C C . ILE B 1 40 ? 73.601 3.690 39.536 1.00 24.02 39 ILE B C 1
ATOM 2733 O O . ILE B 1 40 ? 74.827 3.722 39.392 1.00 27.33 39 ILE B O 1
ATOM 2738 N N . ASP B 1 41 ? 72.867 2.662 39.138 1.00 24.78 40 ASP B N 1
ATOM 2739 C CA . ASP B 1 41 ? 73.499 1.496 38.554 1.00 25.29 40 ASP B CA 1
ATOM 2740 C C . ASP B 1 41 ? 73.568 1.655 37.047 1.00 29.09 40 ASP B C 1
ATOM 2741 O O . ASP B 1 41 ? 72.770 2.390 36.463 1.00 28.98 40 ASP B O 1
ATOM 2746 N N . ASP B 1 42 ? 74.527 0.964 36.431 1.00 28.94 41 ASP B N 1
ATOM 2747 C CA . ASP B 1 42 ? 74.708 0.951 34.978 1.00 25.98 41 ASP B CA 1
ATOM 2748 C C . ASP B 1 42 ? 74.638 2.356 34.351 1.00 27.74 41 ASP B C 1
ATOM 2749 O O . ASP B 1 42 ? 73.933 2.592 33.364 1.00 26.37 41 ASP B O 1
ATOM 2754 N N . CYS B 1 43 ? 75.400 3.286 34.920 1.00 24.31 42 CYS B N 1
ATOM 2755 C CA . CYS B 1 43 ? 75.330 4.677 34.497 1.00 26.62 42 CYS B CA 1
ATOM 2756 C C . CYS B 1 43 ? 75.882 4.922 33.079 1.00 22.89 42 CYS B C 1
ATOM 2757 O O . CYS B 1 43 ? 75.222 5.544 32.261 1.00 24.87 42 CYS B O 1
ATOM 2760 N N . PHE B 1 44 ? 77.083 4.440 32.791 1.00 22.69 43 PHE B N 1
ATOM 2761 C CA . PHE B 1 44 ? 77.718 4.716 31.512 1.00 22.53 43 PHE B CA 1
ATOM 2762 C C . PHE B 1 44 ? 77.444 3.640 30.453 1.00 27.59 43 PHE B C 1
ATOM 2763 O O . PHE B 1 44 ? 77.588 3.898 29.254 1.00 23.85 43 PHE B O 1
ATOM 2771 N N . GLY B 1 45 ? 77.038 2.450 30.904 1.00 26.27 44 GLY B N 1
ATOM 2772 C CA . GLY B 1 45 ? 76.991 1.269 30.056 1.00 27.95 44 GLY B CA 1
ATOM 2773 C C . GLY B 1 45 ? 78.329 0.556 30.147 1.00 25.32 44 GLY B C 1
ATOM 2774 O O . GLY B 1 45 ? 79.356 1.193 30.359 1.00 29.69 44 GLY B O 1
ATOM 2775 N N . HIS B 1 46 ? 78.332 -0.758 29.970 1.00 25.84 45 HIS B N 1
ATOM 2776 C CA . HIS B 1 46 ? 79.518 -1.546 30.266 1.00 26.48 45 HIS B CA 1
ATOM 2777 C C . HIS B 1 46 ? 80.688 -1.230 29.331 1.00 28.91 45 HIS B C 1
ATOM 2778 O O . HIS B 1 46 ? 81.836 -1.214 29.769 1.00 25.78 45 HIS B O 1
ATOM 2785 N N . GLY B 1 47 ? 80.406 -0.968 28.056 1.00 26.65 46 GLY B N 1
ATOM 2786 C CA . GLY B 1 47 ? 81.465 -0.644 27.104 1.00 24.44 46 GLY B CA 1
ATOM 2787 C C . GLY B 1 47 ? 82.226 0.633 27.459 1.00 26.28 46 GLY B C 1
ATOM 2788 O O . GLY B 1 47 ? 83.463 0.659 27.517 1.00 24.25 46 GLY B O 1
ATOM 2789 N N . TRP B 1 48 ? 81.475 1.698 27.700 1.00 19.52 47 TRP B N 1
ATOM 2790 C CA . TRP B 1 48 ? 82.038 3.008 28.021 1.00 24.30 47 TRP B CA 1
ATOM 2791 C C . TRP B 1 48 ? 82.783 2.990 29.366 1.00 25.76 47 TRP B C 1
ATOM 2792 O O . TRP B 1 48 ? 83.878 3.537 29.483 1.00 25.12 47 TRP B O 1
ATOM 2803 N N . ALA B 1 49 ? 82.199 2.342 30.371 1.00 24.16 48 ALA B N 1
ATOM 2804 C CA . ALA B 1 49 ? 82.860 2.171 31.665 1.00 26.84 48 ALA B CA 1
ATOM 2805 C C . ALA B 1 49 ? 84.163 1.375 31.537 1.00 25.25 48 ALA B C 1
ATOM 2806 O O . ALA B 1 49 ? 85.136 1.626 32.251 1.00 29.74 48 ALA B O 1
ATOM 2808 N N . SER B 1 50 ? 84.183 0.437 30.603 1.00 22.97 49 SER B N 1
ATOM 2809 C CA . SER B 1 50 ? 85.329 -0.443 30.392 1.00 26.08 49 SER B CA 1
ATOM 2810 C C . SER B 1 50 ? 86.441 0.265 29.605 1.00 26.67 49 SER B C 1
ATOM 2811 O O . SER B 1 50 ? 87.636 0.033 29.840 1.00 28.92 49 SER B O 1
ATOM 2814 N N . ALA B 1 51 ? 86.045 1.156 28.701 1.00 24.59 50 ALA B N 1
ATOM 2815 C CA . ALA B 1 51 ? 86.982 2.037 28.010 1.00 20.97 50 ALA B CA 1
ATOM 2816 C C . ALA B 1 51 ? 87.704 2.985 28.970 1.00 26.56 50 ALA B C 1
ATOM 2817 O O . ALA B 1 51 ? 88.902 3.225 28.847 1.00 25.20 50 ALA B O 1
ATOM 2819 N N . LEU B 1 52 ? 86.955 3.545 29.912 1.00 26.67 51 LEU B N 1
ATOM 2820 C CA . LEU B 1 52 ? 87.514 4.445 30.909 1.00 25.76 51 LEU B CA 1
ATOM 2821 C C . LEU B 1 52 ? 88.520 3.699 31.795 1.00 28.14 51 LEU B C 1
ATOM 2822 O O . LEU B 1 52 ? 89.618 4.203 32.045 1.00 23.97 51 LEU B O 1
ATOM 2827 N N . LEU B 1 53 ? 88.134 2.500 32.244 1.00 24.72 52 LEU B N 1
ATOM 2828 C CA . LEU B 1 53 ? 88.998 1.611 33.032 1.00 31.22 52 LEU B CA 1
ATOM 2829 C C . LEU B 1 53 ? 90.292 1.284 32.302 1.00 32.62 52 LEU B C 1
ATOM 2830 O O . LEU B 1 53 ? 91.376 1.402 32.872 1.00 32.24 52 LEU B O 1
ATOM 2835 N N . GLU B 1 54 ? 90.164 0.868 31.042 1.00 27.69 53 GLU B N 1
ATOM 2836 C CA . GLU B 1 54 ? 91.316 0.562 30.219 1.00 28.85 53 GLU B CA 1
ATOM 2837 C C . GLU B 1 54 ? 92.309 1.717 30.208 1.00 32.02 53 GLU B C 1
ATOM 2838 O O . GLU B 1 54 ? 93.518 1.509 30.320 1.00 34.34 53 GLU B O 1
ATOM 2844 N N . GLU B 1 55 ? 91.797 2.933 30.069 1.00 26.24 54 GLU B N 1
ATOM 2845 C CA . GLU B 1 55 ? 92.668 4.100 30.007 1.00 28.66 54 GLU B CA 1
ATOM 2846 C C . GLU B 1 55 ? 93.327 4.337 31.358 1.00 28.37 54 GLU B C 1
ATOM 2847 O O . GLU B 1 55 ? 94.438 4.841 31.436 1.00 32.14 54 GLU B O 1
ATOM 2861 N N . ARG B 1 57 ? 94.096 1.893 33.612 1.00 32.26 56 ARG B N 1
ATOM 2862 C CA . ARG B 1 57 ? 95.130 0.878 33.708 1.00 39.41 56 ARG B CA 1
ATOM 2863 C C . ARG B 1 57 ? 96.372 1.335 32.936 1.00 37.20 56 ARG B C 1
ATOM 2864 O O . ARG B 1 57 ? 97.491 1.207 33.407 1.00 40.69 56 ARG B O 1
ATOM 2872 N N . TRP B 1 58 ? 96.164 1.899 31.758 1.00 34.23 57 TRP B N 1
ATOM 2873 C CA . TRP B 1 58 ? 97.286 2.354 30.957 1.00 35.87 57 TRP B CA 1
ATOM 2874 C C . TRP B 1 58 ? 98.066 3.469 31.661 1.00 38.22 57 TRP B C 1
ATOM 2875 O O . TRP B 1 58 ? 99.296 3.468 31.646 1.00 40.33 57 TRP B O 1
ATOM 2886 N N . LEU B 1 59 ? 97.358 4.410 32.281 1.00 35.73 58 LEU B N 1
ATOM 2887 C CA . LEU B 1 59 ? 98.009 5.476 33.053 1.00 37.60 58 LEU B CA 1
ATOM 2888 C C . LEU B 1 59 ? 98.839 4.917 34.206 1.00 42.38 58 LEU B C 1
ATOM 2889 O O . LEU B 1 59 ? 99.928 5.416 34.504 1.00 40.96 58 LEU B O 1
ATOM 2894 N N . ASN B 1 60 ? 98.304 3.895 34.865 1.00 37.60 59 ASN B N 1
ATOM 2895 C CA . ASN B 1 60 ? 99.003 3.245 35.959 1.00 43.14 59 ASN B CA 1
ATOM 2896 C C . ASN B 1 60 ? 100.262 2.499 35.501 1.00 45.68 59 ASN B C 1
ATOM 2897 O O . ASN B 1 60 ? 101.314 2.595 36.130 1.00 48.14 59 ASN B O 1
ATOM 2902 N N . GLU B 1 61 ? 100.136 1.751 34.408 1.00 43.28 60 GLU B N 1
ATOM 2903 C CA . GLU B 1 61 ? 101.239 0.980 33.830 1.00 46.88 60 GLU B CA 1
ATOM 2904 C C . GLU B 1 61 ? 102.363 1.872 33.309 1.00 45.17 60 GLU B C 1
ATOM 2905 O O . GLU B 1 61 ? 103.510 1.453 33.200 1.00 48.03 60 GLU B O 1
ATOM 2911 N N . ASN B 1 62 ? 102.031 3.113 32.990 1.00 44.70 61 ASN B N 1
ATOM 2912 C CA . ASN B 1 62 ? 103.035 4.053 32.536 1.00 41.27 61 ASN B CA 1
ATOM 2913 C C . ASN B 1 62 ? 103.388 5.026 33.657 1.00 44.48 61 ASN B C 1
ATOM 2914 O O . ASN B 1 62 ? 103.737 6.184 33.425 1.00 47.84 61 ASN B O 1
ATOM 2919 N N . ASP B 1 63 ? 103.287 4.508 34.879 1.00 46.25 62 ASP B N 1
ATOM 2920 C CA . ASP B 1 63 ? 103.703 5.172 36.115 1.00 48.61 62 ASP B CA 1
ATOM 2921 C C . ASP B 1 63 ? 103.254 6.623 36.283 1.00 51.94 62 ASP B C 1
ATOM 2922 O O . ASP B 1 63 ? 104.022 7.460 36.757 1.00 60.69 62 ASP B O 1
ATOM 2927 N N . HIS B 1 64 ? 102.005 6.916 35.935 1.00 50.85 63 HIS B N 1
ATOM 2928 C CA . HIS B 1 64 ? 101.450 8.248 36.165 1.00 47.64 63 HIS B CA 1
ATOM 2929 C C . HIS B 1 64 ? 100.732 8.331 37.511 1.00 46.98 63 HIS B C 1
ATOM 2930 O O . HIS B 1 64 ? 100.496 9.420 38.029 1.00 49.61 63 HIS B O 1
ATOM 2937 N N . PHE B 1 65 ? 100.380 7.183 38.080 1.00 46.26 64 PHE B N 1
ATOM 2938 C CA . PHE B 1 65 ? 99.831 7.173 39.429 1.00 46.45 64 PHE B CA 1
ATOM 2939 C C . PHE B 1 65 ? 100.949 7.441 40.434 1.00 50.93 64 PHE B C 1
ATOM 2940 O O . PHE B 1 65 ? 102.022 6.844 40.353 1.00 54.47 64 PHE B O 1
ATOM 2948 N N . LYS B 1 66 ? 100.694 8.299 41.396 1.00 50.85 65 LYS B N 1
ATOM 2949 C CA . LYS B 1 66 ? 101.665 8.626 42.408 1.00 50.32 65 LYS B CA 1
ATOM 2950 C C . LYS B 1 66 ? 101.117 8.389 43.788 1.00 54.22 65 LYS B C 1
ATOM 2951 O O . LYS B 1 66 ? 99.989 8.676 44.031 1.00 52.38 65 LYS B O 1
ATOM 2957 N N . PRO B 1 67 ? 101.915 7.850 44.698 1.00 64.30 66 PRO B N 1
ATOM 2958 C CA . PRO B 1 67 ? 101.467 7.652 46.085 1.00 54.92 66 PRO B CA 1
ATOM 2959 C C . PRO B 1 67 ? 101.079 8.962 46.768 1.00 50.92 66 PRO B C 1
ATOM 2960 O O . PRO B 1 67 ? 99.986 9.029 47.338 1.00 52.28 66 PRO B O 1
ATOM 2964 N N . ILE B 1 93 ? 95.638 4.519 48.073 1.00 46.50 92 ILE B N 1
ATOM 2965 C CA . ILE B 1 93 ? 96.987 4.132 47.715 1.00 51.78 92 ILE B CA 1
ATOM 2966 C C . ILE B 1 93 ? 97.588 4.932 46.538 1.00 58.00 92 ILE B C 1
ATOM 2967 O O . ILE B 1 93 ? 98.396 5.770 46.795 1.00 57.91 92 ILE B O 1
ATOM 2972 N N . PHE B 1 94 ? 97.227 4.755 45.276 1.00 51.23 93 PHE B N 1
ATOM 2973 C CA . PHE B 1 94 ? 97.898 5.633 44.318 1.00 49.42 93 PHE B CA 1
ATOM 2974 C C . PHE B 1 94 ? 96.891 6.517 43.564 1.00 48.44 93 PHE B C 1
ATOM 2975 O O . PHE B 1 94 ? 95.758 6.114 43.293 1.00 43.08 93 PHE B O 1
ATOM 2983 N N . GLU B 1 95 ? 97.306 7.730 43.229 1.00 45.88 94 GLU B N 1
ATOM 2984 C CA . GLU B 1 95 ? 96.377 8.711 42.694 1.00 41.57 94 GLU B CA 1
ATOM 2985 C C . GLU B 1 95 ? 96.945 9.514 41.545 1.00 38.18 94 GLU B C 1
ATOM 2986 O O . GLU B 1 95 ? 98.155 9.652 41.397 1.00 39.18 94 GLU B O 1
ATOM 2992 N N . VAL B 1 96 ? 96.053 10.050 40.727 1.00 35.35 95 VAL B N 1
ATOM 2993 C CA . VAL B 1 96 ? 96.445 11.051 39.761 1.00 36.49 95 VAL B CA 1
ATOM 2994 C C . VAL B 1 96 ? 95.264 12.015 39.519 1.00 36.96 95 VAL B C 1
ATOM 2995 O O . VAL B 1 96 ? 94.114 11.610 39.395 1.00 35.94 95 VAL B O 1
ATOM 2999 N N . ASP B 1 97 ? 95.567 13.305 39.534 1.00 37.19 96 ASP B N 1
ATOM 3000 C CA . ASP B 1 97 ? 94.605 14.349 39.232 1.00 39.70 96 ASP B CA 1
ATOM 3001 C C . ASP B 1 97 ? 94.692 14.644 37.739 1.00 42.23 96 ASP B C 1
ATOM 3002 O O . ASP B 1 97 ? 95.780 14.637 37.173 1.00 52.32 96 ASP B O 1
ATOM 3007 N N . LEU B 1 98 ? 93.560 14.878 37.086 1.00 37.27 97 LEU B N 1
ATOM 3008 C CA . LEU B 1 98 ? 93.589 15.090 35.643 1.00 36.27 97 LEU B CA 1
ATOM 3009 C C . LEU B 1 98 ? 93.404 16.555 35.263 1.00 37.15 97 LEU B C 1
ATOM 3010 O O . LEU B 1 98 ? 92.906 16.861 34.180 1.00 35.66 97 LEU B O 1
ATOM 3015 N N . HIS B 1 99 ? 93.831 17.453 36.150 1.00 40.07 98 HIS B N 1
ATOM 3016 C CA . HIS B 1 99 ? 93.759 18.894 35.899 1.00 40.66 98 HIS B CA 1
ATOM 3017 C C . HIS B 1 99 ? 94.660 19.311 34.734 1.00 40.23 98 HIS B C 1
ATOM 3018 O O . HIS B 1 99 ? 94.353 20.259 34.016 1.00 38.74 98 HIS B O 1
ATOM 3025 N N . ASP B 1 100 ? 95.764 18.595 34.546 1.00 40.20 99 ASP B N 1
ATOM 3026 C CA . ASP B 1 100 ? 96.718 18.933 33.494 1.00 42.55 99 ASP B CA 1
ATOM 3027 C C . ASP B 1 100 ? 96.307 18.339 32.151 1.00 41.00 99 ASP B C 1
ATOM 3028 O O . ASP B 1 100 ? 96.132 17.125 32.029 1.00 38.18 99 ASP B O 1
ATOM 3033 N N . ALA B 1 101 ? 96.150 19.213 31.155 1.00 42.22 100 ALA B N 1
ATOM 3034 C CA . ALA B 1 101 ? 95.734 18.823 29.808 1.00 42.08 100 ALA B CA 1
ATOM 3035 C C . ALA B 1 101 ? 96.804 18.029 29.059 1.00 43.74 100 ALA B C 1
ATOM 3036 O O . ALA B 1 101 ? 96.499 17.302 28.114 1.00 43.37 100 ALA B O 1
ATOM 3038 N N . ALA B 1 102 ? 98.057 18.175 29.471 1.00 45.42 101 ALA B N 1
ATOM 3039 C CA . ALA B 1 102 ? 99.131 17.456 28.814 1.00 48.12 101 ALA B CA 1
ATOM 3040 C C . ALA B 1 102 ? 98.950 15.988 29.108 1.00 44.33 101 ALA B C 1
ATOM 3041 O O . ALA B 1 102 ? 99.101 15.146 28.226 1.00 47.05 101 ALA B O 1
ATOM 3043 N N . LEU B 1 103 ? 98.606 15.691 30.355 1.00 45.67 102 LEU B N 1
ATOM 3044 C CA . LEU B 1 103 ? 98.292 14.323 30.757 1.00 36.74 102 LEU B CA 1
ATOM 3045 C C . LEU B 1 103 ? 97.000 13.833 30.085 1.00 39.13 102 LEU B C 1
ATOM 3046 O O . LEU B 1 103 ? 96.950 12.733 29.527 1.00 40.62 102 LEU B O 1
ATOM 3051 N N . ARG B 1 104 ? 95.970 14.676 30.129 1.00 39.20 103 ARG B N 1
ATOM 3052 C CA . ARG B 1 104 ? 94.629 14.328 29.669 1.00 34.34 103 ARG B CA 1
ATOM 3053 C C . ARG B 1 104 ? 94.563 14.007 28.190 1.00 36.36 103 ARG B C 1
ATOM 3054 O O . ARG B 1 104 ? 93.791 13.146 27.772 1.00 35.83 103 ARG B O 1
ATOM 3062 N N . THR B 1 105 ? 95.369 14.700 27.395 1.00 36.20 104 THR B N 1
ATOM 3063 C CA . THR B 1 105 ? 95.455 14.420 25.960 1.00 39.33 104 THR B CA 1
ATOM 3064 C C . THR B 1 105 ? 96.004 13.020 25.631 1.00 34.88 104 THR B C 1
ATOM 3065 O O . THR B 1 105 ? 95.912 12.568 24.493 1.00 40.57 104 THR B O 1
ATOM 3069 N N . LYS B 1 106 ? 96.584 12.336 26.609 1.00 34.93 105 LYS B N 1
ATOM 3070 C CA . LYS B 1 106 ? 96.986 10.953 26.388 1.00 35.84 105 LYS B CA 1
ATOM 3071 C C . LYS B 1 106 ? 95.818 9.984 26.527 1.00 30.46 105 LYS B C 1
ATOM 3072 O O . LYS B 1 106 ? 95.932 8.828 26.136 1.00 32.15 105 LYS B O 1
ATOM 3078 N N . VAL B 1 107 ? 94.710 10.434 27.114 1.00 33.68 106 VAL B N 1
ATOM 3079 C CA . VAL B 1 107 ? 93.611 9.522 27.455 1.00 23.09 106 VAL B CA 1
ATOM 3080 C C . VAL B 1 107 ? 92.253 10.087 27.030 1.00 22.94 106 VAL B C 1
ATOM 3081 O O . VAL B 1 107 ? 91.524 10.663 27.832 1.00 25.80 106 VAL B O 1
ATOM 3085 N N . PRO B 1 108 ? 91.902 9.906 25.751 1.00 26.47 107 PRO B N 1
ATOM 3086 C CA . PRO B 1 108 ? 90.756 10.576 25.117 1.00 24.70 107 PRO B CA 1
ATOM 3087 C C . PRO B 1 108 ? 89.403 10.405 25.814 1.00 26.22 107 PRO B C 1
ATOM 3088 O O . PRO B 1 108 ? 88.663 11.399 25.899 1.00 24.59 107 PRO B O 1
ATOM 3092 N N . GLU B 1 109 ? 89.053 9.200 26.264 1.00 21.72 108 GLU B N 1
ATOM 3093 C CA . GLU B 1 109 ? 87.762 9.035 26.927 1.00 23.80 108 GLU B CA 1
ATOM 3094 C C . GLU B 1 109 ? 87.784 9.711 28.291 1.00 20.72 108 GLU B C 1
ATOM 3095 O O . GLU B 1 109 ? 86.799 10.315 28.715 1.00 19.42 108 GLU B O 1
ATOM 3101 N N . LEU B 1 110 ? 88.914 9.634 28.975 1.00 21.55 109 LEU B N 1
ATOM 3102 C CA . LEU B 1 110 ? 89.037 10.341 30.240 1.00 25.90 109 LEU B CA 1
ATOM 3103 C C . LEU B 1 110 ? 89.006 11.846 29.998 1.00 27.29 109 LEU B C 1
ATOM 3104 O O . LEU B 1 110 ? 88.432 12.587 30.793 1.00 23.68 109 LEU B O 1
ATOM 3109 N N . ASP B 1 111 ? 89.606 12.295 28.896 1.00 22.35 110 ASP B N 1
ATOM 3110 C CA . ASP B 1 111 ? 89.620 13.720 28.593 1.00 24.52 110 ASP B CA 1
ATOM 3111 C C . ASP B 1 111 ? 88.194 14.180 28.342 1.00 25.15 110 ASP B C 1
ATOM 3112 O O . ASP B 1 111 ? 87.746 15.186 28.894 1.00 25.29 110 ASP B O 1
ATOM 3117 N N . ALA B 1 112 ? 87.461 13.415 27.538 1.00 22.88 111 ALA B N 1
ATOM 3118 C CA . ALA B 1 112 ? 86.081 13.749 27.221 1.00 15.56 111 ALA B CA 1
ATOM 3119 C C . ALA B 1 112 ? 85.174 13.687 28.440 1.00 19.99 111 ALA B C 1
ATOM 3120 O O . ALA B 1 112 ? 84.140 14.366 28.492 1.00 21.49 111 ALA B O 1
ATOM 3122 N N . LEU B 1 113 ? 85.515 12.859 29.418 1.00 19.98 112 LEU B N 1
ATOM 3123 C CA . LEU B 1 113 ? 84.693 12.834 30.624 1.00 21.40 112 LEU B CA 1
ATOM 3124 C C . LEU B 1 113 ? 84.988 14.087 31.425 1.00 20.14 112 LEU B C 1
ATOM 3125 O O . LEU B 1 113 ? 84.084 14.690 31.963 1.00 16.88 112 LEU B O 1
ATOM 3130 N N . PHE B 1 114 ? 86.255 14.486 31.475 1.00 23.97 113 PHE B N 1
ATOM 3131 C CA . PHE B 1 114 ? 86.638 15.709 32.172 1.00 24.61 113 PHE B CA 1
ATOM 3132 C C . PHE B 1 114 ? 85.871 16.913 31.648 1.00 22.39 113 PHE B C 1
ATOM 3133 O O . PHE B 1 114 ? 85.440 17.759 32.418 1.00 21.38 113 PHE B O 1
ATOM 3141 N N . HIS B 1 115 ? 85.697 16.976 30.329 1.00 22.17 114 HIS B N 1
ATOM 3142 C CA . HIS B 1 115 ? 85.101 18.134 29.675 1.00 19.95 114 HIS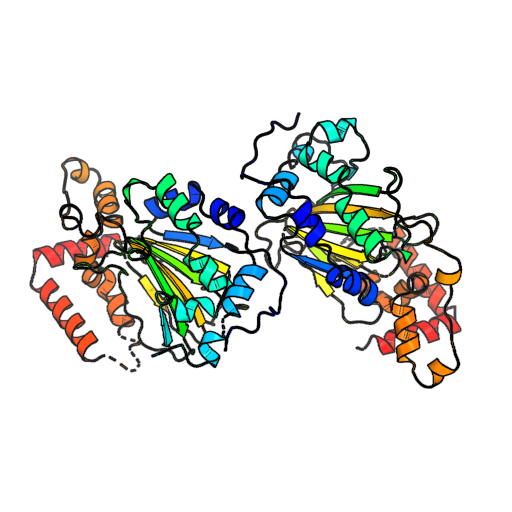 B CA 1
ATOM 3143 C C . HIS B 1 115 ? 83.582 18.064 29.631 1.00 23.08 114 HIS B C 1
ATOM 3144 O O . HIS B 1 115 ? 82.906 19.060 29.372 1.00 19.83 114 HIS B O 1
ATOM 3151 N N . SER B 1 116 ? 83.046 16.879 29.889 1.00 21.74 115 SER B N 1
ATOM 3152 C CA . SER B 1 116 ? 81.603 16.685 29.887 1.00 20.29 115 SER B CA 1
ATOM 3153 C C . SER B 1 116 ? 80.920 17.526 30.967 1.00 23.97 115 SER B C 1
ATOM 3154 O O . SER B 1 116 ? 81.413 17.627 32.090 1.00 21.85 115 SER B O 1
ATOM 3157 N N . THR B 1 117 ? 79.787 18.135 30.627 1.00 23.44 116 THR B N 1
ATOM 3158 C CA . THR B 1 117 ? 79.036 18.941 31.589 1.00 23.05 116 THR B CA 1
ATOM 3159 C C . THR B 1 117 ? 77.633 18.408 31.890 1.00 23.37 116 THR B C 1
ATOM 3160 O O . THR B 1 117 ? 76.808 19.122 32.487 1.00 21.07 116 THR B O 1
ATOM 3164 N N . GLU B 1 118 ? 77.357 17.173 31.477 1.00 17.95 117 GLU B N 1
ATOM 3165 C CA . GLU B 1 118 ? 76.056 16.557 31.724 1.00 21.17 117 GLU B CA 1
ATOM 3166 C C . GLU B 1 118 ? 75.736 16.533 33.209 1.00 20.48 117 GLU B C 1
ATOM 3167 O O . GLU B 1 118 ? 74.627 16.858 33.609 1.00 23.62 117 GLU B O 1
ATOM 3173 N N . LEU B 1 119 ? 76.712 16.165 34.025 1.00 16.96 118 LEU B N 1
ATOM 3174 C CA . LEU B 1 119 ? 76.508 16.148 35.463 1.00 23.85 118 LEU B CA 1
ATOM 3175 C C . LEU B 1 119 ? 76.209 17.549 35.975 1.00 24.75 118 LEU B C 1
ATOM 3176 O O . LEU B 1 119 ? 75.242 17.750 36.694 1.00 23.66 118 LEU B O 1
ATOM 3181 N N . LEU B 1 120 ? 77.032 18.523 35.589 1.00 24.05 119 LEU B N 1
ATOM 3182 C CA . LEU B 1 120 ? 76.816 19.894 36.029 1.00 21.39 119 LEU B CA 1
ATOM 3183 C C . LEU B 1 120 ? 75.440 20.410 35.579 1.00 23.61 119 LEU B C 1
ATOM 3184 O O . LEU B 1 120 ? 74.748 21.048 36.352 1.00 24.57 119 LEU B O 1
ATOM 3189 N N . GLN B 1 121 ? 75.035 20.106 34.349 1.00 21.84 120 GLN B N 1
ATOM 3190 C CA . GLN B 1 121 ? 73.790 20.628 33.810 1.00 21.90 120 GLN B CA 1
ATOM 3191 C C . GLN B 1 121 ? 72.592 20.097 34.584 1.00 23.90 120 GLN B C 1
ATOM 3192 O O . GLN B 1 121 ? 71.715 20.853 34.959 1.00 27.24 120 GLN B O 1
ATOM 3198 N N . ALA B 1 122 ? 72.558 18.794 34.821 1.00 24.67 121 ALA B N 1
ATOM 3199 C CA . ALA B 1 122 ? 71.459 18.177 35.551 1.00 23.44 121 ALA B CA 1
ATOM 3200 C C . ALA B 1 122 ? 71.360 18.702 36.991 1.00 29.45 121 ALA B C 1
ATOM 3201 O O . ALA B 1 122 ? 70.290 19.117 37.440 1.00 33.16 121 ALA B O 1
ATOM 3203 N N . LEU B 1 123 ? 72.473 18.711 37.714 1.00 23.14 122 LEU B N 1
ATOM 3204 C CA . LEU B 1 123 ? 72.439 19.198 39.093 1.00 28.88 122 LEU B CA 1
ATOM 3205 C C . LEU B 1 123 ? 72.038 20.672 39.124 1.00 29.13 122 LEU B C 1
ATOM 3206 O O . LEU B 1 123 ? 71.257 21.101 39.956 1.00 28.93 122 LEU B O 1
ATOM 3211 N N . THR B 1 124 ? 72.575 21.448 38.202 1.00 24.18 123 THR B N 1
ATOM 3212 C CA . THR B 1 124 ? 72.248 22.858 38.151 1.00 29.77 123 THR B CA 1
ATOM 3213 C C . THR B 1 124 ? 70.775 23.094 37.777 1.00 30.23 123 THR B C 1
ATOM 3214 O O . THR B 1 124 ? 70.148 24.031 38.260 1.00 31.52 123 THR B O 1
ATOM 3218 N N . THR B 1 125 ? 70.215 22.223 36.947 1.00 30.61 124 THR B N 1
ATOM 3219 C CA . THR B 1 125 ? 68.814 22.326 36.574 1.00 31.13 124 THR B CA 1
ATOM 3220 C C . THR B 1 125 ? 67.879 21.960 37.722 1.00 33.79 124 THR B C 1
ATOM 3221 O O . THR B 1 125 ? 66.953 22.695 38.023 1.00 33.66 124 THR B O 1
ATOM 3225 N N . HIS B 1 126 ? 68.122 20.813 38.353 1.00 30.93 125 HIS B N 1
ATOM 3226 C CA . HIS B 1 126 ? 67.215 20.311 39.375 1.00 28.78 125 HIS B CA 1
ATOM 3227 C C . HIS B 1 126 ? 67.518 20.865 40.762 1.00 30.08 125 HIS B C 1
ATOM 3228 O O . HIS B 1 126 ? 66.617 21.042 41.572 1.00 37.45 125 HIS B O 1
ATOM 3235 N N . LEU B 1 127 ? 68.786 21.147 41.033 1.00 29.93 126 LEU B N 1
ATOM 3236 C CA . LEU B 1 127 ? 69.194 21.650 42.332 1.00 25.09 126 LEU B CA 1
ATOM 3237 C C . LEU B 1 127 ? 69.963 22.967 42.240 1.00 28.23 126 LEU B C 1
ATOM 3238 O O . LEU B 1 127 ? 71.125 23.020 42.632 1.00 25.11 126 LEU B O 1
ATOM 3243 N N . PRO B 1 128 ? 69.316 24.036 41.737 1.00 30.29 127 PRO B N 1
ATOM 3244 C CA . PRO B 1 128 ? 70.023 25.307 41.500 1.00 26.98 127 PRO B CA 1
ATOM 3245 C C . PRO B 1 128 ? 70.525 25.945 42.785 1.00 28.74 127 PRO B C 1
ATOM 3246 O O . PRO B 1 128 ? 71.418 26.781 42.736 1.00 27.20 127 PRO B O 1
ATOM 3250 N N . GLN B 1 129 ? 69.950 25.571 43.922 1.00 28.45 128 GLN B N 1
ATOM 3251 C CA . GLN B 1 129 ? 70.357 26.179 45.176 1.00 31.44 128 GLN B CA 1
ATOM 3252 C C . GLN B 1 129 ? 71.798 25.813 45.554 1.00 30.71 128 GLN B C 1
ATOM 3253 O O . GLN B 1 129 ? 72.406 26.504 46.372 1.00 29.45 128 GLN B O 1
ATOM 3259 N N . TYR B 1 130 ? 72.362 24.765 44.951 1.00 27.53 129 TYR B N 1
ATOM 3260 C CA . TYR B 1 130 ? 73.737 24.368 45.297 1.00 28.71 129 TYR B CA 1
ATOM 3261 C C . TYR B 1 130 ? 74.765 25.331 44.705 1.00 27.10 129 TYR B C 1
ATOM 3262 O O . TYR B 1 130 ? 75.907 25.380 45.159 1.00 27.66 129 TYR B O 1
ATOM 3271 N N . ASP B 1 131 ? 74.360 26.063 43.670 1.00 28.05 130 ASP B N 1
ATOM 3272 C CA . ASP B 1 131 ? 75.215 27.070 43.049 1.00 31.69 130 ASP B CA 1
ATOM 3273 C C . ASP B 1 131 ? 76.537 26.474 42.572 1.00 28.18 130 ASP B C 1
ATOM 3274 O O . ASP B 1 131 ? 77.606 26.990 42.898 1.00 26.82 130 ASP B O 1
ATOM 3279 N N . LEU B 1 132 ? 76.455 25.381 41.820 1.00 20.93 131 LEU B N 1
ATOM 3280 C CA . LEU B 1 132 ? 77.641 24.681 41.357 1.00 26.18 131 LEU B CA 1
ATOM 3281 C C . LEU B 1 132 ? 78.278 25.494 40.231 1.00 27.52 131 LEU B C 1
ATOM 3282 O O . LEU B 1 132 ? 77.637 26.356 39.638 1.00 26.23 131 LEU B O 1
ATOM 3287 N N . GLN B 1 133 ? 79.544 25.223 39.953 1.00 29.78 132 GLN B N 1
ATOM 3288 C CA . GLN B 1 133 ? 80.315 26.060 39.061 1.00 30.09 132 GLN B CA 1
ATOM 3289 C C . GLN B 1 133 ? 80.818 25.285 37.848 1.00 30.53 132 GLN B C 1
ATOM 3290 O O . GLN B 1 133 ? 81.292 24.163 37.965 1.00 25.77 132 GLN B O 1
ATOM 3296 N N . PHE B 1 134 ? 80.722 25.909 36.680 1.00 29.82 133 PHE B N 1
ATOM 3297 C CA . PHE B 1 134 ? 81.155 25.294 35.443 1.00 25.17 133 PHE B CA 1
ATOM 3298 C C . PHE B 1 134 ? 82.639 25.474 35.147 1.00 27.42 133 PHE B C 1
ATOM 3299 O O . PHE B 1 134 ? 83.200 24.764 34.310 1.00 22.67 133 PHE B O 1
ATOM 3307 N N . SER B 1 135 ? 83.279 26.415 35.828 1.00 25.00 134 SER B N 1
ATOM 3308 C CA . SER B 1 135 ? 84.664 26.732 35.514 1.00 25.94 134 SER B CA 1
ATOM 3309 C C . SER B 1 135 ? 85.524 25.513 35.799 1.00 28.56 134 SER B C 1
ATOM 3310 O O . SER B 1 135 ? 85.288 24.810 36.777 1.00 33.68 134 SER B O 1
ATOM 3313 N N . THR B 1 136 ? 86.504 25.246 34.944 1.00 23.19 135 THR B N 1
ATOM 3314 C CA . THR B 1 136 ? 87.318 24.041 35.088 1.00 30.82 135 THR B CA 1
ATOM 3315 C C . THR B 1 136 ? 88.110 24.034 36.385 1.00 33.80 135 THR B C 1
ATOM 3316 O O . THR B 1 136 ? 88.551 22.984 36.847 1.00 40.45 135 THR B O 1
ATOM 3320 N N . SER B 1 137 ? 88.291 25.206 36.973 1.00 35.75 136 SER B N 1
ATOM 3321 C CA . SER B 1 137 ? 89.010 25.299 38.235 1.00 43.57 136 SER B CA 1
ATOM 3322 C C . SER B 1 137 ? 88.133 24.851 39.411 1.00 42.06 136 SER B C 1
ATOM 3323 O O . SER B 1 137 ? 88.656 24.528 40.480 1.00 45.90 136 SER B O 1
ATOM 3326 N N . ASP B 1 138 ? 86.813 24.829 39.211 1.00 30.06 137 ASP B N 1
ATOM 3327 C CA . ASP B 1 138 ? 85.878 24.459 40.271 1.00 32.47 137 ASP B CA 1
ATOM 3328 C C . ASP B 1 138 ? 85.382 23.001 40.156 1.00 36.36 137 ASP B C 1
ATOM 3329 O O . ASP B 1 138 ? 84.360 22.623 40.748 1.00 29.01 137 ASP B O 1
ATOM 3334 N N . ARG B 1 139 ? 86.108 22.194 39.384 1.00 31.12 138 ARG B N 1
ATOM 3335 C CA . ARG B 1 139 ? 85.876 20.759 39.330 1.00 32.31 138 ARG B CA 1
ATOM 3336 C C . ARG B 1 139 ? 87.215 20.062 39.530 1.00 31.30 138 ARG B C 1
ATOM 3337 O O . ARG B 1 139 ? 88.269 20.604 39.189 1.00 33.74 138 ARG B O 1
ATOM 3345 N N . THR B 1 140 ? 87.159 18.860 40.090 1.00 30.17 139 THR B N 1
ATOM 3346 C CA . THR B 1 140 ? 88.330 18.015 40.274 1.00 27.39 139 THR B CA 1
ATOM 3347 C C . THR B 1 140 ? 87.962 16.638 39.771 1.00 29.26 139 THR B C 1
ATOM 3348 O O . THR B 1 140 ? 86.923 16.100 40.154 1.00 31.86 139 THR B O 1
ATOM 3352 N N . LEU B 1 141 ? 88.800 16.071 38.910 1.00 27.58 140 LEU B N 1
ATOM 3353 C CA . LEU B 1 141 ? 88.640 14.685 38.498 1.00 23.91 140 LEU B CA 1
ATOM 3354 C C . LEU B 1 141 ? 89.862 13.922 38.985 1.00 27.31 140 LEU B C 1
ATOM 3355 O O . LEU B 1 141 ? 90.983 14.188 38.559 1.00 32.67 140 LEU B O 1
ATOM 3360 N N . LYS B 1 142 ? 89.634 12.979 39.892 1.00 27.27 141 LYS B N 1
ATOM 3361 C CA . LYS B 1 142 ? 90.713 12.224 40.510 1.00 29.29 141 LYS B CA 1
ATOM 3362 C C . LYS B 1 142 ? 90.583 10.714 40.262 1.00 32.79 141 LYS B C 1
ATOM 3363 O O . LYS B 1 142 ? 89.513 10.127 40.459 1.00 27.62 141 LYS B O 1
ATOM 3369 N N . LEU B 1 143 ? 91.682 10.102 39.819 1.00 31.72 142 LEU B N 1
ATOM 3370 C CA . LEU B 1 143 ? 91.760 8.656 39.642 1.00 29.94 142 LEU B CA 1
ATOM 3371 C C . LEU B 1 143 ? 92.493 8.029 40.813 1.00 29.61 142 LEU B C 1
ATOM 3372 O O . LEU B 1 143 ? 93.494 8.555 41.278 1.00 29.60 142 LEU B O 1
ATOM 3377 N N . GLN B 1 144 ? 91.993 6.895 41.285 1.00 29.80 143 GLN B N 1
ATOM 3378 C CA . GLN B 1 144 ? 92.579 6.244 42.442 1.00 35.56 143 GLN B CA 1
ATOM 3379 C C . GLN B 1 144 ? 92.658 4.729 42.268 1.00 36.13 143 GLN B C 1
ATOM 3380 O O . GLN B 1 144 ? 91.670 4.082 41.903 1.00 36.21 143 GLN B O 1
ATOM 3386 N N . ARG B 1 145 ? 93.844 4.177 42.529 1.00 36.80 144 ARG B N 1
ATOM 3387 C CA . ARG B 1 145 ? 94.055 2.730 42.561 1.00 38.20 144 ARG B CA 1
ATOM 3388 C C . ARG B 1 145 ? 94.430 2.270 43.971 1.00 42.21 144 ARG B C 1
ATOM 3389 O O . ARG B 1 145 ? 95.376 2.786 44.573 1.00 42.81 144 ARG B O 1
ATOM 3397 N N . ASN B 1 146 ? 93.676 1.306 44.489 1.00 37.47 145 ASN B N 1
ATOM 3398 C CA . ASN B 1 146 ? 93.990 0.652 45.755 1.00 44.83 145 ASN B CA 1
ATOM 3399 C C . ASN B 1 146 ? 94.437 -0.789 45.490 1.00 49.54 145 ASN B C 1
ATOM 3400 O O . ASN B 1 146 ? 93.666 -1.604 44.982 1.00 45.36 145 ASN B O 1
ATOM 3405 N N . ALA B 1 147 ? 95.683 -1.097 45.837 1.00 54.01 146 ALA B N 1
ATOM 3406 C CA . ALA B 1 147 ? 96.312 -2.359 45.433 1.00 57.81 146 ALA B CA 1
ATOM 3407 C C . ALA B 1 147 ? 95.677 -3.626 46.025 1.00 60.51 146 ALA B C 1
ATOM 3408 O O . ALA B 1 147 ? 95.788 -4.708 45.439 1.00 61.49 146 ALA B O 1
ATOM 3410 N N . GLY B 1 148 ? 95.024 -3.449 47.152 1.00 61.22 147 GLY B N 1
ATOM 3411 C CA . GLY B 1 148 ? 94.425 -4.455 48.007 1.00 60.29 147 GLY B CA 1
ATOM 3412 C C . GLY B 1 148 ? 95.082 -3.903 49.253 1.00 63.98 147 GLY B C 1
ATOM 3413 O O . GLY B 1 148 ? 94.740 -2.844 49.727 1.00 75.02 147 GLY B O 1
ATOM 3414 N N . HIS B 1 149 ? 95.918 -4.671 49.904 1.00 60.81 148 HIS B N 1
ATOM 3415 C CA . HIS B 1 149 ? 96.661 -4.059 50.975 1.00 67.79 148 HIS B CA 1
ATOM 3416 C C . HIS B 1 149 ? 96.090 -3.655 52.341 1.00 74.16 148 HIS B C 1
ATOM 3417 O O . HIS B 1 149 ? 96.848 -3.454 53.267 1.00 70.75 148 HIS B O 1
ATOM 3424 N N . GLY B 1 150 ? 94.789 -3.502 52.484 1.00 69.95 149 GLY B N 1
ATOM 3425 C CA . GLY B 1 150 ? 94.288 -2.946 53.730 1.00 60.47 149 GLY B CA 1
ATOM 3426 C C . GLY B 1 150 ? 94.745 -1.491 53.761 1.00 61.93 149 GLY B C 1
ATOM 3427 O O . GLY B 1 150 ? 94.903 -0.868 52.708 1.00 60.54 149 GLY B O 1
ATOM 3428 N N . GLY B 1 151 ? 94.972 -0.938 54.949 1.00 59.83 150 GLY B N 1
ATOM 3429 C CA . GLY B 1 151 ? 95.429 0.441 55.050 1.00 47.37 150 GLY B CA 1
ATOM 3430 C C . GLY B 1 151 ? 94.548 1.342 55.904 1.00 45.82 150 GLY B C 1
ATOM 3431 O O . GLY B 1 151 ? 93.786 0.856 56.749 1.00 45.97 150 GLY B O 1
ATOM 3432 N N . CYS B 1 152 ? 94.646 2.655 55.677 1.00 35.19 151 CYS B N 1
ATOM 3433 C CA . CYS B 1 152 ? 94.048 3.645 56.580 1.00 41.40 151 CYS B CA 1
ATOM 3434 C C . CYS B 1 152 ? 92.917 4.492 55.966 1.00 39.32 151 CYS B C 1
ATOM 3435 O O . CYS B 1 152 ? 93.171 5.410 55.187 1.00 35.27 151 CYS B O 1
ATOM 3438 N N . PHE B 1 153 ? 91.677 4.200 56.359 1.00 39.06 152 PHE B N 1
ATOM 3439 C CA . PHE B 1 153 ? 90.503 4.897 55.838 1.00 31.50 152 PHE B CA 1
ATOM 3440 C C . PHE B 1 153 ? 89.626 5.505 56.947 1.00 32.07 152 PHE B C 1
ATOM 3441 O O . PHE B 1 153 ? 88.621 4.918 57.359 1.00 30.59 152 PHE B O 1
ATOM 3449 N N . PRO B 1 154 ? 89.995 6.696 57.425 1.00 27.17 153 PRO B N 1
ATOM 3450 C CA . PRO B 1 154 ? 89.273 7.392 58.499 1.00 23.68 153 PRO B CA 1
ATOM 3451 C C . PRO B 1 154 ? 87.844 7.790 58.114 1.00 27.91 153 PRO B C 1
ATOM 3452 O O . PRO B 1 154 ? 87.554 7.990 56.917 1.00 25.22 153 PRO B O 1
ATOM 3456 N N . CYS B 1 155 ? 86.973 7.911 59.119 1.00 24.15 154 CYS B N 1
ATOM 3457 C CA . CYS B 1 155 ? 85.650 8.490 58.912 1.00 25.10 154 CYS B CA 1
ATOM 3458 C C . CYS B 1 155 ? 85.886 9.950 58.613 1.00 21.08 154 CYS B C 1
ATOM 3459 O O . CYS B 1 155 ? 86.735 10.583 59.246 1.00 18.90 154 CYS B O 1
ATOM 3462 N N . HIS B 1 156 ? 85.159 10.481 57.637 1.00 18.45 155 HIS B N 1
ATOM 3463 C CA . HIS B 1 156 ? 85.442 11.819 57.161 1.00 19.22 155 HIS B CA 1
ATOM 3464 C C . HIS B 1 156 ? 84.260 12.389 56.373 1.00 16.62 155 HIS B C 1
ATOM 3465 O O . HIS B 1 156 ? 83.342 11.662 55.971 1.00 16.43 155 HIS B O 1
ATOM 3472 N N . TYR B 1 157 ? 84.272 13.710 56.216 1.00 16.67 156 TYR B N 1
ATOM 3473 C CA . TYR B 1 157 ? 83.404 14.412 55.288 1.00 17.27 156 TYR B CA 1
ATOM 3474 C C . TYR B 1 157 ? 84.329 14.853 54.180 1.00 20.00 156 TYR B C 1
ATOM 3475 O O . TYR B 1 157 ? 85.461 15.240 54.460 1.00 20.09 156 TYR B O 1
ATOM 3484 N N . ASP B 1 158 ? 83.898 14.781 52.932 1.00 16.46 157 ASP B N 1
ATOM 3485 C CA . ASP B 1 158 ? 84.787 15.224 51.851 1.00 22.76 157 ASP B CA 1
ATOM 3486 C C . ASP B 1 158 ? 85.090 16.710 51.897 1.00 18.81 157 ASP B C 1
ATOM 3487 O O . ASP B 1 158 ? 86.099 17.165 51.354 1.00 19.05 157 ASP B O 1
ATOM 3492 N N . ASN B 1 159 ? 84.190 17.452 52.535 1.00 17.89 158 ASN B N 1
ATOM 3493 C CA . ASN B 1 159 ? 84.392 18.852 52.821 1.00 18.65 158 ASN B CA 1
ATOM 3494 C C . ASN B 1 159 ? 84.310 18.983 54.329 1.00 19.77 158 ASN B C 1
ATOM 3495 O O . ASN B 1 159 ? 83.223 19.093 54.881 1.00 23.12 158 ASN B O 1
ATOM 3500 N N . PRO B 1 160 ? 85.470 18.947 54.998 1.00 24.50 159 PRO B N 1
ATOM 3501 C CA . PRO B 1 160 ? 85.545 19.066 56.465 1.00 24.08 159 PRO B CA 1
ATOM 3502 C C . PRO B 1 160 ? 85.338 20.485 56.982 1.00 24.53 159 PRO B C 1
ATOM 3503 O O . PRO B 1 160 ? 85.129 20.671 58.176 1.00 34.31 159 PRO B O 1
ATOM 3507 N N . GLY B 1 161 ? 85.379 21.474 56.097 1.00 29.01 160 GLY B N 1
ATOM 3508 C CA . GLY B 1 161 ? 85.253 22.863 56.504 1.00 19.22 160 GLY B CA 1
ATOM 3509 C C . GLY B 1 161 ? 86.114 23.777 55.656 1.00 26.84 160 GLY B C 1
ATOM 3510 O O . GLY B 1 161 ? 86.861 23.321 54.779 1.00 23.25 160 GLY B O 1
ATOM 3511 N N . ALA B 1 162 ? 86.466 24.859 56.317 1.00 28.81 161 ALA B N 1
ATOM 3512 C CA . ALA B 1 162 ? 87.590 25.794 56.015 1.00 29.63 161 ALA B CA 1
ATOM 3513 C C . ALA B 1 162 ? 87.915 26.190 54.670 1.00 33.88 161 ALA B C 1
ATOM 3514 O O . ALA B 1 162 ? 86.993 26.433 53.963 1.00 35.82 161 ALA B O 1
ATOM 3516 N N . PRO B 1 163 ? 89.063 26.244 54.077 1.00 35.24 162 PRO B N 1
ATOM 3517 C CA . PRO B 1 163 ? 88.987 26.776 52.686 1.00 38.33 162 PRO B CA 1
ATOM 3518 C C . PRO B 1 163 ? 88.166 26.021 51.527 1.00 32.35 162 PRO B C 1
ATOM 3519 O O . PRO B 1 163 ? 87.806 26.503 50.508 1.00 36.82 162 PRO B O 1
ATOM 3523 N N . ASN B 1 164 ? 87.939 24.785 51.769 1.00 29.57 163 ASN B N 1
ATOM 3524 C CA . ASN B 1 164 ? 87.252 23.657 51.052 1.00 25.40 163 ASN B CA 1
ATOM 3525 C C . ASN B 1 164 ? 85.988 23.964 50.375 1.00 22.42 163 ASN B C 1
ATOM 3526 O O . ASN B 1 164 ? 85.057 24.385 50.946 1.00 19.53 163 ASN B O 1
ATOM 3531 N N . LYS B 1 165 ? 85.977 23.647 49.117 1.00 22.74 164 LYS B N 1
ATOM 3532 C CA . LYS B 1 165 ? 84.859 24.153 48.311 1.00 26.20 164 LYS B CA 1
ATOM 3533 C C . LYS B 1 165 ? 83.887 23.081 47.789 1.00 22.03 164 LYS B C 1
ATOM 3534 O O . LYS B 1 165 ? 82.922 23.390 47.081 1.00 23.80 164 LYS B O 1
ATOM 3540 N N . ARG B 1 166 ? 84.151 21.827 48.111 1.00 19.03 165 ARG B N 1
ATOM 3541 C CA . ARG B 1 166 ? 83.381 20.727 47.547 1.00 19.13 165 ARG B CA 1
ATOM 3542 C C . ARG B 1 166 ? 81.946 20.711 48.041 1.00 21.15 165 ARG B C 1
ATOM 3543 O O . ARG B 1 166 ? 81.672 20.934 49.223 1.00 18.51 165 ARG B O 1
ATOM 3551 N N . LYS B 1 167 ? 81.033 20.463 47.114 1.00 19.05 16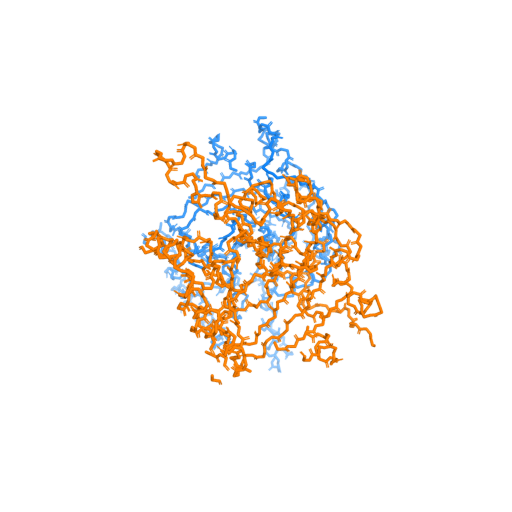6 LYS B N 1
ATOM 3552 C CA . LYS B 1 167 ? 79.620 20.418 47.433 1.00 18.98 166 LYS B CA 1
ATOM 3553 C C . LYS B 1 167 ? 79.017 19.044 47.083 1.00 17.14 166 LYS B C 1
ATOM 3554 O O . LYS B 1 167 ? 78.333 18.448 47.907 1.00 18.73 166 LYS B O 1
ATOM 3560 N N . VAL B 1 168 ? 79.268 18.548 45.872 1.00 14.61 167 VAL B N 1
ATOM 3561 C CA . VAL B 1 168 ? 78.839 17.203 45.480 1.00 17.03 167 VAL B CA 1
ATOM 3562 C C . VAL B 1 168 ? 80.016 16.269 45.208 1.00 18.83 167 VAL B C 1
ATOM 3563 O O . VAL B 1 168 ? 80.938 16.613 44.473 1.00 16.22 167 VAL B O 1
ATOM 3567 N N . THR B 1 169 ? 79.982 15.082 45.811 1.00 20.85 168 THR B N 1
ATOM 3568 C CA . THR B 1 169 ? 80.945 14.033 45.491 1.00 16.52 168 THR B CA 1
ATOM 3569 C C . THR B 1 169 ? 80.348 13.064 44.487 1.00 18.26 168 THR B C 1
ATOM 3570 O O . THR B 1 169 ? 79.206 12.640 44.640 1.00 19.36 168 THR B O 1
ATOM 3574 N N . CYS B 1 170 ? 81.117 12.715 43.462 1.00 18.65 169 CYS B N 1
ATOM 3575 C CA . CYS B 1 170 ? 80.636 11.797 42.449 1.00 20.13 169 CYS B CA 1
ATOM 3576 C C . CYS B 1 170 ? 81.628 10.666 42.257 1.00 21.42 169 CYS B C 1
ATOM 3577 O O . CYS B 1 170 ? 82.727 10.869 41.758 1.00 25.24 169 CYS B O 1
ATOM 3580 N N . LEU B 1 171 ? 81.232 9.473 42.674 1.00 21.83 170 LEU B N 1
ATOM 3581 C CA . LEU B 1 171 ? 82.110 8.312 42.641 1.00 23.13 170 LEU B CA 1
ATOM 3582 C C . LEU B 1 171 ? 81.676 7.351 41.536 1.00 21.60 170 LEU B C 1
ATOM 3583 O O . LEU B 1 171 ? 80.536 6.882 41.520 1.00 25.15 170 LEU B O 1
ATOM 3588 N N . LEU B 1 172 ? 82.575 7.064 40.605 1.00 20.28 171 LEU B N 1
ATOM 3589 C CA . LEU B 1 172 ? 82.327 6.026 39.615 1.00 17.28 171 LEU B CA 1
ATOM 3590 C C . LEU B 1 172 ? 83.173 4.781 39.917 1.00 21.79 171 LEU B C 1
ATOM 3591 O O . LEU B 1 172 ? 84.399 4.835 39.893 1.00 23.09 171 LEU B O 1
ATOM 3596 N N . TYR B 1 173 ? 82.517 3.660 40.194 1.00 19.81 172 TYR B N 1
ATOM 3597 C CA . TYR B 1 173 ? 83.244 2.431 40.487 1.00 27.53 172 TYR B CA 1
ATOM 3598 C C . TYR B 1 173 ? 83.447 1.562 39.252 1.00 28.78 172 TYR B C 1
ATOM 3599 O O . TYR B 1 173 ? 82.537 1.394 38.437 1.00 22.42 172 TYR B O 1
ATOM 3608 N N . LEU B 1 174 ? 84.649 0.994 39.150 1.00 31.18 173 LEU B N 1
ATOM 3609 C CA . LEU B 1 174 ? 85.078 0.257 37.965 1.00 35.97 173 LEU B CA 1
ATOM 3610 C C . LEU B 1 174 ? 85.671 -1.115 38.277 1.00 36.14 173 LEU B C 1
ATOM 3611 O O . LEU B 1 174 ? 86.734 -1.454 37.778 1.00 37.81 173 LEU B O 1
ATOM 3616 N N . ASN B 1 175 ? 84.985 -1.905 39.095 1.00 37.29 174 ASN B N 1
ATOM 3617 C CA . ASN B 1 175 ? 85.520 -3.199 39.496 1.00 36.25 174 ASN B CA 1
ATOM 3618 C C . ASN B 1 175 ? 84.721 -4.336 38.889 1.00 40.71 174 ASN B C 1
ATOM 3619 O O . ASN B 1 175 ? 83.667 -4.712 39.408 1.00 34.18 174 ASN B O 1
ATOM 3624 N N . GLU B 1 176 ? 85.258 -4.878 37.794 1.00 50.90 175 GLU B N 1
ATOM 3625 C CA . GLU B 1 176 ? 84.566 -5.818 36.901 1.00 53.55 175 GLU B CA 1
ATOM 3626 C C . GLU B 1 176 ? 83.713 -6.902 37.563 1.00 47.08 175 GLU B C 1
ATOM 3627 O O . GLU B 1 176 ? 82.490 -6.923 37.401 1.00 54.41 175 GLU B O 1
ATOM 3633 N N . GLY B 1 177 ? 84.337 -7.814 38.292 1.00 38.57 176 GLY B N 1
ATOM 3634 C CA . GLY B 1 177 ? 83.575 -8.926 38.822 1.00 43.36 176 GLY B CA 1
ATOM 3635 C C . GLY B 1 177 ? 83.480 -8.930 40.329 1.00 52.82 176 GLY B C 1
ATOM 3636 O O . GLY B 1 177 ? 83.700 -9.971 40.956 1.00 58.93 176 GLY B O 1
ATOM 3637 N N . TRP B 1 178 ? 83.146 -7.777 40.909 1.00 48.65 177 TRP B N 1
ATOM 3638 C CA . TRP B 1 178 ? 83.109 -7.638 42.362 1.00 42.62 177 TRP B CA 1
ATOM 3639 C C . TRP B 1 178 ? 82.124 -8.621 42.983 1.00 44.08 177 TRP B C 1
ATOM 3640 O O . TRP B 1 178 ? 81.008 -8.794 42.484 1.00 42.78 177 TRP B O 1
ATOM 3651 N N . LYS B 1 179 ? 82.549 -9.267 44.067 1.00 42.13 178 LYS B N 1
ATOM 3652 C CA . LYS B 1 179 ? 81.699 -10.210 44.789 1.00 49.44 178 LYS B CA 1
ATOM 3653 C C . LYS B 1 179 ? 81.823 -9.949 46.280 1.00 45.21 178 LYS B C 1
ATOM 3654 O O . LYS B 1 179 ? 82.790 -9.323 46.724 1.00 45.35 178 LYS B O 1
ATOM 3660 N N . GLU B 1 180 ? 80.837 -10.410 47.044 1.00 46.97 179 GLU B N 1
ATOM 3661 C CA . GLU B 1 180 ? 80.894 -10.331 48.500 1.00 50.58 179 GLU B CA 1
ATOM 3662 C C . GLU B 1 180 ? 82.226 -10.870 49.005 1.00 51.65 179 GLU B C 1
ATOM 3663 O O . GLU B 1 180 ? 82.613 -11.996 48.684 1.00 53.31 179 GLU B O 1
ATOM 3669 N N . GLY B 1 181 ? 82.935 -10.049 49.773 1.00 52.16 180 GLY B N 1
ATOM 3670 C CA . GLY B 1 181 ? 84.226 -10.436 50.315 1.00 43.92 180 GLY B CA 1
ATOM 3671 C C . GLY B 1 181 ? 85.380 -9.668 49.708 1.00 45.68 180 GLY B C 1
ATOM 3672 O O . GLY B 1 181 ? 86.464 -9.601 50.289 1.00 47.05 180 GLY B O 1
ATOM 3673 N N . ASP B 1 182 ? 85.157 -9.088 48.531 1.00 49.99 181 ASP B N 1
ATOM 3674 C CA . ASP B 1 182 ? 86.187 -8.283 47.876 1.00 41.15 181 ASP B CA 1
ATOM 3675 C C . ASP B 1 182 ? 86.438 -6.999 48.661 1.00 42.39 181 ASP B C 1
ATOM 3676 O O . ASP B 1 182 ? 87.516 -6.414 48.585 1.00 43.80 181 ASP B O 1
ATOM 3681 N N . GLY B 1 183 ? 85.429 -6.572 49.420 1.00 43.29 182 GLY B N 1
ATOM 3682 C CA . GLY B 1 183 ? 85.542 -5.398 50.262 1.00 37.66 182 GLY B CA 1
ATOM 3683 C C . GLY B 1 183 ? 85.550 -4.138 49.427 1.00 38.52 182 GLY B C 1
ATOM 3684 O O . GLY B 1 183 ? 85.040 -4.127 48.309 1.00 34.56 182 GLY B O 1
ATOM 3685 N N . GLY B 1 184 ? 86.145 -3.082 49.970 1.00 37.99 183 GLY B N 1
ATOM 3686 C CA . GLY B 1 184 ? 86.203 -1.804 49.295 1.00 35.08 183 GLY B CA 1
ATOM 3687 C C . GLY B 1 184 ? 84.876 -1.056 49.206 1.00 33.66 183 GLY B C 1
ATOM 3688 O O . GLY B 1 184 ? 84.779 -0.095 48.447 1.00 27.82 183 GLY B O 1
ATOM 3689 N N . GLU B 1 185 ? 83.859 -1.484 49.957 1.00 26.95 184 GLU B N 1
ATOM 3690 C CA . GLU B 1 185 ? 82.608 -0.732 50.000 1.00 28.52 184 GLU B CA 1
ATOM 3691 C C . GLU B 1 185 ? 82.827 0.684 50.501 1.00 29.95 184 GLU B C 1
ATOM 3692 O O . GLU B 1 185 ? 83.804 0.967 51.212 1.00 29.19 184 GLU B O 1
ATOM 3698 N N . VAL B 1 186 ? 81.912 1.576 50.126 1.00 25.69 185 VAL B N 1
ATOM 3699 C CA . VAL B 1 186 ? 81.822 2.855 50.788 1.00 20.89 185 VAL B CA 1
ATOM 3700 C C . VAL B 1 186 ? 80.666 2.738 51.783 1.00 24.59 185 VAL B C 1
ATOM 3701 O O . VAL B 1 186 ? 79.564 2.309 51.438 1.00 24.28 185 VAL B O 1
ATOM 3705 N N . GLN B 1 187 ? 80.946 3.041 53.043 1.00 24.01 186 GLN B N 1
ATOM 3706 C CA . GLN B 1 187 ? 79.912 3.016 54.061 1.00 19.51 186 GLN B CA 1
ATOM 3707 C C . GLN B 1 187 ? 79.444 4.426 54.327 1.00 22.20 186 GLN B C 1
ATOM 3708 O O . GLN B 1 187 ? 80.243 5.297 54.684 1.00 19.88 186 GLN B O 1
ATOM 3714 N N . LEU B 1 188 ? 78.154 4.656 54.136 1.00 21.27 187 LEU B N 1
ATOM 3715 C CA . LEU B 1 188 ? 77.583 5.967 54.347 1.00 21.95 187 LEU B CA 1
ATOM 3716 C C . LEU B 1 188 ? 76.927 6.013 55.699 1.00 21.82 187 LEU B C 1
ATOM 3717 O O . LEU B 1 188 ? 76.323 5.030 56.125 1.00 22.49 187 LEU B O 1
ATOM 3722 N N . PHE B 1 189 ? 77.036 7.156 56.365 1.00 18.29 188 PHE B N 1
ATOM 3723 C CA . PHE B 1 189 ? 76.402 7.354 57.672 1.00 21.59 188 PHE B CA 1
ATOM 3724 C C . PHE B 1 189 ? 75.445 8.542 57.663 1.00 23.67 188 PHE B C 1
ATOM 3725 O O . PHE B 1 189 ? 75.757 9.578 58.263 1.00 25.10 188 PHE B O 1
ATOM 3733 N N . PRO B 1 190 ? 74.297 8.418 56.964 1.00 22.51 189 PRO B N 1
ATOM 3734 C CA . PRO B 1 190 ? 73.266 9.463 57.043 1.00 24.18 189 PRO B CA 1
ATOM 3735 C C . PRO B 1 190 ? 73.008 9.778 58.524 1.00 26.11 189 PRO B C 1
ATOM 3736 O O . PRO B 1 190 ? 72.707 8.856 59.293 1.00 20.51 189 PRO B O 1
ATOM 3740 N N . PHE B 1 191 ? 73.161 11.039 58.911 1.00 20.42 190 PHE B N 1
ATOM 3741 C CA . PHE B 1 191 ? 73.373 11.386 60.310 1.00 21.89 190 PHE B CA 1
ATOM 3742 C C . PHE B 1 191 ? 72.219 10.918 61.200 1.00 23.05 190 PHE B C 1
ATOM 3743 O O . PHE B 1 191 ? 71.080 11.351 61.028 1.00 25.58 190 PHE B O 1
ATOM 3751 N N . LEU B 1 192 ? 72.548 10.020 62.131 1.00 19.54 191 LEU B N 1
ATOM 3752 C CA . LEU B 1 192 ? 71.640 9.437 63.128 1.00 25.61 191 LEU B CA 1
ATOM 3753 C C . LEU B 1 192 ? 70.745 8.325 62.562 1.00 26.89 191 LEU B C 1
ATOM 3754 O O . LEU B 1 192 ? 69.939 7.762 63.293 1.00 29.04 191 LEU B O 1
ATOM 3759 N N . GLN B 1 193 ? 70.914 7.986 61.286 1.00 25.60 192 GLN B N 1
ATOM 3760 C CA . GLN B 1 193 ? 70.133 6.919 60.660 1.00 26.31 192 GLN B CA 1
ATOM 3761 C C . GLN B 1 193 ? 70.922 5.629 60.606 1.00 25.07 192 GLN B C 1
ATOM 3762 O O . GLN B 1 193 ? 72.069 5.563 61.040 1.00 27.30 192 GLN B O 1
ATOM 3768 N N . GLN B 1 194 ? 70.302 4.607 60.034 1.00 28.36 193 GLN B N 1
ATOM 3769 C CA . GLN B 1 194 ? 70.983 3.347 59.770 1.00 33.16 193 GLN B CA 1
ATOM 3770 C C . GLN B 1 194 ? 72.061 3.553 58.711 1.00 31.49 193 GLN B C 1
ATOM 3771 O O . GLN B 1 194 ? 71.799 4.162 57.664 1.00 28.07 193 GLN B O 1
ATOM 3777 N N . PRO B 1 195 ? 73.266 3.024 58.962 1.00 28.93 194 PRO B N 1
ATOM 3778 C CA . PRO B 1 195 ? 74.359 3.148 58.001 1.00 25.51 194 PRO B CA 1
ATOM 3779 C C . PRO B 1 195 ? 73.986 2.482 56.691 1.00 28.68 194 PRO B C 1
ATOM 3780 O O . PRO B 1 195 ? 73.122 1.607 56.663 1.00 35.15 194 PRO B O 1
ATOM 3784 N N . VAL B 1 196 ? 74.629 2.899 55.615 1.00 26.66 195 VAL B N 1
ATOM 3785 C CA . VAL B 1 196 ? 74.348 2.361 54.298 1.00 25.87 195 VAL B CA 1
ATOM 3786 C C . VAL B 1 196 ? 75.650 1.887 53.643 1.00 25.61 195 VAL B C 1
ATOM 3787 O O . VAL B 1 196 ? 76.588 2.662 53.462 1.00 27.03 195 VAL B O 1
ATOM 3791 N N . THR B 1 197 ? 75.713 0.612 53.293 1.00 23.23 196 THR B N 1
ATOM 3792 C CA . THR B 1 197 ? 76.929 0.065 52.720 1.00 27.02 196 THR B CA 1
ATOM 3793 C C . THR B 1 197 ? 76.703 -0.176 51.229 1.00 27.72 196 THR B C 1
ATOM 3794 O O . THR B 1 197 ? 75.710 -0.778 50.828 1.00 32.75 196 THR B O 1
ATOM 3798 N N . VAL B 1 198 ? 77.588 0.369 50.409 1.00 26.33 197 VAL B N 1
ATOM 3799 C CA . VAL B 1 198 ? 77.391 0.358 48.968 1.00 25.58 197 VAL B CA 1
ATOM 3800 C C . VAL B 1 198 ? 78.538 -0.363 48.281 1.00 27.04 197 VAL B C 1
ATOM 3801 O O . VAL B 1 198 ? 79.700 0.032 48.413 1.00 26.18 197 VAL B O 1
ATOM 3805 N N . ALA B 1 199 ? 78.216 -1.432 47.559 1.00 27.39 198 ALA B N 1
ATOM 3806 C CA . ALA B 1 199 ? 79.254 -2.241 46.929 1.00 29.63 198 ALA B CA 1
ATOM 3807 C C . ALA B 1 199 ? 79.836 -1.469 45.752 1.00 23.49 198 ALA B C 1
ATOM 3808 O O . ALA B 1 199 ? 79.106 -0.818 45.023 1.00 25.54 198 ALA B O 1
ATOM 3810 N N . PRO B 1 200 ? 81.157 -1.532 45.570 1.00 21.35 199 PRO B N 1
ATOM 3811 C CA . PRO B 1 200 ? 81.798 -0.738 44.521 1.00 26.27 199 PRO B CA 1
ATOM 3812 C C . PRO B 1 200 ? 81.724 -1.423 43.158 1.00 29.16 199 PRO B C 1
ATOM 3813 O O . PRO B 1 200 ? 82.735 -1.657 42.505 1.00 26.84 199 PRO B O 1
ATOM 3817 N N . LYS B 1 201 ? 80.510 -1.728 42.729 1.00 26.03 200 LYS B N 1
ATOM 3818 C CA . LYS B 1 201 ? 80.300 -2.462 41.491 1.00 24.80 200 LYS B CA 1
ATOM 3819 C C . LYS B 1 201 ? 80.662 -1.673 40.224 1.00 25.51 200 LYS B C 1
ATOM 3820 O O . LYS B 1 201 ? 80.582 -0.439 40.178 1.00 25.50 200 LYS B O 1
ATOM 3834 N N . ASP B 1 203 ? 80.569 0.171 36.904 1.00 18.62 202 ASP B N 1
ATOM 3835 C CA . ASP B 1 203 ? 79.619 1.068 36.239 1.00 24.28 202 ASP B CA 1
ATOM 3836 C C . ASP B 1 203 ? 78.557 1.607 37.213 1.00 20.66 202 ASP B C 1
ATOM 3837 O O . ASP B 1 203 ? 77.503 2.062 36.803 1.00 23.93 202 ASP B O 1
ATOM 3842 N N . ARG B 1 204 ? 78.850 1.573 38.502 1.00 18.72 203 ARG B N 1
ATOM 3843 C CA . ARG B 1 204 ? 77.959 2.145 39.495 1.00 20.80 203 ARG B CA 1
ATOM 3844 C C . ARG B 1 204 ? 78.434 3.543 39.890 1.00 20.41 203 ARG B C 1
ATOM 3845 O O . ARG B 1 204 ? 79.622 3.780 40.093 1.00 19.90 203 ARG B O 1
ATOM 3853 N N . VAL B 1 205 ? 77.497 4.476 39.966 1.00 21.90 204 VAL B N 1
ATOM 3854 C CA . VAL B 1 205 ? 77.793 5.834 40.384 1.00 20.93 204 VAL B CA 1
ATOM 3855 C C . VAL B 1 205 ? 77.152 6.098 41.739 1.00 25.42 204 VAL B C 1
ATOM 3856 O O . VAL B 1 205 ? 76.004 5.704 41.972 1.00 24.59 204 VAL B O 1
ATOM 3860 N N . VAL B 1 206 ? 77.891 6.748 42.634 1.00 22.39 205 VAL B N 1
ATOM 3861 C CA . VAL B 1 206 ? 77.324 7.211 43.897 1.00 17.16 205 VAL B CA 1
ATOM 3862 C C . VAL B 1 206 ? 77.497 8.707 43.976 1.00 17.44 205 VAL B C 1
ATOM 3863 O O . VAL B 1 206 ? 78.616 9.194 43.843 1.00 20.35 205 VAL B O 1
ATOM 3867 N N . LEU B 1 207 ? 76.402 9.444 44.144 1.00 16.53 206 LEU B N 1
ATOM 3868 C CA . LEU B 1 207 ? 76.495 10.872 44.436 1.00 15.77 206 LEU B CA 1
ATOM 3869 C C . LEU B 1 207 ? 76.186 11.078 45.893 1.00 15.80 206 LEU B C 1
ATOM 3870 O O . LEU B 1 207 ? 75.263 10.453 46.403 1.00 16.55 206 LEU B O 1
ATOM 3875 N N . PHE B 1 208 ? 76.937 11.945 46.566 1.00 13.88 207 PHE B N 1
ATOM 3876 C CA . PHE B 1 208 ? 76.538 12.344 47.905 1.00 14.44 207 PHE B CA 1
ATOM 3877 C C . PHE B 1 208 ? 77.003 13.763 48.252 1.00 16.28 207 PHE B C 1
ATOM 3878 O O . PHE B 1 208 ? 77.742 14.392 47.497 1.00 13.48 207 PHE B O 1
ATOM 3886 N N . GLN B 1 209 ? 76.486 14.279 49.366 1.00 15.70 208 GLN B N 1
ATOM 3887 C CA . GLN B 1 209 ? 76.762 15.640 49.826 1.00 16.83 208 GLN B CA 1
ATOM 3888 C C . GLN B 1 209 ? 78.147 15.714 50.437 1.00 15.99 208 GLN B C 1
ATOM 3889 O O . GLN B 1 209 ? 78.398 15.094 51.463 1.00 14.54 208 GLN B O 1
ATOM 3895 N N . SER B 1 210 ? 79.051 16.455 49.809 1.00 15.31 209 SER B N 1
ATOM 3896 C CA . SER B 1 210 ? 80.406 16.554 50.331 1.00 16.37 209 SER B CA 1
ATOM 3897 C C . SER B 1 210 ? 80.433 17.157 51.735 1.00 17.63 209 SER B C 1
ATOM 3898 O O . SER B 1 210 ? 81.273 16.768 52.549 1.00 17.25 209 SER B O 1
ATOM 3901 N N . ASP B 1 211 ? 79.535 18.101 52.017 1.00 14.71 210 ASP B N 1
ATOM 3902 C CA . ASP B 1 211 ? 79.607 18.832 53.277 1.00 16.61 210 ASP B CA 1
ATOM 3903 C C . ASP B 1 211 ? 78.659 18.327 54.357 1.00 18.16 210 ASP B C 1
ATOM 3904 O O . ASP B 1 211 ? 78.700 18.831 55.475 1.00 18.36 210 ASP B O 1
ATOM 3909 N N . TRP B 1 212 ? 77.829 17.326 54.070 1.00 19.61 211 TRP B N 1
ATOM 3910 C CA . TRP B 1 212 ? 77.104 16.712 55.179 1.00 16.80 211 TRP B CA 1
ATOM 3911 C C . TRP B 1 212 ? 76.800 15.232 55.070 1.00 20.42 211 TRP B C 1
ATOM 3912 O O . TRP B 1 212 ? 75.830 14.753 55.657 1.00 23.81 211 TRP B O 1
ATOM 3931 N N . LEU B 1 214 ? 78.734 11.926 56.118 1.00 19.53 213 LEU B N 1
ATOM 3932 C CA . LEU B 1 214 ? 79.850 11.260 56.767 1.00 18.00 213 LEU B CA 1
ATOM 3933 C C . LEU B 1 214 ? 80.062 9.895 56.131 1.00 17.90 213 LEU B C 1
ATOM 3934 O O . LEU B 1 214 ? 79.097 9.183 55.807 1.00 17.53 213 LEU B O 1
ATOM 3939 N N . HIS B 1 215 ? 81.311 9.501 55.935 1.00 15.22 214 HIS B N 1
ATOM 3940 C CA . HIS B 1 215 ? 81.509 8.209 55.307 1.00 17.83 214 HIS B CA 1
ATOM 3941 C C . HIS B 1 215 ? 82.910 7.701 55.533 1.00 13.31 214 HIS B C 1
ATOM 3942 O O . HIS B 1 215 ? 83.770 8.412 56.057 1.00 16.75 214 HIS B O 1
ATOM 3949 N N . ARG B 1 216 ? 83.113 6.453 55.146 1.00 16.18 215 ARG B N 1
ATOM 3950 C CA . ARG B 1 216 ? 84.416 5.816 55.186 1.00 17.65 215 ARG B CA 1
ATOM 3951 C C . ARG B 1 216 ? 84.433 4.742 54.109 1.00 21.16 215 ARG B C 1
ATOM 3952 O O . ARG B 1 216 ? 83.378 4.248 53.681 1.00 22.89 215 ARG B O 1
ATOM 3960 N N . VAL B 1 217 ? 85.634 4.382 53.682 1.00 24.68 216 VAL B N 1
ATOM 3961 C CA . VAL B 1 217 ? 85.837 3.265 52.782 1.00 24.78 216 VAL B CA 1
ATOM 3962 C C . VAL B 1 217 ? 86.253 2.041 53.594 1.00 26.66 216 VAL B C 1
ATOM 3963 O O . VAL B 1 217 ? 87.151 2.132 54.417 1.00 27.34 216 VAL B O 1
ATOM 3967 N N . LEU B 1 218 ? 85.597 0.904 53.369 1.00 29.30 217 LEU B N 1
ATOM 3968 C CA . LEU B 1 218 ? 85.957 -0.334 54.045 1.00 30.19 217 LEU B CA 1
ATOM 3969 C C . LEU B 1 218 ? 87.178 -0.964 53.367 1.00 36.23 217 LEU B C 1
ATOM 3970 O O . LEU B 1 218 ? 87.410 -0.747 52.170 1.00 35.36 217 LEU B O 1
ATOM 3975 N N . PRO B 1 219 ? 87.978 -1.718 54.140 1.00 35.62 218 PRO B N 1
ATOM 3976 C CA . PRO B 1 219 ? 89.135 -2.458 53.629 1.00 40.51 218 PRO B CA 1
ATOM 3977 C C . PRO B 1 219 ? 88.812 -3.266 52.382 1.00 37.61 218 PRO B C 1
ATOM 3978 O O . PRO B 1 219 ? 87.777 -3.930 52.304 1.00 36.84 218 PRO B O 1
ATOM 3982 N N . SER B 1 220 ? 89.708 -3.188 51.413 1.00 36.12 219 SER B N 1
ATOM 3983 C CA . SER B 1 220 ? 89.603 -3.964 50.194 1.00 47.02 219 SER B CA 1
ATOM 3984 C C . SER B 1 220 ? 90.569 -5.145 50.239 1.00 52.67 219 SER B C 1
ATOM 3985 O O . SER B 1 220 ? 91.651 -5.058 50.819 1.00 53.15 219 SER B O 1
ATOM 3988 N N . HIS B 1 221 ? 90.173 -6.249 49.622 1.00 49.36 220 HIS B N 1
ATOM 3989 C CA . HIS B 1 221 ? 91.014 -7.432 49.578 1.00 52.73 220 HIS B CA 1
ATOM 3990 C C . HIS B 1 221 ? 91.496 -7.684 48.157 1.00 57.26 220 HIS B C 1
ATOM 3991 O O . HIS B 1 221 ? 92.362 -8.526 47.919 1.00 64.39 220 HIS B O 1
ATOM 3998 N N . ALA B 1 222 ? 90.926 -6.937 47.217 1.00 55.73 221 ALA B N 1
ATOM 3999 C CA . ALA B 1 222 ? 91.296 -7.034 45.814 1.00 51.95 221 ALA B CA 1
ATOM 4000 C C . ALA B 1 222 ? 91.752 -5.672 45.310 1.00 52.06 221 ALA B C 1
ATOM 4001 O O . ALA B 1 222 ? 91.675 -4.674 46.027 1.00 53.00 221 ALA B O 1
ATOM 4003 N N . GLU B 1 223 ? 92.243 -5.640 44.078 1.00 55.43 222 GLU B N 1
ATOM 4004 C CA . GLU B 1 223 ? 92.613 -4.389 43.434 1.00 53.08 222 GLU B CA 1
ATOM 4005 C C . GLU B 1 223 ? 91.349 -3.585 43.115 1.00 47.77 222 GLU B C 1
ATOM 4006 O O . GLU B 1 223 ? 90.381 -4.114 42.564 1.00 46.69 222 GLU B O 1
ATOM 4012 N N . ARG B 1 224 ? 91.376 -2.304 43.465 1.00 43.11 223 ARG B N 1
ATOM 4013 C CA . ARG B 1 224 ? 90.196 -1.447 43.422 1.00 48.04 223 ARG B CA 1
ATOM 4014 C C . ARG B 1 224 ? 90.494 -0.126 42.707 1.00 42.18 223 ARG B C 1
ATOM 4015 O O . ARG B 1 224 ? 91.325 0.663 43.155 1.00 37.67 223 ARG B O 1
ATOM 4023 N N . TYR B 1 225 ? 89.814 0.103 41.591 1.00 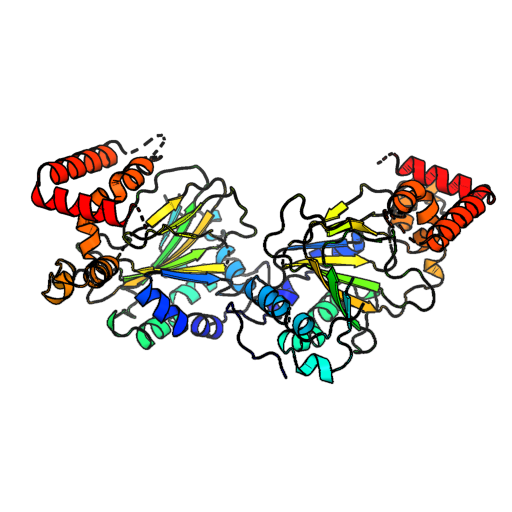41.59 224 TYR B N 1
ATOM 4024 C CA . TYR B 1 225 ? 89.865 1.397 40.913 1.00 36.09 224 TYR B CA 1
ATOM 4025 C C . TYR B 1 225 ? 88.600 2.202 41.188 1.00 34.64 224 TYR B C 1
ATOM 4026 O O . TYR B 1 225 ? 87.497 1.650 41.188 1.00 31.89 224 TYR B O 1
ATOM 4035 N N . VAL B 1 226 ? 88.766 3.502 41.428 1.00 31.13 225 VAL B N 1
ATOM 4036 C CA . VAL B 1 226 ? 87.631 4.403 41.583 1.00 29.14 225 VAL B CA 1
ATOM 4037 C C . VAL B 1 226 ? 87.921 5.747 40.919 1.00 29.20 225 VAL B C 1
ATOM 4038 O O . VAL B 1 226 ? 89.003 6.311 41.085 1.00 28.59 225 VAL B O 1
ATOM 4042 N N . LEU B 1 227 ? 86.964 6.248 40.143 1.00 24.87 226 LEU B N 1
ATOM 4043 C CA . LEU B 1 227 ? 87.092 7.584 39.574 1.00 25.70 226 LEU B CA 1
ATOM 4044 C C . LEU B 1 227 ? 86.246 8.542 40.406 1.00 25.51 226 LEU B C 1
ATOM 4045 O O . LEU B 1 227 ? 85.070 8.279 40.653 1.00 23.89 226 LEU B O 1
ATOM 4050 N N . THR B 1 228 ? 86.848 9.640 40.856 1.00 21.89 227 THR B N 1
ATOM 4051 C CA . THR B 1 228 ? 86.126 10.613 41.662 1.00 21.73 227 THR B CA 1
ATOM 4052 C C . THR B 1 228 ? 86.008 11.980 41.002 1.00 20.17 227 THR B C 1
ATOM 4053 O O . THR B 1 228 ? 87.003 12.552 40.589 1.00 24.18 227 THR B O 1
ATOM 4057 N N . ILE B 1 229 ? 84.791 12.508 40.923 1.00 19.84 228 ILE B N 1
ATOM 4058 C CA . ILE B 1 229 ? 84.584 13.895 40.518 1.00 18.40 228 ILE B CA 1
ATOM 4059 C C . ILE B 1 229 ? 83.994 14.718 41.655 1.00 19.44 228 ILE B C 1
ATOM 4060 O O . ILE B 1 229 ? 82.987 14.341 42.265 1.00 20.71 228 ILE B O 1
ATO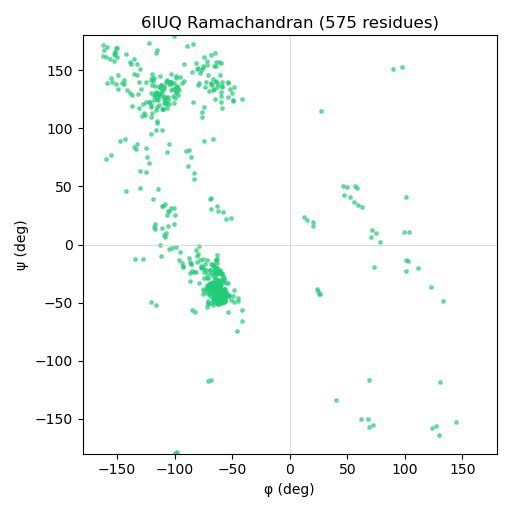M 4065 N N . TRP B 1 230 ? 84.642 15.829 41.981 1.00 18.46 229 TRP B N 1
ATOM 4066 C CA . TRP B 1 230 ? 84.058 16.745 42.946 1.00 18.12 229 TRP B CA 1
ATOM 4067 C C . TRP B 1 230 ? 83.605 18.012 42.243 1.00 22.76 229 TRP B C 1
ATOM 4068 O O . TRP B 1 230 ? 84.335 18.573 41.404 1.00 20.55 229 TRP B O 1
ATOM 4079 N N . LEU B 1 231 ? 82.396 18.452 42.592 1.00 18.40 230 LEU B N 1
ATOM 4080 C CA . LEU B 1 231 ? 81.852 19.709 42.095 1.00 19.47 230 LEU B CA 1
ATOM 4081 C C . LEU B 1 231 ? 81.797 20.728 43.218 1.00 20.16 230 LEU B C 1
ATOM 4082 O O . LEU B 1 231 ? 81.174 20.488 44.268 1.00 21.15 230 LEU B O 1
ATOM 4087 N N . ASP B 1 232 ? 82.468 21.858 43.022 1.00 20.79 231 ASP B N 1
ATOM 4088 C CA . ASP B 1 232 ? 82.489 22.913 44.040 1.00 21.86 231 ASP B CA 1
ATOM 4089 C C . ASP B 1 232 ? 81.192 23.728 44.046 1.00 22.78 231 ASP B C 1
ATOM 4090 O O . ASP B 1 232 ? 80.567 23.918 43.004 1.00 27.05 231 ASP B O 1
ATOM 4095 N N . GLY B 1 233 ? 80.794 24.205 45.222 1.00 22.77 232 GLY B N 1
ATOM 4096 C CA . GLY B 1 233 ? 79.613 25.045 45.369 1.00 25.80 232 GLY B CA 1
ATOM 4097 C C . GLY B 1 233 ? 80.064 26.402 45.897 1.00 28.38 232 GLY B C 1
ATOM 4098 O O . GLY B 1 233 ? 80.976 26.473 46.715 1.00 30.78 232 GLY B O 1
ATOM 4099 N N . ALA B 1 234 ? 79.441 27.480 45.442 1.00 26.38 233 ALA B N 1
ATOM 4100 C CA . ALA B 1 234 ? 79.923 28.819 45.776 1.00 30.42 233 ALA B CA 1
ATOM 4101 C C . ALA B 1 234 ? 79.474 29.290 47.168 1.00 30.01 233 ALA B C 1
ATOM 4102 O O . ALA B 1 234 ? 79.944 30.311 47.661 1.00 37.38 233 ALA B O 1
ATOM 4104 N N . LYS B 1 235 ? 78.563 28.556 47.794 1.00 33.09 234 LYS B N 1
ATOM 4105 C CA . LYS B 1 235 ? 78.017 28.960 49.095 1.00 31.19 234 LYS B CA 1
ATOM 4106 C C . LYS B 1 235 ? 78.342 27.970 50.205 1.00 37.88 234 LYS B C 1
ATOM 4107 O O . LYS B 1 235 ? 77.708 27.997 51.261 1.00 39.83 234 LYS B O 1
ATOM 4113 N N . VAL B 1 236 ? 79.336 27.109 49.987 1.00 28.93 235 VAL B N 1
ATOM 4114 C CA . VAL B 1 236 ? 79.628 26.086 50.978 1.00 28.69 235 VAL B CA 1
ATOM 4115 C C . VAL B 1 236 ? 80.345 26.715 52.171 1.00 29.72 235 VAL B C 1
ATOM 4116 O O . VAL B 1 236 ? 81.008 27.752 52.050 1.00 28.31 235 VAL B O 1
ATOM 4120 N N . ASN B 1 237 ? 80.193 26.079 53.325 1.00 30.01 236 ASN B N 1
ATOM 4121 C CA . ASN B 1 237 ? 80.732 26.579 54.582 1.00 32.30 236 ASN B CA 1
ATOM 4122 C C . ASN B 1 237 ? 80.258 28.007 54.903 1.00 26.75 236 ASN B C 1
ATOM 4123 O O . ASN B 1 237 ? 81.008 28.807 55.453 1.00 32.03 236 ASN B O 1
ATOM 4128 N N . ALA B 1 238 ? 79.011 28.302 54.564 1.00 24.83 237 ALA B N 1
ATOM 4129 C CA . ALA B 1 238 ? 78.342 29.550 54.896 1.00 37.23 237 ALA B CA 1
ATOM 4130 C C . ALA B 1 238 ? 78.146 29.717 56.420 1.00 38.58 237 ALA B C 1
ATOM 4131 O O . ALA B 1 238 ? 78.247 28.741 57.168 1.00 31.50 237 ALA B O 1
ATOM 4133 N N . PRO B 1 239 ? 77.834 30.956 56.885 1.00 45.04 238 PRO B N 1
ATOM 4134 C CA . PRO B 1 239 ? 77.567 31.150 58.327 1.00 43.07 238 PRO B CA 1
ATOM 4135 C C . PRO B 1 239 ? 76.367 30.345 58.816 1.00 34.60 238 PRO B C 1
ATOM 4136 O O . PRO B 1 239 ? 76.467 29.731 59.868 1.00 35.14 238 PRO B O 1
ATOM 4140 N N . GLU B 1 240 ? 75.262 30.328 58.078 1.00 34.59 239 GLU B N 1
ATOM 4141 C CA . GLU B 1 240 ? 74.100 29.540 58.511 1.00 37.40 239 GLU B CA 1
ATOM 4142 C C . GLU B 1 240 ? 74.417 28.037 58.611 1.00 34.98 239 GLU B C 1
ATOM 4143 O O . GLU B 1 240 ? 73.738 27.304 59.321 1.00 36.96 239 GLU B O 1
ATOM 4149 N N . ASP B 1 241 ? 75.448 27.587 57.898 1.00 35.55 240 ASP B N 1
ATOM 4150 C CA . ASP B 1 241 ? 75.874 26.187 57.954 1.00 33.12 240 ASP B CA 1
ATOM 4151 C C . ASP B 1 241 ? 76.587 25.846 59.264 1.00 33.92 240 ASP B C 1
ATOM 4152 O O . ASP B 1 241 ? 76.751 24.673 59.597 1.00 32.46 240 ASP B O 1
ATOM 4157 N N . ALA B 1 242 ? 77.038 26.859 59.997 1.00 32.92 241 ALA B N 1
ATOM 4158 C CA . ALA B 1 242 ? 77.791 26.601 61.219 1.00 31.75 241 ALA B CA 1
ATOM 4159 C C . ALA B 1 242 ? 76.980 26.938 62.479 1.00 33.24 241 ALA B C 1
ATOM 4160 O O . ALA B 1 242 ? 77.522 27.386 63.492 1.00 30.22 241 ALA B O 1
ATOM 4162 N N . GLN B 1 243 ? 75.677 26.696 62.413 1.00 34.21 242 GLN B N 1
ATOM 4163 C CA . GLN B 1 243 ? 74.799 26.943 63.545 1.00 33.81 242 GLN B CA 1
ATOM 4164 C C . GLN B 1 243 ? 73.537 26.086 63.467 1.00 31.86 242 GLN B C 1
ATOM 4165 O O . GLN B 1 243 ? 73.172 25.597 62.401 1.00 36.53 242 GLN B O 1
ATOM 4171 N N . LEU B 1 244 ? 72.884 25.902 64.605 1.00 31.19 243 LEU B N 1
ATOM 4172 C CA . LEU B 1 244 ? 71.628 25.168 64.685 1.00 29.65 243 LEU B CA 1
ATOM 4173 C C . LEU B 1 244 ? 70.508 26.058 65.218 1.00 33.09 243 LEU B C 1
ATOM 4174 O O . LEU B 1 244 ? 70.741 26.878 66.110 1.00 33.69 243 LEU B O 1
ATOM 4179 N N . ARG B 1 245 ? 69.300 25.885 64.691 1.00 30.23 244 ARG B N 1
ATOM 4180 C CA . ARG B 1 245 ? 68.127 26.587 65.203 1.00 33.74 244 ARG B CA 1
ATOM 4181 C C . ARG B 1 245 ? 67.340 25.673 66.118 1.00 35.43 244 ARG B C 1
ATOM 4182 O O . ARG B 1 245 ? 67.083 24.524 65.769 1.00 34.74 244 ARG B O 1
ATOM 4190 N N . LEU B 1 246 ? 66.940 26.191 67.273 1.00 35.92 245 LEU B N 1
ATOM 4191 C CA . LEU B 1 246 ? 65.922 25.547 68.096 1.00 33.06 245 LEU B CA 1
ATOM 4192 C C . LEU B 1 246 ? 64.673 26.424 68.152 1.00 36.92 245 LEU B C 1
ATOM 4193 O O . LEU B 1 246 ? 64.725 27.555 68.633 1.00 34.55 245 LEU B O 1
ATOM 4198 N N . THR B 1 247 ? 63.549 25.895 67.684 1.00 33.66 246 THR B N 1
ATOM 4199 C CA . THR B 1 247 ? 62.345 26.694 67.510 1.00 35.27 246 THR B CA 1
ATOM 4200 C C . THR B 1 247 ? 61.258 26.189 68.427 1.00 34.46 246 THR B C 1
ATOM 4201 O O . THR B 1 247 ? 61.352 25.074 68.930 1.00 35.01 246 THR B O 1
ATOM 4205 N N . GLN B 1 248 ? 60.214 26.990 68.612 1.00 30.60 247 GLN B N 1
ATOM 4206 C CA . GLN B 1 248 ? 59.099 26.610 69.471 1.00 33.55 247 GLN B CA 1
ATOM 4207 C C . GLN B 1 248 ? 58.426 25.334 68.977 1.00 37.42 247 GLN B C 1
ATOM 4208 O O . GLN B 1 248 ? 58.044 24.485 69.785 1.00 37.29 247 GLN B O 1
ATOM 4214 N N . SER B 1 249 ? 58.292 25.199 67.655 1.00 38.22 248 SER B N 1
ATOM 4215 C CA . SER B 1 249 ? 57.732 23.992 67.021 1.00 38.90 248 SER B CA 1
ATOM 4216 C C . SER B 1 249 ? 58.482 22.704 67.364 1.00 37.07 248 SER B C 1
ATOM 4217 O O . SER B 1 249 ? 57.887 21.622 67.422 1.00 38.88 248 SER B O 1
ATOM 4220 N N . ASP B 1 250 ? 59.788 22.817 67.578 1.00 30.03 249 ASP B N 1
ATOM 4221 C CA . ASP B 1 250 ? 60.598 21.638 67.895 1.00 34.28 249 ASP B CA 1
ATOM 4222 C C . ASP B 1 250 ? 60.211 21.010 69.230 1.00 37.06 249 ASP B C 1
ATOM 4223 O O . ASP B 1 250 ? 60.347 19.800 69.404 1.00 33.49 249 ASP B O 1
ATOM 4228 N N . LEU B 1 251 ? 59.704 21.828 70.155 1.00 32.67 250 LEU B N 1
ATOM 4229 C CA . LEU B 1 251 ? 59.323 21.356 71.485 1.00 35.18 250 LEU B CA 1
ATOM 4230 C C . LEU B 1 251 ? 58.264 20.261 71.421 1.00 40.12 250 LEU B C 1
ATOM 4231 O O . LEU B 1 251 ? 58.226 19.380 72.272 1.00 43.46 250 LEU B O 1
ATOM 4236 N N . ALA B 1 252 ? 57.421 20.310 70.397 1.00 44.92 251 ALA B N 1
ATOM 4237 C CA . ALA B 1 252 ? 56.363 19.320 70.225 1.00 43.78 251 ALA B CA 1
ATOM 4238 C C . ALA B 1 252 ? 56.722 18.293 69.153 1.00 49.63 251 ALA B C 1
ATOM 4239 O O . ALA B 1 252 ? 55.979 17.337 68.919 1.00 53.23 251 ALA B O 1
ATOM 4241 N N . ASP B 1 253 ? 57.876 18.492 68.519 1.00 46.73 252 ASP B N 1
ATOM 4242 C CA . ASP B 1 253 ? 58.242 17.760 67.309 1.00 44.28 252 ASP B CA 1
ATOM 4243 C C . ASP B 1 253 ? 59.759 17.701 67.149 1.00 41.51 252 ASP B C 1
ATOM 4244 O O . ASP B 1 253 ? 60.342 18.430 66.333 1.00 40.07 252 ASP B O 1
ATOM 4249 N N . TRP B 1 254 ? 60.399 16.830 67.922 1.00 34.23 253 TRP B N 1
ATOM 4250 C CA . TRP B 1 254 ? 61.845 16.711 67.858 1.00 35.67 253 TRP B CA 1
ATOM 4251 C C . TRP B 1 254 ? 62.343 16.176 66.517 1.00 35.09 253 TRP B C 1
ATOM 4252 O O . TRP B 1 254 ? 63.498 16.395 66.157 1.00 34.05 253 TRP B O 1
ATOM 4263 N N . PHE B 1 255 ? 61.474 15.489 65.780 1.00 36.64 254 PHE B N 1
ATOM 4264 C CA . PHE B 1 255 ? 61.846 14.934 64.490 1.00 38.12 254 PHE B CA 1
ATOM 4265 C C . PHE B 1 255 ? 62.263 16.054 63.546 1.00 33.94 254 PHE B C 1
ATOM 4266 O O . PHE B 1 255 ? 63.313 15.973 62.910 1.00 35.06 254 PHE B O 1
ATOM 4274 N N . GLY B 1 256 ? 61.450 17.100 63.474 1.00 32.25 255 GLY B N 1
ATOM 4275 C CA . GLY B 1 256 ? 61.779 18.256 62.661 1.00 30.51 255 GLY B CA 1
ATOM 4276 C C . GLY B 1 256 ? 63.153 18.815 62.986 1.00 30.71 255 GLY B C 1
ATOM 4277 O O . GLY B 1 256 ? 63.935 19.118 62.089 1.00 32.21 255 GLY B O 1
ATOM 4278 N N . PHE B 1 257 ? 63.458 18.933 64.273 1.00 29.01 256 PHE B N 1
ATOM 4279 C CA . PHE B 1 257 ? 64.776 19.377 64.709 1.00 26.49 256 PHE B CA 1
ATOM 4280 C C . PHE B 1 257 ? 65.907 18.420 64.264 1.00 28.95 256 PHE B C 1
ATOM 4281 O O . PHE B 1 257 ? 66.988 18.868 63.881 1.00 24.55 256 PHE B O 1
ATOM 4289 N N . LEU B 1 258 ? 65.658 17.114 64.323 1.00 21.61 257 LEU B N 1
ATOM 4290 C CA . LEU B 1 258 ? 66.684 16.133 63.983 1.00 24.59 257 LEU B CA 1
ATOM 4291 C C . LEU B 1 258 ? 66.894 16.061 62.461 1.00 28.81 257 LEU B C 1
ATOM 4292 O O . LEU B 1 258 ? 67.995 15.750 61.998 1.00 19.56 257 LEU B O 1
ATOM 4297 N N . GLU B 1 259 ? 65.843 16.366 61.696 1.00 23.61 258 GLU B N 1
ATOM 4298 C CA . GLU B 1 259 ? 65.922 16.380 60.235 1.00 22.63 258 GLU B CA 1
ATOM 4299 C C . GLU B 1 259 ? 66.758 17.531 59.708 1.00 22.97 258 GLU B C 1
ATOM 4300 O O . GLU B 1 259 ? 67.524 17.351 58.759 1.00 27.91 258 GLU B O 1
ATOM 4306 N N . ARG B 1 260 ? 66.609 18.711 60.306 1.00 19.62 259 ARG B N 1
ATOM 4307 C CA . ARG B 1 260 ? 67.432 19.857 59.937 1.00 25.48 259 ARG B CA 1
ATOM 4308 C C . ARG B 1 260 ? 68.900 19.567 60.254 1.00 26.42 259 ARG B C 1
ATOM 4309 O O . ARG B 1 260 ? 69.796 19.955 59.498 1.00 23.28 259 ARG B O 1
ATOM 4317 N N . LEU B 1 261 ? 69.130 18.881 61.373 1.00 19.02 260 LEU B N 1
ATOM 4318 C CA . LEU B 1 261 ? 70.471 18.448 61.769 1.00 22.12 260 LEU B CA 1
ATOM 4319 C C . LEU B 1 261 ? 71.053 17.458 60.757 1.00 20.50 260 LEU B C 1
ATOM 4320 O O . LEU B 1 261 ? 72.199 17.593 60.332 1.00 19.14 260 LEU B O 1
ATOM 4325 N N . ARG B 1 262 ? 70.249 16.480 60.358 1.00 16.83 261 ARG B N 1
ATOM 4326 C CA . ARG B 1 262 ? 70.691 15.468 59.416 1.00 19.04 261 ARG B CA 1
ATOM 4327 C C . ARG B 1 262 ? 71.188 16.064 58.089 1.00 19.97 261 ARG B C 1
ATOM 4328 O O . ARG B 1 262 ? 72.090 15.516 57.465 1.00 22.55 261 ARG B O 1
ATOM 4336 N N . ARG B 1 263 ? 70.628 17.203 57.686 1.00 17.50 262 ARG B N 1
ATOM 4337 C CA . ARG B 1 263 ? 70.928 17.802 56.391 1.00 18.54 262 ARG B CA 1
ATOM 4338 C C . ARG B 1 263 ? 71.787 19.055 56.501 1.00 19.29 262 ARG B C 1
ATOM 4339 O O . ARG B 1 263 ? 71.978 19.770 55.527 1.00 21.85 262 ARG B O 1
ATOM 4347 N N . SER B 1 264 ? 72.313 19.313 57.691 1.00 20.02 263 SER B N 1
ATOM 4348 C CA . SER B 1 264 ? 73.106 20.500 57.927 1.00 19.83 263 SER B CA 1
ATOM 4349 C C . SER B 1 264 ? 74.569 20.125 58.117 1.00 24.41 263 SER B C 1
ATOM 4350 O O . SER B 1 264 ? 74.875 19.170 58.811 1.00 23.07 263 SER B O 1
ATOM 4353 N N . PRO B 1 265 ? 75.480 20.883 57.499 1.00 21.77 264 PRO B N 1
ATOM 4354 C CA . PRO B 1 265 ? 76.916 20.671 57.670 1.00 22.36 264 PRO B CA 1
ATOM 4355 C C . PRO B 1 265 ? 77.396 20.903 59.108 1.00 23.23 264 PRO B C 1
ATOM 4356 O O . PRO B 1 265 ? 78.542 20.595 59.442 1.00 20.11 264 PRO B O 1
ATOM 4360 N N . VAL B 1 266 ? 76.525 21.436 59.956 1.00 22.58 265 VAL B N 1
ATOM 4361 C CA . VAL B 1 266 ? 76.887 21.702 61.338 1.00 24.33 265 VAL B CA 1
ATOM 4362 C C . VAL B 1 266 ? 77.128 20.378 62.075 1.00 28.24 265 VAL B C 1
ATOM 4363 O O . VAL B 1 266 ? 77.770 20.358 63.129 1.00 30.28 265 VAL B O 1
ATOM 4367 N N . GLN B 1 267 ? 76.655 19.267 61.507 1.00 21.23 266 GLN B N 1
ATOM 4368 C CA . GLN B 1 267 ? 76.869 17.965 62.128 1.00 21.70 266 GLN B CA 1
ATOM 4369 C C . GLN B 1 267 ? 78.363 17.630 62.219 1.00 24.86 266 GLN B C 1
ATOM 4370 O O . GLN B 1 267 ? 78.759 16.833 63.068 1.00 21.31 266 GLN B O 1
ATOM 4376 N N . ARG B 1 268 ? 79.182 18.237 61.353 1.00 21.58 267 ARG B N 1
ATOM 4377 C CA . ARG B 1 268 ? 80.634 17.978 61.329 1.00 21.76 267 ARG B CA 1
ATOM 4378 C C . ARG B 1 268 ? 81.305 18.323 62.669 1.00 23.30 267 ARG B C 1
ATOM 4379 O O . ARG B 1 268 ? 82.353 17.772 63.019 1.00 21.01 267 ARG B O 1
ATOM 4387 N N . LEU B 1 269 ? 80.689 19.230 63.418 1.00 23.90 268 LEU B N 1
ATOM 4388 C CA . LEU B 1 269 ? 81.179 19.589 64.744 1.00 20.71 268 LEU B CA 1
ATOM 4389 C C . LEU B 1 269 ? 80.795 18.563 65.807 1.00 23.75 268 LEU B C 1
ATOM 4390 O O . LEU B 1 269 ? 81.132 18.723 66.971 1.00 27.73 268 LEU B O 1
ATOM 4395 N N . LEU B 1 270 ? 80.071 17.521 65.413 1.00 23.72 269 LEU B N 1
ATOM 4396 C CA . LEU B 1 270 ? 79.476 16.615 66.381 1.00 20.27 269 LEU B CA 1
ATOM 4397 C C . LEU B 1 270 ? 79.686 15.165 66.027 1.00 22.46 269 LEU B C 1
ATOM 4398 O O . LEU B 1 270 ? 79.409 14.270 66.848 1.00 22.21 269 LEU B O 1
ATOM 4403 N N . SER B 1 271 ? 80.141 14.919 64.799 1.00 16.71 270 SER B N 1
ATOM 4404 C CA . SER B 1 271 ? 80.135 13.553 64.294 1.00 24.72 270 SER B CA 1
ATOM 4405 C C . SER B 1 271 ? 81.160 12.683 65.025 1.00 21.41 270 SER B C 1
ATOM 4406 O O . SER B 1 271 ? 80.918 11.496 65.228 1.00 23.34 270 SER B O 1
ATOM 4409 N N . ARG B 1 272 ? 82.287 13.258 65.441 1.00 16.97 271 ARG B N 1
ATOM 4410 C CA . ARG B 1 272 ? 83.286 12.432 66.121 1.00 22.16 271 ARG B CA 1
ATOM 4411 C C . ARG B 1 272 ? 82.765 11.963 67.480 1.00 22.80 271 ARG B C 1
ATOM 4412 O O . ARG B 1 272 ? 83.053 10.848 67.901 1.00 26.67 271 ARG B O 1
ATOM 4420 N N . GLY B 1 273 ? 81.982 12.800 68.156 1.00 24.63 272 GLY B N 1
ATOM 4421 C CA . GLY B 1 273 ? 81.317 12.392 69.389 1.00 17.11 272 GLY B CA 1
ATOM 4422 C C . GLY B 1 273 ? 80.191 11.398 69.129 1.00 22.84 272 GLY B C 1
ATOM 4423 O O . GLY B 1 273 ? 80.104 10.352 69.772 1.00 23.00 272 GLY B O 1
ATOM 4424 N N . VAL B 1 274 ? 79.316 11.701 68.173 1.00 23.52 273 VAL B N 1
ATOM 4425 C CA . VAL B 1 274 ? 78.187 10.810 67.944 1.00 20.58 273 VAL B CA 1
ATOM 4426 C C . VAL B 1 274 ? 78.676 9.462 67.417 1.00 22.82 273 VAL B C 1
ATOM 4427 O O . VAL B 1 274 ? 78.160 8.420 67.803 1.00 27.43 273 VAL B O 1
ATOM 4431 N N . TYR B 1 275 ? 79.693 9.484 66.557 1.00 23.92 274 TYR B N 1
ATOM 4432 C CA . TYR B 1 275 ? 80.190 8.270 65.915 1.00 22.92 274 TYR B CA 1
ATOM 4433 C C . TYR B 1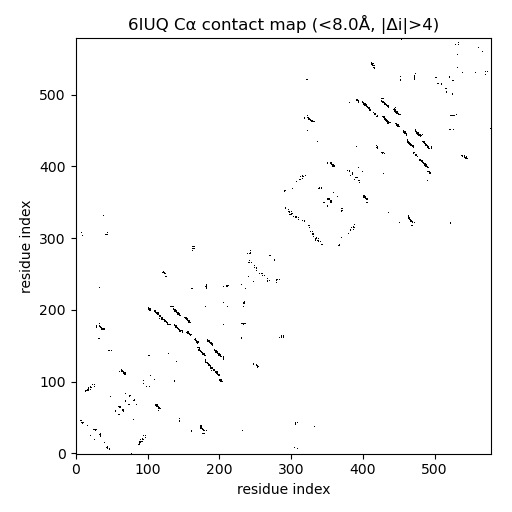 275 ? 81.572 7.854 66.429 1.00 24.33 274 TYR B C 1
ATOM 4434 O O . TYR B 1 275 ? 82.382 7.289 65.688 1.00 23.71 274 TYR B O 1
ATOM 4443 N N . GLU B 1 276 ? 81.828 8.121 67.703 1.00 23.36 275 GLU B N 1
ATOM 4444 C CA . GLU B 1 276 ? 83.111 7.791 68.324 1.00 26.00 275 GLU B CA 1
ATOM 4445 C C . GLU B 1 276 ? 83.573 6.364 68.064 1.00 21.69 275 GLU B C 1
ATOM 4446 O O . GLU B 1 276 ? 84.748 6.135 67.769 1.00 22.80 275 GLU B O 1
ATOM 4452 N N . GLU B 1 277 ? 82.670 5.396 68.176 1.00 25.07 276 GLU B N 1
ATOM 4453 C CA . GLU B 1 277 ? 83.085 4.007 68.015 1.00 24.27 276 GLU B CA 1
ATOM 4454 C C . GLU B 1 277 ? 83.576 3.782 66.591 1.00 26.62 276 GLU B C 1
ATOM 4455 O O . GLU B 1 277 ? 84.644 3.211 66.386 1.00 24.74 276 GLU B O 1
ATOM 4461 N N . GLU B 1 278 ? 82.798 4.259 65.622 1.00 26.12 277 GLU B N 1
ATOM 4462 C CA . GLU B 1 278 ? 83.129 4.156 64.199 1.00 23.82 277 GLU B CA 1
ATOM 4463 C C . GLU B 1 278 ? 84.435 4.860 63.839 1.00 20.27 277 GLU B C 1
ATOM 4464 O O . GLU B 1 278 ? 85.262 4.325 63.098 1.00 20.99 277 GLU B O 1
ATOM 4470 N N . TYR B 1 279 ? 84.608 6.072 64.345 1.00 19.23 278 TYR B N 1
ATOM 4471 C CA . TYR B 1 279 ? 85.862 6.765 64.157 1.00 19.48 278 TYR B CA 1
ATOM 4472 C C . TYR B 1 279 ? 87.003 5.982 64.776 1.00 19.52 278 TYR B C 1
ATOM 4473 O O . TYR B 1 279 ? 88.077 5.888 64.180 1.00 22.38 278 TYR B O 1
ATOM 4482 N N . TYR B 1 280 ? 86.782 5.414 65.960 1.00 22.15 279 TYR B N 1
ATOM 4483 C CA . TYR B 1 280 ? 87.868 4.753 66.689 1.00 20.17 279 TYR B CA 1
ATOM 4484 C C . TYR B 1 280 ? 88.237 3.454 66.002 1.00 19.45 279 TYR B C 1
ATOM 4485 O O . TYR B 1 280 ? 89.414 3.140 65.833 1.00 22.13 279 TYR B O 1
ATOM 4494 N N . GLU B 1 281 ? 87.229 2.715 65.565 1.00 21.52 280 GLU B N 1
ATOM 4495 C CA . GLU B 1 281 ? 87.473 1.446 64.898 1.00 23.44 280 GLU B CA 1
ATOM 4496 C C . GLU B 1 281 ? 88.246 1.624 63.590 1.00 24.05 280 GLU B C 1
ATOM 4497 O O . GLU B 1 281 ? 89.089 0.805 63.252 1.00 26.17 280 GLU B O 1
ATOM 4503 N N . SER B 1 282 ? 87.974 2.696 62.854 1.00 24.61 281 SER B N 1
ATOM 4504 C CA . SER B 1 282 ? 88.720 2.939 61.621 1.00 26.93 281 SER B CA 1
ATOM 4505 C C . SER B 1 282 ? 90.167 3.243 61.957 1.00 24.24 281 SER B C 1
ATOM 4506 O O . SER B 1 282 ? 91.075 2.848 61.239 1.00 24.73 281 SER B O 1
ATOM 4509 N N . LEU B 1 283 ? 90.382 3.956 63.057 1.00 24.80 282 LEU B N 1
ATOM 4510 C CA . LEU B 1 283 ? 91.741 4.277 63.447 1.00 24.53 282 LEU B CA 1
ATOM 4511 C C . LEU B 1 283 ? 92.494 3.015 63.900 1.00 28.01 282 LEU B C 1
ATOM 4512 O O . LEU B 1 283 ? 93.707 2.926 63.712 1.00 28.94 282 LEU B O 1
ATOM 4525 N N . GLU B 1 285 ? 92.221 0.125 62.470 1.00 32.01 284 GLU B N 1
ATOM 4526 C CA . GLU B 1 285 ? 92.679 -0.414 61.189 1.00 28.02 284 GLU B CA 1
ATOM 4527 C C . GLU B 1 285 ? 93.888 0.359 60.676 1.00 29.70 284 GLU B C 1
ATOM 4528 O O . GLU B 1 285 ? 94.819 -0.230 60.144 1.00 33.46 284 GLU B O 1
ATOM 4534 N N . CYS B 1 286 ? 93.878 1.680 60.830 1.00 31.82 285 CYS B N 1
ATOM 4535 C CA . CYS B 1 286 ? 95.069 2.470 60.516 1.00 31.82 285 CYS B CA 1
ATOM 4536 C C . CYS B 1 286 ? 96.256 1.988 61.360 1.00 36.84 285 CYS B C 1
ATOM 4537 O O . CYS B 1 286 ? 97.381 1.938 60.870 1.00 35.38 285 CYS B O 1
ATOM 4548 N N . GLN B 1 288 ? 96.871 -1.087 62.650 1.00 27.83 287 GLN B N 1
ATOM 4549 C CA . GLN B 1 288 ? 97.458 -2.253 62.000 1.00 39.86 287 GLN B CA 1
ATOM 4550 C C . GLN B 1 288 ? 98.227 -1.802 60.768 1.00 41.45 287 GLN B C 1
ATOM 4551 O O . GLN B 1 288 ? 98.750 -2.628 60.031 1.00 49.74 287 GLN B O 1
ATOM 4557 N N . CYS B 1 295 ? 100.098 7.943 61.869 1.00 40.35 294 CYS B N 1
ATOM 4558 C CA . CYS B 1 295 ? 98.949 7.184 62.380 1.00 48.04 294 CYS B CA 1
ATOM 4559 C C . CYS B 1 295 ? 98.799 7.285 63.899 1.00 43.00 294 CYS B C 1
ATOM 4560 O O . CYS B 1 295 ? 97.686 7.360 64.415 1.00 41.97 294 CYS B O 1
ATOM 4563 N N . VAL B 1 296 ? 99.920 7.310 64.607 1.00 34.60 295 VAL B N 1
ATOM 4564 C CA . VAL B 1 296 ? 99.897 7.595 66.026 1.00 35.99 295 VAL B CA 1
ATOM 4565 C C . VAL B 1 296 ? 99.330 8.988 66.259 1.00 38.18 295 VAL B C 1
ATOM 4566 O O . VAL B 1 296 ? 98.479 9.175 67.131 1.00 35.30 295 VAL B O 1
ATOM 4570 N N . GLU B 1 297 ? 99.779 9.966 65.472 1.00 35.68 296 GLU B N 1
ATOM 4571 C CA . GLU B 1 297 ? 99.315 11.336 65.678 1.00 36.28 296 GLU B CA 1
ATOM 4572 C C . GLU B 1 297 ? 97.836 11.491 65.341 1.00 35.43 296 GLU B C 1
ATOM 4573 O O . GLU B 1 297 ? 97.121 12.258 65.973 1.00 36.28 296 GLU B O 1
ATOM 4579 N N . LEU B 1 298 ? 97.382 10.746 64.349 1.00 34.13 297 LEU B N 1
ATOM 4580 C CA . LEU B 1 298 ? 95.972 10.703 64.007 1.00 35.41 297 LEU B CA 1
ATOM 4581 C C . LEU B 1 298 ? 95.128 10.216 65.196 1.00 32.21 297 LEU B C 1
ATOM 4582 O O . LEU B 1 298 ? 94.068 10.768 65.487 1.00 34.74 297 LEU B O 1
ATOM 4587 N N . LEU B 1 299 ? 95.602 9.185 65.886 1.00 32.84 298 LEU B N 1
ATOM 4588 C CA . LEU B 1 299 ? 94.890 8.660 67.047 1.00 29.94 298 LEU B CA 1
ATOM 4589 C C . LEU B 1 299 ? 94.922 9.657 68.204 1.00 33.52 298 LEU B C 1
ATOM 4590 O O . LEU B 1 299 ? 93.926 9.845 68.911 1.00 31.41 298 LEU B O 1
ATOM 4595 N N . LYS B 1 300 ? 96.073 10.294 68.399 1.00 27.74 299 LYS B N 1
ATOM 4596 C CA . LYS B 1 300 ? 96.199 11.275 69.462 1.00 32.09 299 LYS B CA 1
ATOM 4597 C C . LYS B 1 300 ? 95.211 12.441 69.285 1.00 31.93 299 LYS B C 1
ATOM 4598 O O . LYS B 1 300 ? 94.635 12.908 70.270 1.00 32.10 299 LYS B O 1
ATOM 4604 N N . SER B 1 301 ? 95.003 12.899 68.047 1.00 31.85 300 SER B N 1
ATOM 4605 C CA . SER B 1 301 ? 94.054 13.994 67.795 1.00 30.15 300 SER B CA 1
ATOM 4606 C C . SER B 1 301 ? 92.678 13.542 68.205 1.00 23.52 300 SER B C 1
ATOM 4607 O O . SER B 1 301 ? 91.961 14.266 68.879 1.00 27.20 300 SER B O 1
ATOM 4610 N N . HIS B 1 302 ? 92.322 12.330 67.789 1.00 26.32 301 HIS B N 1
ATOM 4611 C CA . HIS B 1 302 ? 91.047 11.730 68.161 1.00 25.28 301 HIS B CA 1
ATOM 4612 C C . HIS B 1 302 ? 90.843 11.732 69.660 1.00 23.82 301 HIS B C 1
ATOM 4613 O O . HIS B 1 302 ? 89.858 12.290 70.161 1.00 23.36 301 HIS B O 1
ATOM 4620 N N . GLU B 1 303 ? 91.782 11.097 70.361 1.00 27.40 302 GLU B N 1
ATOM 4621 C CA . GLU B 1 303 ? 91.786 11.015 71.821 1.00 28.85 302 GLU B CA 1
ATOM 4622 C C . GLU B 1 303 ? 91.564 12.352 72.469 1.00 24.40 302 GLU B C 1
ATOM 4623 O O . GLU B 1 303 ? 90.759 12.481 73.393 1.00 27.29 302 GLU B O 1
ATOM 4629 N N . THR B 1 304 ? 92.329 13.332 72.006 1.00 22.77 303 THR B N 1
ATOM 4630 C CA . THR B 1 304 ? 92.239 14.699 72.515 1.00 24.84 303 THR B CA 1
ATOM 4631 C C . THR B 1 304 ? 90.864 15.299 72.253 1.00 27.57 303 THR B C 1
ATOM 4632 O O . THR B 1 304 ? 90.249 15.837 73.169 1.00 29.29 303 THR B O 1
ATOM 4636 N N . HIS B 1 305 ? 90.370 15.181 71.017 1.00 24.53 304 HIS B N 1
ATOM 4637 C CA . HIS B 1 305 ? 89.048 15.708 70.692 1.00 27.28 304 HIS B CA 1
ATOM 4638 C C . HIS B 1 305 ? 87.954 15.090 71.546 1.00 28.99 304 HIS B C 1
ATOM 4639 O O . HIS B 1 305 ? 87.069 15.781 72.023 1.00 30.76 304 HIS B O 1
ATOM 4646 N N . VAL B 1 306 ? 88.027 13.782 71.742 1.00 33.38 305 VAL B N 1
ATOM 4647 C CA . VAL B 1 306 ? 87.046 13.073 72.552 1.00 31.51 305 VAL B CA 1
ATOM 4648 C C . VAL B 1 306 ? 87.067 13.607 73.980 1.00 31.52 305 VAL B C 1
ATOM 4649 O O . VAL B 1 306 ? 86.020 13.785 74.613 1.00 31.13 305 VAL B O 1
ATOM 4653 N N . GLU B 1 307 ? 88.264 13.881 74.484 1.00 30.32 306 GLU B N 1
ATOM 4654 C CA . GLU B 1 307 ? 88.388 14.392 75.845 1.00 35.48 306 GLU B CA 1
ATOM 4655 C C . GLU B 1 307 ? 87.916 15.851 75.967 1.00 30.40 306 GLU B C 1
ATOM 4656 O O . GLU B 1 307 ? 87.296 16.212 76.965 1.00 30.48 306 GLU B O 1
ATOM 4662 N N . ASN B 1 308 ? 88.202 16.673 74.956 1.00 29.47 307 ASN B N 1
ATOM 4663 C CA . ASN B 1 308 ? 87.682 18.050 74.883 1.00 28.96 307 ASN B CA 1
ATOM 4664 C C . ASN B 1 308 ? 86.168 18.115 74.922 1.00 29.91 307 ASN B C 1
ATOM 4665 O O . ASN B 1 308 ? 85.583 18.958 75.591 1.00 30.19 307 ASN B O 1
ATOM 4670 N N . VAL B 1 309 ? 85.532 17.218 74.189 1.00 28.69 308 VAL B N 1
ATOM 4671 C CA . VAL B 1 309 ? 84.097 17.151 74.209 1.00 25.01 308 VAL B CA 1
ATOM 4672 C C . VAL B 1 309 ? 83.600 16.805 75.596 1.00 26.46 308 VAL B C 1
ATOM 4673 O O . VAL B 1 309 ? 82.696 17.476 76.099 1.00 30.36 308 VAL B O 1
ATOM 4677 N N . LYS B 1 310 ? 84.193 15.784 76.222 1.00 26.47 309 LYS B N 1
ATOM 4678 C CA . LYS B 1 310 ? 83.766 15.346 77.555 1.00 27.61 309 LYS B CA 1
ATOM 4679 C C . LYS B 1 310 ? 83.899 16.463 78.585 1.00 33.29 309 LYS B C 1
ATOM 4680 O O . LYS B 1 310 ? 83.085 16.559 79.499 1.00 37.19 309 LYS B O 1
ATOM 4686 N N . ARG B 1 311 ? 84.916 17.307 78.437 1.00 29.35 310 ARG B N 1
ATOM 4687 C CA . ARG B 1 311 ? 85.094 18.436 79.354 1.00 31.77 310 ARG B CA 1
ATOM 4688 C C . ARG B 1 311 ? 84.116 19.586 79.087 1.00 37.63 310 ARG B C 1
ATOM 4689 O O . ARG B 1 311 ? 83.902 20.438 79.947 1.00 40.94 310 ARG B O 1
ATOM 4697 N N . ASN B 1 312 ? 83.537 19.611 77.890 1.00 36.58 311 ASN B N 1
ATOM 4698 C CA . ASN B 1 312 ? 82.500 20.580 77.549 1.00 30.04 311 ASN B CA 1
ATOM 4699 C C . ASN B 1 312 ? 81.122 20.005 77.903 1.00 32.19 311 ASN B C 1
ATOM 4700 O O . ASN B 1 312 ? 80.419 19.477 77.042 1.00 34.34 311 ASN B O 1
ATOM 4705 N N . GLY B 1 313 ? 80.758 20.083 79.177 1.00 27.19 312 GLY B N 1
ATOM 4706 C CA . GLY B 1 313 ? 79.567 19.425 79.691 1.00 28.38 312 GLY B CA 1
ATOM 4707 C C . GLY B 1 313 ? 78.262 19.519 78.905 1.00 35.27 312 GLY B C 1
ATOM 4708 O O . GLY B 1 313 ? 77.592 18.502 78.708 1.00 32.17 312 GLY B O 1
ATOM 4709 N N . PRO B 1 314 ? 77.867 20.737 78.484 1.00 36.36 313 PRO B N 1
ATOM 4710 C CA . PRO B 1 314 ? 76.654 20.897 77.656 1.00 32.59 313 PRO B CA 1
ATOM 4711 C C . PRO B 1 314 ? 76.785 20.251 76.278 1.00 26.82 313 PRO B C 1
ATOM 4712 O O . PRO B 1 314 ? 75.861 19.579 75.811 1.00 26.00 313 PRO B O 1
ATOM 4716 N N . LEU B 1 315 ? 77.924 20.454 75.626 1.00 28.18 314 LEU B N 1
ATOM 4717 C CA . LEU B 1 315 ? 78.180 19.769 74.364 1.00 28.67 314 LEU B CA 1
ATOM 4718 C C . LEU B 1 315 ? 78.065 18.250 74.522 1.00 26.66 314 LEU B C 1
ATOM 4719 O O . LEU B 1 315 ? 77.395 17.593 73.724 1.00 30.07 314 LEU B O 1
ATOM 4724 N N . TYR B 1 316 ? 78.690 17.704 75.567 1.00 28.00 315 TYR B N 1
ATOM 4725 C CA . TYR B 1 316 ? 78.665 16.263 75.839 1.00 26.31 315 TYR B CA 1
ATOM 4726 C C . TYR B 1 316 ? 77.252 15.747 76.095 1.00 28.35 315 TYR B C 1
ATOM 4727 O O . TYR B 1 316 ? 76.862 14.707 75.555 1.00 26.77 315 TYR B O 1
ATOM 4736 N N . GLY B 1 317 ? 76.489 16.474 76.917 1.00 25.33 316 GLY B N 1
ATOM 4737 C CA . GLY B 1 317 ? 75.092 16.143 77.153 1.00 24.61 316 GLY B CA 1
ATOM 4738 C C . GLY B 1 317 ? 74.280 16.124 75.863 1.00 24.59 316 GLY B C 1
ATOM 4739 O O . GLY B 1 317 ? 73.479 15.212 75.617 1.00 24.47 316 GLY B O 1
ATOM 4740 N N . PHE B 1 318 ? 74.502 17.127 75.023 1.00 21.70 317 PHE B N 1
ATOM 4741 C CA . PHE B 1 318 ? 73.841 17.187 73.724 1.00 24.46 317 PHE B CA 1
ATOM 4742 C C . PHE B 1 318 ? 74.216 15.969 72.900 1.00 25.35 317 PHE B C 1
ATOM 4743 O O . PHE B 1 318 ? 73.346 15.267 72.398 1.00 25.42 317 PHE B O 1
ATOM 4751 N N . ILE B 1 319 ? 75.513 15.686 72.803 1.00 23.54 318 ILE B N 1
ATOM 4752 C CA . ILE B 1 319 ? 75.979 14.566 71.988 1.00 21.87 318 ILE B CA 1
ATOM 4753 C C . ILE B 1 319 ? 75.463 13.211 72.495 1.00 25.21 318 ILE B C 1
ATOM 4754 O O . ILE B 1 319 ? 75.129 12.338 71.689 1.00 27.81 318 ILE B O 1
ATOM 4759 N N . GLN B 1 320 ? 75.342 13.047 73.811 1.00 22.75 319 GLN B N 1
ATOM 4760 C CA . GLN B 1 320 ? 74.714 11.840 74.369 1.00 25.35 319 GLN B CA 1
ATOM 4761 C C . GLN B 1 320 ? 73.248 11.667 73.946 1.00 23.80 319 GLN B C 1
ATOM 4762 O O . GLN B 1 320 ? 72.810 10.554 73.680 1.00 27.37 319 GLN B O 1
ATOM 4768 N N . ARG B 1 321 ? 72.491 12.759 73.880 1.00 21.65 320 ARG B N 1
ATOM 4769 C CA . ARG B 1 321 ? 71.101 12.682 73.414 1.00 27.66 320 ARG B CA 1
ATOM 4770 C C . ARG B 1 321 ? 71.021 12.269 71.958 1.00 28.62 320 ARG B C 1
ATOM 4771 O O . ARG B 1 321 ? 70.103 11.549 71.571 1.00 30.98 320 ARG B O 1
ATOM 4779 N N . LEU B 1 322 ? 71.966 12.729 71.143 1.00 23.03 321 LEU B N 1
ATOM 4780 C CA . LEU B 1 322 ? 71.944 12.357 69.731 1.00 23.14 321 LEU B CA 1
ATOM 4781 C C . LEU B 1 322 ? 72.307 10.907 69.601 1.00 23.94 321 LEU B C 1
ATOM 4782 O O . LEU B 1 322 ? 71.750 10.210 68.764 1.00 30.09 321 LEU B O 1
ATOM 4787 N N . ARG B 1 323 ? 73.226 10.443 70.451 1.00 25.06 322 ARG B N 1
ATOM 4788 C CA . ARG B 1 323 ? 73.647 9.043 70.429 1.00 25.31 322 ARG B CA 1
ATOM 4789 C C . ARG B 1 323 ? 72.499 8.132 70.851 1.00 29.29 322 ARG B C 1
ATOM 4790 O O . ARG B 1 323 ? 72.350 7.032 70.330 1.00 31.40 322 ARG B O 1
ATOM 4798 N N . ASP B 1 324 ? 71.683 8.599 71.792 1.00 33.54 323 ASP B N 1
ATOM 4799 C CA . ASP B 1 324 ? 70.462 7.885 72.172 1.00 35.90 323 ASP B CA 1
ATOM 4800 C C . ASP B 1 324 ? 69.428 7.839 71.025 1.00 36.88 323 ASP B C 1
ATOM 4801 O O . ASP B 1 324 ? 68.714 6.850 70.872 1.00 38.88 323 ASP B O 1
ATOM 4806 N N . VAL B 1 325 ? 69.348 8.900 70.225 1.00 32.18 324 VAL B N 1
ATOM 4807 C CA . VAL B 1 325 ? 68.414 8.928 69.098 1.00 32.93 324 VAL B CA 1
ATOM 4808 C C . VAL B 1 325 ? 68.835 7.886 68.084 1.00 35.05 324 VAL B C 1
ATOM 4809 O O . VAL B 1 325 ? 68.015 7.160 67.522 1.00 41.74 324 VAL B O 1
ATOM 4813 N N . ARG B 1 326 ? 70.140 7.805 67.881 1.00 32.67 325 ARG B N 1
ATOM 4814 C CA . ARG B 1 326 ? 70.740 6.830 66.980 1.00 29.91 325 ARG B CA 1
ATOM 4815 C C . ARG B 1 326 ? 70.552 5.386 67.453 1.00 38.91 325 ARG B C 1
ATOM 4816 O O . ARG B 1 326 ? 70.212 4.498 66.660 1.00 40.24 325 ARG B O 1
ATOM 4824 N N . ALA B 1 327 ? 70.801 5.150 68.741 1.00 34.41 326 ALA B N 1
ATOM 4825 C CA . ALA B 1 327 ? 70.508 3.863 69.349 1.00 36.98 326 ALA B CA 1
ATOM 4826 C C . ALA B 1 327 ? 69.065 3.440 69.054 1.00 43.95 326 ALA B C 1
ATOM 4827 O O . ALA B 1 327 ? 68.815 2.292 68.699 1.00 44.20 326 ALA B O 1
ATOM 4837 N N . ASN B 1 329 ? 66.984 4.404 66.531 1.00 48.68 328 ASN B N 1
ATOM 4838 C CA . ASN B 1 329 ? 66.857 4.018 65.120 1.00 47.77 328 ASN B CA 1
ATOM 4839 C C . ASN B 1 329 ? 67.658 2.752 64.812 1.00 51.49 328 ASN B C 1
ATOM 4840 O O . ASN B 1 329 ? 67.831 2.381 63.649 1.00 54.62 328 ASN B O 1
#

Foldseek 3Di:
DQPPDFPDDFDQDLVLLLVQLALVQLVCCQQQQKGKGACRRHDRLLRLQVSLVVCVVVPQFPDCTKHKPLDPVSLVNRPSVVCVLQRCSNVVSCCVNPVVQAWDPDSVQKIKMKHKDAQDQAAKFKDFLDLADPDFFFKKKKQWRDAPDDPVQFFWKWAPLQLEDIDTGDRHNMMMMGTRLQIIITTGGNHMTIMMMMTIGGPCPRHPVLQDADDDPVCVVPVVVRVSCCSSGSNCSLQCCLLVVVRRVVSVSNCVVVSNVVSVVSNVVCVVVVVSNVVSVVSNVSSCD/DADPPDAPADFDQDLVLLLVQLALVQLVCCLQQQKGKTALRRHPRLLRLQVSSVVCVVVPQFPVVTKDKPLDVVNLVRRPSSVVVLQDCSVVVSCCVNPVVQAWDNDSVQKIKMKDKDAQPQAFKFKDQLALAPPDFFFKKKKQWRDAPDDPPQFFWKWACQQLEDIDTGGRHNMMMMGTRLQIIITTGGRHMTIMIMMTIGGPCPNHPVLQDADDDPVCVVPVPVRVSCVSNGSNCSLQCCLLVVVRRVVSVSNCVVVSVVVSVVSNVVCVVVPVSNVVSVVSNVSSCD